Protein AF-0000000085036780 (afdb_homodimer)

pLDDT: mean 87.92, std 14.85, range [25.77, 98.88]

Radius of gyration: 28.77 Å; Cα contacts (8 Å, |Δi|>4): 1180; chains: 2; bounding box: 74×86×66 Å

Structure (mmCIF, N/CA/C/O backbone):
data_AF-0000000085036780-model_v1
#
loop_
_entity.id
_entity.type
_entity.pdbx_description
1 polymer 'Transcriptional regulator, LacI family'
#
loop_
_atom_site.group_PDB
_atom_site.id
_atom_site.type_symbol
_atom_site.label_atom_id
_atom_site.label_alt_id
_atom_site.label_comp_id
_atom_site.label_asym_id
_atom_site.label_entity_id
_atom_site.label_seq_id
_atom_site.pdbx_PDB_ins_code
_atom_site.Cartn_x
_atom_site.Cartn_y
_atom_site.Cartn_z
_atom_site.occupancy
_atom_site.B_iso_or_equiv
_atom_site.auth_seq_id
_atom_site.auth_comp_id
_atom_site.auth_asym_id
_atom_site.auth_atom_id
_atom_site.pdbx_PDB_model_num
ATOM 1 N N . MET A 1 1 ? 36.312 41.094 -1.688 1 25.77 1 MET A N 1
ATOM 2 C CA . MET A 1 1 ? 35.344 41.469 -0.658 1 25.77 1 MET A CA 1
ATOM 3 C C . MET A 1 1 ? 34.312 40.406 -0.471 1 25.77 1 MET A C 1
ATOM 5 O O . MET A 1 1 ? 33.656 40 -1.433 1 25.77 1 MET A O 1
ATOM 9 N N . ALA A 1 2 ? 34.438 39.531 0.572 1 31.36 2 ALA A N 1
ATOM 10 C CA . ALA A 1 2 ? 33.719 38.312 0.881 1 31.36 2 ALA A CA 1
ATOM 11 C C . ALA A 1 2 ? 32.219 38.531 0.947 1 31.36 2 ALA A C 1
ATOM 13 O O . ALA A 1 2 ? 31.75 39.406 1.672 1 31.36 2 ALA A O 1
ATOM 14 N N . ARG A 1 3 ? 31.484 38.188 -0.114 1 32.41 3 ARG A N 1
ATOM 15 C CA . ARG A 1 3 ? 30.031 38.281 -0.085 1 32.41 3 ARG A CA 1
ATOM 16 C C . ARG A 1 3 ? 29.484 37.656 1.189 1 32.41 3 ARG A C 1
ATOM 18 O O . ARG A 1 3 ? 29.734 36.469 1.472 1 32.41 3 ARG A O 1
ATOM 25 N N . LYS A 1 4 ? 29.25 38.531 2.172 1 35.22 4 LYS A N 1
ATOM 26 C CA . LYS A 1 4 ? 28.5 38.25 3.395 1 35.22 4 LYS A CA 1
ATOM 27 C C . LYS A 1 4 ? 27.344 37.281 3.119 1 35.22 4 LYS A C 1
ATOM 29 O O . LYS A 1 4 ? 26.531 37.531 2.215 1 35.22 4 LYS A O 1
ATOM 34 N N . ALA A 1 5 ? 27.328 36.125 3.516 1 37.31 5 ALA A N 1
ATOM 35 C CA . ALA A 1 5 ? 26.375 35.031 3.566 1 37.31 5 ALA A CA 1
ATOM 36 C C . ALA A 1 5 ? 24.969 35.531 3.934 1 37.31 5 ALA A C 1
ATOM 38 O O . ALA A 1 5 ? 24.812 36.25 4.922 1 37.31 5 ALA A O 1
ATOM 39 N N . ASN A 1 6 ? 23.969 35.719 2.967 1 38.12 6 ASN A N 1
ATOM 40 C CA . ASN A 1 6 ? 22.594 36.219 3 1 38.12 6 ASN A CA 1
ATOM 41 C C . ASN A 1 6 ? 21.828 35.656 4.191 1 38.12 6 ASN A C 1
ATOM 43 O O . ASN A 1 6 ? 21.531 34.469 4.234 1 38.12 6 ASN A O 1
ATOM 47 N N . LYS A 1 7 ? 21.953 36.094 5.434 1 46.78 7 LYS A N 1
ATOM 48 C CA . LYS A 1 7 ? 21.125 35.906 6.617 1 46.78 7 LYS A CA 1
ATOM 49 C C . LYS A 1 7 ? 19.641 35.906 6.266 1 46.78 7 LYS A C 1
ATOM 51 O O . LYS A 1 7 ? 19.203 36.75 5.457 1 46.78 7 LYS A O 1
ATOM 56 N N . ASN A 1 8 ? 18.859 34.875 6.406 1 52.84 8 ASN A N 1
ATOM 57 C CA . ASN A 1 8 ? 17.406 34.906 6.281 1 52.84 8 ASN A CA 1
ATOM 58 C C . ASN A 1 8 ? 16.844 36.219 6.848 1 52.84 8 ASN A C 1
ATOM 60 O O . ASN A 1 8 ? 17.203 36.625 7.953 1 52.84 8 ASN A O 1
ATOM 64 N N . ALA A 1 9 ? 16.141 37 6.117 1 66.69 9 ALA A N 1
ATOM 65 C CA . ALA A 1 9 ? 15.586 38.312 6.484 1 66.69 9 ALA A CA 1
ATOM 66 C C . ALA A 1 9 ? 14.617 38.188 7.656 1 66.69 9 ALA A C 1
ATOM 68 O O . ALA A 1 9 ? 13.859 37.219 7.742 1 66.69 9 ALA A O 1
ATOM 69 N N . ASN A 1 10 ? 14.773 38.781 8.797 1 71.19 10 ASN A N 1
ATOM 70 C CA . ASN A 1 10 ? 13.82 38.844 9.898 1 71.19 10 ASN A CA 1
ATOM 71 C C . ASN A 1 10 ? 12.852 40.031 9.727 1 71.19 10 ASN A C 1
ATOM 73 O O . ASN A 1 10 ? 12.961 40.781 8.766 1 71.19 10 ASN A O 1
ATOM 77 N N . ILE A 1 11 ? 11.852 40 10.656 1 78.5 11 ILE A N 1
ATOM 78 C CA . ILE A 1 11 ? 10.789 40.969 10.539 1 78.5 11 ILE A CA 1
ATOM 79 C C . ILE A 1 11 ? 11.391 42.375 10.562 1 78.5 11 ILE A C 1
ATOM 81 O O . ILE A 1 11 ? 10.844 43.312 9.961 1 78.5 11 ILE A O 1
ATOM 85 N N . LYS A 1 12 ? 12.578 42.5 11.203 1 81.31 12 LYS A N 1
ATOM 86 C CA . LYS A 1 12 ? 13.25 43.812 11.25 1 81.31 12 LYS A CA 1
ATOM 87 C C . LYS A 1 12 ? 13.789 44.188 9.867 1 81.31 12 LYS A C 1
ATOM 89 O O . LYS A 1 12 ? 13.727 45.375 9.484 1 81.31 12 LYS A O 1
ATOM 94 N N . ASP A 1 13 ? 14.18 43.219 9.156 1 83.31 13 ASP A N 1
ATOM 95 C CA . ASP A 1 13 ? 14.695 43.438 7.812 1 83.31 13 ASP A CA 1
ATOM 96 C C . ASP A 1 13 ? 13.578 43.875 6.867 1 83.31 13 ASP A C 1
ATOM 98 O O . ASP A 1 13 ? 13.766 44.781 6.035 1 83.31 13 ASP A O 1
ATOM 102 N N . VAL A 1 14 ? 12.461 43.219 7.039 1 84.81 14 VAL A N 1
ATOM 103 C CA . VAL A 1 14 ? 11.289 43.562 6.242 1 84.81 14 VAL A CA 1
ATOM 104 C C . VAL A 1 14 ? 10.867 45 6.535 1 84.81 14 VAL A C 1
ATOM 106 O O . VAL A 1 14 ? 10.586 45.781 5.617 1 84.81 14 VAL A O 1
ATOM 109 N N . ALA A 1 15 ? 10.859 45.312 7.77 1 86.12 15 ALA A N 1
ATOM 110 C CA . ALA A 1 15 ? 10.477 46.656 8.195 1 86.12 15 ALA A CA 1
ATOM 111 C C . ALA A 1 15 ? 11.43 47.719 7.617 1 86.12 15 ALA A C 1
ATOM 113 O O . ALA A 1 15 ? 10.984 48.75 7.113 1 86.12 15 ALA A O 1
ATOM 114 N N . ALA A 1 16 ? 12.648 47.375 7.668 1 87.25 16 ALA A N 1
ATOM 115 C CA . ALA A 1 16 ? 13.68 48.281 7.172 1 87.25 16 ALA A CA 1
ATOM 116 C C . ALA A 1 16 ? 13.547 48.5 5.664 1 87.25 16 ALA A C 1
ATOM 118 O O . ALA A 1 16 ? 13.625 49.625 5.18 1 87.25 16 ALA A O 1
ATOM 119 N N . LEU A 1 17 ? 13.32 47.438 5.012 1 86.88 17 LEU A N 1
ATOM 120 C CA . LEU A 1 17 ? 13.227 47.5 3.557 1 86.88 17 LEU A CA 1
ATOM 121 C C . LEU A 1 17 ? 11.945 48.219 3.127 1 86.88 17 LEU A C 1
ATOM 123 O O . LEU A 1 17 ? 11.945 48.969 2.146 1 86.88 17 LEU A O 1
ATOM 127 N N . ALA A 1 18 ? 10.836 48.031 3.801 1 85.56 18 ALA A N 1
ATOM 128 C CA . ALA A 1 18 ? 9.531 48.594 3.496 1 85.56 18 ALA A CA 1
ATOM 129 C C . ALA A 1 18 ? 9.445 50.031 3.986 1 85.56 18 ALA A C 1
ATOM 131 O O . ALA A 1 18 ? 8.547 50.781 3.594 1 85.56 18 ALA A O 1
ATOM 132 N N . GLY A 1 19 ? 10.391 50.469 4.82 1 89.19 19 GLY A N 1
ATOM 133 C CA . GLY A 1 19 ? 10.406 51.812 5.379 1 89.19 19 GLY A CA 1
ATOM 134 C C . GLY A 1 19 ? 9.305 52.031 6.395 1 89.19 19 GLY A C 1
ATOM 135 O O . GLY A 1 19 ? 8.742 53.125 6.461 1 89.19 19 GLY A O 1
ATOM 136 N N . VAL A 1 20 ? 8.859 51 7.031 1 86.56 20 VAL A N 1
ATOM 137 C CA . VAL A 1 20 ? 7.805 51.094 8.031 1 86.56 20 VAL A CA 1
ATOM 138 C C . VAL A 1 20 ? 8.305 50.5 9.359 1 86.56 20 VAL A C 1
ATOM 140 O O . VAL A 1 20 ? 9.406 49.969 9.43 1 86.56 20 VAL A O 1
ATOM 143 N N . SER A 1 21 ? 7.566 50.688 10.422 1 81.31 21 SER A N 1
ATOM 144 C CA . SER A 1 21 ? 7.926 50.125 11.719 1 81.31 21 SER A CA 1
ATOM 145 C C . SER A 1 21 ? 7.711 48.625 11.742 1 81.31 21 SER A C 1
ATOM 147 O O . SER A 1 21 ? 6.941 48.094 10.938 1 81.31 21 SER A O 1
ATOM 149 N N . ILE A 1 22 ? 8.32 47.844 12.703 1 81.88 22 ILE A N 1
ATOM 150 C CA . ILE A 1 22 ? 8.133 46.438 12.914 1 81.88 22 ILE A CA 1
ATOM 151 C C . ILE A 1 22 ? 6.664 46.125 13.234 1 81.88 22 ILE A C 1
ATOM 153 O O . ILE A 1 22 ? 6.102 45.156 12.758 1 81.88 22 ILE A O 1
ATOM 157 N N . ALA A 1 23 ? 6.023 47.094 13.938 1 79.56 23 ALA A N 1
ATOM 158 C CA . ALA A 1 23 ? 4.613 46.969 14.305 1 79.56 23 ALA A CA 1
ATOM 159 C C . ALA A 1 23 ? 3.721 47 13.07 1 79.56 23 ALA A C 1
ATOM 161 O O . ALA A 1 23 ? 2.734 46.281 12.984 1 79.56 23 ALA A O 1
ATOM 162 N N . THR A 1 24 ? 4.09 47.812 12.102 1 80.38 24 THR A N 1
ATOM 163 C CA . THR A 1 24 ? 3.332 47.938 10.859 1 80.38 24 THR A CA 1
ATOM 164 C C . THR A 1 24 ? 3.441 46.656 10.031 1 80.38 24 THR A C 1
ATOM 166 O O . THR A 1 24 ? 2.447 46.188 9.484 1 80.38 24 THR A O 1
ATOM 169 N N . VAL A 1 25 ? 4.719 46 9.969 1 80.19 25 VAL A N 1
ATOM 170 C CA . VAL A 1 25 ? 4.91 44.75 9.273 1 80.19 25 VAL A CA 1
ATOM 171 C C . VAL A 1 25 ? 4.129 43.625 9.984 1 80.19 25 VAL A C 1
ATOM 173 O O . VAL A 1 25 ? 3.459 42.812 9.336 1 80.19 25 VAL A O 1
ATOM 176 N N . SER A 1 26 ? 4.129 43.719 11.242 1 75 26 SER A N 1
ATOM 177 C CA . SER A 1 26 ? 3.395 42.75 12.039 1 75 26 SER A CA 1
ATOM 178 C C . SER A 1 26 ? 1.893 42.844 11.797 1 75 26 SER A C 1
ATOM 180 O O . SER A 1 26 ? 1.212 41.844 11.641 1 75 26 SER A O 1
ATOM 182 N N . ARG A 1 27 ? 1.41 44.031 11.695 1 74 27 ARG A N 1
ATOM 183 C CA . ARG A 1 27 ? -0.002 44.281 11.406 1 74 27 ARG A CA 1
ATOM 184 C C . ARG A 1 27 ? -0.375 43.75 10.023 1 74 27 ARG A C 1
ATOM 186 O O . ARG A 1 27 ? -1.432 43.125 9.852 1 74 27 ARG A O 1
ATOM 193 N N . PHE A 1 28 ? 0.524 43.969 9.062 1 75.69 28 PHE A N 1
ATOM 194 C CA . PHE A 1 28 ? 0.321 43.469 7.707 1 75.69 28 PHE A CA 1
ATOM 195 C C . PHE A 1 28 ? 0.269 41.938 7.691 1 75.69 28 PHE A C 1
ATOM 197 O O . PHE A 1 28 ? -0.647 41.375 7.113 1 75.69 28 PHE A O 1
ATOM 204 N N . LEU A 1 29 ? 1.241 41.375 8.391 1 72.25 29 LEU A N 1
ATOM 205 C CA . LEU A 1 29 ? 1.384 39.938 8.398 1 72.25 29 LEU A CA 1
ATOM 206 C C . LEU A 1 29 ? 0.22 39.281 9.133 1 72.25 29 LEU A C 1
ATOM 208 O O . LEU A 1 29 ? -0.186 38.156 8.797 1 72.25 29 LEU A O 1
ATOM 212 N N . ASN A 1 30 ? -0.384 40 10.07 1 64.06 30 ASN A N 1
ATOM 213 C CA . ASN A 1 30 ? -1.489 39.5 10.875 1 64.06 30 ASN A CA 1
ATOM 214 C C . ASN A 1 30 ? -2.84 39.875 10.258 1 64.06 30 ASN A C 1
ATOM 216 O O . ASN A 1 30 ? -3.885 39.625 10.867 1 64.06 30 ASN A O 1
ATOM 220 N N . GLY A 1 31 ? -2.758 40.438 9.125 1 65.25 31 GLY A N 1
ATOM 221 C CA . GLY A 1 31 ? -3.957 40.781 8.383 1 65.25 31 GLY A CA 1
ATOM 222 C C . GLY A 1 31 ? -4.688 41.969 8.945 1 65.25 31 GLY A C 1
ATOM 223 O O . GLY A 1 31 ? -5.832 42.25 8.578 1 65.25 31 GLY A O 1
ATOM 224 N N . ASN A 1 32 ? -4.113 42.562 9.883 1 58.66 32 ASN A N 1
ATOM 225 C CA . ASN A 1 32 ? -4.711 43.781 10.453 1 58.66 32 ASN A CA 1
ATOM 226 C C . ASN A 1 32 ? -4.469 45 9.562 1 58.66 32 ASN A C 1
ATOM 228 O O . ASN A 1 32 ? -3.629 45.844 9.875 1 58.66 32 ASN A O 1
ATOM 232 N N . LEU A 1 33 ? -5.273 45.094 8.398 1 66.06 33 LEU A N 1
ATOM 233 C CA . LEU A 1 33 ? -5.012 46.062 7.359 1 66.06 33 LEU A CA 1
ATOM 234 C C . LEU A 1 33 ? -5.918 47.281 7.527 1 66.06 33 LEU A C 1
ATOM 236 O O . LEU A 1 33 ? -5.867 48.219 6.723 1 66.06 33 LEU A O 1
ATOM 240 N N . GLY A 1 34 ? -6.789 47.188 8.422 1 65.06 34 GLY A N 1
ATOM 241 C CA . GLY A 1 34 ? -7.812 48.219 8.555 1 65.06 34 GLY A CA 1
ATOM 242 C C . GLY A 1 34 ? -7.246 49.625 8.609 1 65.06 34 GLY A C 1
ATOM 243 O O . GLY A 1 34 ? -7.875 50.594 8.141 1 65.06 34 GLY A O 1
ATOM 244 N N . ARG A 1 35 ? -6.156 49.906 9.203 1 70.81 35 ARG A N 1
ATOM 245 C CA . ARG A 1 35 ? -5.613 51.25 9.312 1 70.81 35 ARG A CA 1
ATOM 246 C C . ARG A 1 35 ? -4.383 51.438 8.43 1 70.81 35 ARG A C 1
ATOM 248 O O . A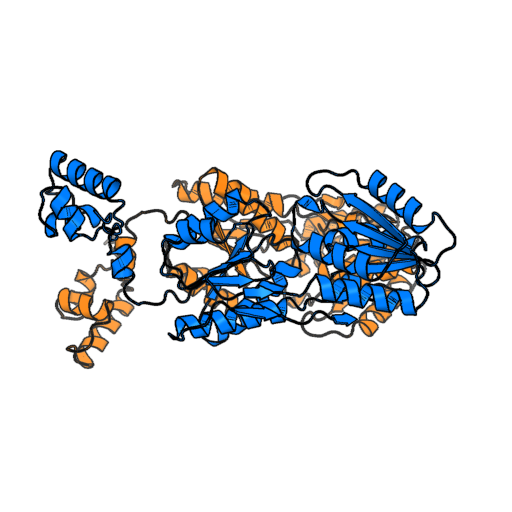RG A 1 35 ? -3.701 52.438 8.5 1 70.81 35 ARG A O 1
ATOM 255 N N . MET A 1 36 ? -4.156 50.406 7.594 1 76.06 36 MET A N 1
ATOM 256 C CA . MET A 1 36 ? -2.973 50.469 6.738 1 76.06 36 MET A CA 1
ATOM 257 C C . MET A 1 36 ? -3.34 50.938 5.332 1 76.06 36 MET A C 1
ATOM 259 O O . MET A 1 36 ? -4.305 50.438 4.746 1 76.06 36 MET A O 1
ATOM 263 N N . SER A 1 37 ? -2.756 52.062 4.828 1 79.88 37 SER A N 1
ATOM 264 C CA . SER A 1 37 ? -2.994 52.562 3.471 1 79.88 37 SER A CA 1
ATOM 265 C C . SER A 1 37 ? -2.613 51.5 2.436 1 79.88 37 SER A C 1
ATOM 267 O O . SER A 1 37 ? -1.747 50.656 2.686 1 79.88 37 SER A O 1
ATOM 269 N N . ALA A 1 38 ? -3.297 51.531 1.337 1 78.62 38 ALA A N 1
ATOM 270 C CA . ALA A 1 38 ? -3.008 50.594 0.243 1 78.62 38 ALA A CA 1
ATOM 271 C C . ALA A 1 38 ? -1.552 50.719 -0.2 1 78.62 38 ALA A C 1
ATOM 273 O O . ALA A 1 38 ? -0.919 49.719 -0.53 1 78.62 38 ALA A O 1
ATOM 274 N N . ALA A 1 39 ? -1.015 51.938 -0.154 1 80.81 39 ALA A N 1
ATOM 275 C CA . ALA A 1 39 ? 0.37 52.156 -0.551 1 80.81 39 ALA A CA 1
ATOM 276 C C . ALA A 1 39 ? 1.342 51.469 0.403 1 80.81 39 ALA A C 1
ATOM 278 O O . ALA A 1 39 ? 2.312 50.844 -0.033 1 80.81 39 ALA A O 1
ATOM 279 N N . THR A 1 40 ? 1.064 51.5 1.7 1 81.25 40 THR A N 1
ATOM 280 C CA . THR A 1 40 ? 1.91 50.875 2.709 1 81.25 40 THR A CA 1
ATOM 281 C C . THR A 1 40 ? 1.831 49.344 2.609 1 81.25 40 THR A C 1
ATOM 283 O O . THR A 1 40 ? 2.852 48.656 2.693 1 81.25 40 THR A O 1
ATOM 286 N N . ALA A 1 41 ? 0.663 48.812 2.381 1 80.88 41 ALA A N 1
ATOM 287 C CA . ALA A 1 41 ? 0.473 47.375 2.24 1 80.88 41 ALA A CA 1
ATOM 288 C C . ALA A 1 41 ? 1.271 46.812 1.061 1 80.88 41 ALA A C 1
ATOM 290 O O . ALA A 1 41 ? 1.908 45.781 1.165 1 80.88 41 ALA A O 1
ATOM 291 N N . THR A 1 42 ? 1.229 47.562 0.026 1 81.19 42 THR A N 1
ATOM 292 C CA . THR A 1 42 ? 1.961 47.156 -1.171 1 81.19 42 THR A CA 1
ATOM 293 C C . THR A 1 42 ? 3.465 47.156 -0.911 1 81.19 42 THR A C 1
ATOM 295 O O . THR A 1 42 ? 4.172 46.25 -1.312 1 81.19 42 THR A O 1
ATOM 298 N N . LYS A 1 43 ? 4.031 48.156 -0.214 1 83.25 43 LYS A N 1
ATOM 299 C CA . LYS A 1 43 ? 5.449 48.25 0.113 1 83.25 43 LYS A CA 1
ATOM 300 C C . LYS A 1 43 ? 5.887 47.062 0.98 1 83.25 43 LYS A C 1
ATOM 302 O O . LYS A 1 43 ? 6.953 46.5 0.755 1 83.25 43 LYS A O 1
ATOM 307 N N . VAL A 1 44 ? 5.047 46.719 1.967 1 82.12 44 VAL A N 1
ATOM 308 C CA . VAL A 1 44 ? 5.359 45.625 2.857 1 82.12 44 VAL A CA 1
ATOM 309 C C . VAL A 1 44 ? 5.355 44.312 2.072 1 82.12 44 VAL A C 1
ATOM 311 O O . VAL A 1 44 ? 6.273 43.5 2.207 1 82.12 44 VAL A O 1
ATOM 314 N N . GLN A 1 45 ? 4.336 44.125 1.258 1 80.06 45 GLN A N 1
ATOM 315 C CA . GLN A 1 45 ? 4.246 42.938 0.445 1 80.06 45 GLN A CA 1
ATOM 316 C C . GLN A 1 45 ? 5.453 42.812 -0.478 1 80.06 45 GLN A C 1
ATOM 318 O O . GLN A 1 45 ? 6.012 41.719 -0.626 1 80.06 45 GLN A O 1
ATOM 323 N N . GLU A 1 46 ? 5.824 43.844 -1.081 1 79.94 46 GLU A N 1
ATOM 324 C CA . GLU A 1 46 ? 6.984 43.875 -1.969 1 79.94 46 GLU A CA 1
ATOM 325 C C . GLU A 1 46 ? 8.266 43.531 -1.208 1 79.94 46 GLU A C 1
ATOM 327 O O . GLU A 1 46 ? 9.125 42.812 -1.71 1 79.94 46 GLU A O 1
ATOM 332 N N . ALA A 1 47 ? 8.477 44.062 -0.011 1 81.56 47 ALA A N 1
ATOM 333 C CA . ALA A 1 47 ? 9.641 43.781 0.821 1 81.56 47 ALA A CA 1
ATOM 334 C C . ALA A 1 47 ? 9.68 42.312 1.231 1 81.56 47 ALA A C 1
ATOM 336 O O . ALA A 1 47 ? 10.742 41.688 1.206 1 81.56 47 ALA A O 1
ATOM 337 N N . ILE A 1 48 ? 8.508 41.75 1.553 1 75.44 48 ILE A N 1
ATOM 338 C CA . ILE A 1 48 ? 8.398 40.344 1.918 1 75.44 48 ILE A CA 1
ATOM 339 C C . ILE A 1 48 ? 8.828 39.469 0.743 1 75.44 48 ILE A C 1
ATOM 341 O O . ILE A 1 48 ? 9.609 38.531 0.915 1 75.44 48 ILE A O 1
ATOM 345 N N . THR A 1 49 ? 8.406 39.812 -0.412 1 72.62 49 THR A N 1
ATOM 346 C CA . THR A 1 49 ? 8.719 39.062 -1.629 1 72.62 49 THR A CA 1
ATOM 347 C C . THR A 1 49 ? 10.195 39.219 -1.98 1 72.62 49 THR A C 1
ATOM 349 O O . THR A 1 49 ? 10.859 38.219 -2.289 1 72.62 49 THR A O 1
ATOM 352 N N . LYS A 1 50 ? 10.68 40.406 -1.914 1 76.12 50 LYS A N 1
ATOM 353 C CA . LYS A 1 50 ? 12.062 40.688 -2.297 1 76.12 50 LYS A CA 1
ATOM 354 C C . LYS A 1 50 ? 13.047 40.031 -1.343 1 76.12 50 LYS A C 1
ATOM 356 O O . LYS A 1 50 ? 14.102 39.562 -1.765 1 76.12 50 LYS A O 1
ATOM 361 N N . LEU A 1 51 ? 12.648 39.969 -0.051 1 73.94 51 LEU A N 1
ATOM 362 C CA . LEU A 1 51 ? 13.539 39.406 0.954 1 73.94 51 LEU A CA 1
ATOM 363 C C . LEU A 1 51 ? 13.234 37.938 1.166 1 73.94 51 LEU A C 1
ATOM 365 O O . LEU A 1 51 ? 13.922 37.25 1.935 1 73.94 51 LEU A O 1
ATOM 369 N N . ASN A 1 52 ? 12.234 37.531 0.394 1 64.62 52 ASN A N 1
ATOM 370 C CA . ASN A 1 52 ? 11.734 36.156 0.612 1 64.62 52 ASN A CA 1
ATOM 371 C C . ASN A 1 52 ? 11.461 35.906 2.09 1 64.62 52 ASN A C 1
ATOM 373 O O . ASN A 1 52 ? 11.875 34.875 2.623 1 64.62 52 ASN A O 1
ATOM 377 N N . TYR A 1 53 ? 10.852 36.938 2.713 1 61.19 53 TYR A N 1
ATOM 378 C CA . TYR A 1 53 ? 10.578 36.875 4.145 1 61.19 53 TYR A CA 1
ATOM 379 C C . TYR A 1 53 ? 9.367 36 4.438 1 61.19 53 TYR A C 1
ATOM 381 O O . TYR A 1 53 ? 8.32 36.156 3.803 1 61.19 53 TYR A O 1
ATOM 389 N N . VAL A 1 54 ? 9.531 35.156 5.18 1 55.94 54 VAL A N 1
ATOM 390 C CA . VAL A 1 54 ? 8.438 34.344 5.703 1 55.94 54 VAL A CA 1
ATOM 391 C C . VAL A 1 54 ? 8.18 34.688 7.16 1 55.94 54 VAL A C 1
ATOM 393 O O . VAL A 1 54 ? 9.086 34.656 7.992 1 55.94 54 VAL A O 1
ATOM 396 N N . PRO A 1 55 ? 6.98 35.375 7.441 1 49.34 55 PRO A N 1
ATOM 397 C CA . PRO A 1 55 ? 6.695 35.812 8.812 1 49.34 55 PRO A CA 1
ATOM 398 C C . PRO A 1 55 ? 6.957 34.719 9.844 1 49.34 55 PRO A C 1
ATOM 400 O O . PRO A 1 55 ? 6.719 33.531 9.562 1 49.34 55 PRO A O 1
ATOM 403 N N . ASN A 1 56 ? 7.703 35.125 10.812 1 42.38 56 ASN A N 1
ATOM 404 C CA . ASN A 1 56 ? 8.055 34.281 11.93 1 42.38 56 ASN A CA 1
ATOM 405 C C . ASN A 1 56 ? 6.816 33.75 12.656 1 42.38 56 ASN A C 1
ATOM 407 O O . ASN A 1 56 ? 6.898 32.812 13.438 1 42.38 56 ASN A O 1
ATOM 411 N N . SER A 1 57 ? 5.746 34.531 12.703 1 39.78 57 SER A N 1
ATOM 412 C CA . SER A 1 57 ? 4.578 34 13.406 1 39.78 57 SER A CA 1
ATOM 413 C C . SER A 1 57 ? 4.219 32.594 12.914 1 39.78 57 SER A C 1
ATOM 415 O O . SER A 1 57 ? 3.775 31.75 13.703 1 39.78 57 SER A O 1
ATOM 417 N N . VAL A 1 58 ? 4.156 32.25 11.617 1 34.72 58 VAL A N 1
ATOM 418 C CA . VAL A 1 58 ? 4.316 30.844 11.242 1 34.72 58 VAL A CA 1
ATOM 419 C C . VAL A 1 58 ? 5.648 30.312 11.766 1 34.72 58 VAL A C 1
ATOM 421 O O . VAL A 1 58 ? 5.723 29.188 12.266 1 34.72 58 VAL A O 1
ATOM 424 N N . ALA A 1 59 ? 6.652 31.062 11.766 1 35.31 59 ALA A N 1
ATOM 425 C CA . ALA A 1 59 ? 7.949 30.828 12.406 1 35.31 59 ALA A CA 1
ATOM 426 C C . ALA A 1 59 ? 7.84 30.969 13.922 1 35.31 59 ALA A C 1
ATOM 428 O O . ALA A 1 59 ? 8.445 30.188 14.664 1 35.31 59 ALA A O 1
ATOM 429 N N . ARG A 1 60 ? 7.324 31.953 14.383 1 34.09 60 ARG A N 1
ATOM 430 C CA . ARG A 1 60 ? 7.188 32.156 15.82 1 34.09 60 ARG A CA 1
ATOM 431 C C . ARG A 1 60 ? 6.168 31.203 16.422 1 34.09 60 ARG A C 1
ATOM 433 O O . ARG A 1 60 ? 6.312 30.766 17.562 1 34.09 60 ARG A O 1
ATOM 440 N N . GLN A 1 61 ? 4.957 31.188 15.812 1 33.47 61 GLN A N 1
ATOM 441 C CA . GLN A 1 61 ? 4.16 30.047 16.266 1 33.47 61 GLN A CA 1
ATOM 442 C C . GLN A 1 61 ? 4.871 28.734 15.961 1 33.47 61 GLN A C 1
ATOM 444 O O . GLN A 1 61 ? 4.371 27.656 16.312 1 33.47 61 GLN A O 1
ATOM 449 N N . MET A 1 62 ? 5.801 28.719 15.148 1 32.19 62 MET A N 1
ATOM 450 C CA . MET A 1 62 ? 6.926 27.797 15.109 1 32.19 62 MET A CA 1
ATOM 451 C C . MET A 1 62 ? 7.641 27.75 16.453 1 32.19 62 MET A C 1
ATOM 453 O O . MET A 1 62 ? 8.703 27.141 16.578 1 32.19 62 MET A O 1
ATOM 457 N N . ILE A 1 63 ? 7.633 28.781 17.109 1 34.88 63 ILE A N 1
ATOM 458 C CA . ILE A 1 63 ? 8.148 28.453 18.438 1 34.88 63 ILE A CA 1
ATOM 459 C C . ILE A 1 63 ? 7.848 26.984 18.75 1 34.88 63 ILE A C 1
ATOM 461 O O . ILE A 1 63 ? 6.891 26.406 18.219 1 34.88 63 ILE A O 1
ATOM 465 N N . THR A 1 64 ? 8.516 26.391 19.719 1 42.94 64 THR A N 1
ATOM 466 C CA . THR A 1 64 ? 9.016 25.047 19.906 1 42.94 64 THR A CA 1
ATOM 467 C C . THR A 1 64 ? 7.891 24.016 19.797 1 42.94 64 THR A C 1
ATOM 469 O O . THR A 1 64 ? 8.047 22.859 20.172 1 42.94 64 THR A O 1
ATOM 472 N N . GLN A 1 65 ? 6.633 24.438 19.578 1 55.81 65 GLN A N 1
ATOM 473 C CA . GLN A 1 65 ? 5.734 23.359 19.953 1 55.81 65 GLN A CA 1
ATOM 474 C C . GLN A 1 65 ? 5.727 22.25 18.891 1 55.81 65 GLN A C 1
ATOM 476 O O . GLN A 1 65 ? 5.492 22.531 17.703 1 55.81 65 GLN A O 1
ATOM 481 N N . SER A 1 66 ? 6.414 21.281 19.172 1 77.12 66 SER A N 1
ATOM 482 C CA . SER A 1 66 ? 6.43 20.016 18.438 1 77.12 66 SER A CA 1
ATOM 483 C C . SER A 1 66 ? 5.039 19.656 17.938 1 77.12 66 SER A C 1
ATOM 485 O O . SER A 1 66 ? 4.066 19.688 18.688 1 77.12 66 SER A O 1
ATOM 487 N N . SER A 1 67 ? 4.91 19.766 16.578 1 81.88 67 SER A N 1
ATOM 488 C CA . SER A 1 67 ? 3.656 19.281 16 1 81.88 67 SER A CA 1
ATOM 489 C C . SER A 1 67 ? 3.449 17.797 16.297 1 81.88 67 SER A C 1
ATOM 491 O O . SER A 1 67 ? 2.342 17.281 16.141 1 81.88 67 SER A O 1
ATOM 493 N N . LYS A 1 68 ? 4.504 17.156 16.609 1 90.19 68 LYS A N 1
ATOM 494 C CA . LYS A 1 68 ? 4.539 15.703 16.812 1 90.19 68 LYS A CA 1
ATOM 495 C C . LYS A 1 68 ? 4.191 14.961 15.531 1 90.19 68 LYS A C 1
ATOM 497 O O . LYS A 1 68 ? 3.791 13.797 15.562 1 90.19 68 LYS A O 1
ATOM 502 N N . LEU A 1 69 ? 4.391 15.695 14.336 1 91.5 69 LEU A N 1
ATOM 503 C CA . LEU A 1 69 ? 4.195 15.086 13.023 1 91.5 69 LEU A CA 1
ATOM 504 C C . LEU A 1 69 ? 5.527 14.898 12.305 1 91.5 69 LEU A C 1
ATOM 506 O O . LEU A 1 69 ? 6.348 15.82 12.266 1 91.5 69 LEU A O 1
ATOM 510 N N . ILE A 1 70 ? 5.723 13.719 11.82 1 96.38 70 ILE A N 1
ATOM 511 C CA . ILE A 1 70 ? 6.887 13.422 10.992 1 96.38 70 ILE A CA 1
ATOM 512 C C . ILE A 1 70 ? 6.441 13.094 9.57 1 96.38 70 ILE A C 1
ATOM 514 O O . ILE A 1 70 ? 5.629 12.188 9.359 1 96.38 70 ILE A O 1
ATOM 518 N N . ALA A 1 71 ? 6.965 13.852 8.578 1 96.44 71 ALA A N 1
ATOM 519 C CA . ALA A 1 71 ? 6.66 13.555 7.18 1 96.44 71 ALA A CA 1
ATOM 520 C C . ALA A 1 71 ? 7.453 12.344 6.691 1 96.44 71 ALA A C 1
ATOM 522 O O . ALA A 1 71 ? 8.641 12.203 7.004 1 96.44 71 ALA A O 1
ATOM 523 N N . VAL A 1 72 ? 6.758 11.492 5.996 1 98.19 72 VAL A N 1
ATOM 524 C CA . VAL A 1 72 ? 7.391 10.336 5.371 1 98.19 72 VAL A CA 1
ATOM 525 C C . VAL A 1 72 ? 7.055 10.305 3.881 1 98.19 72 VAL A C 1
ATOM 527 O O . VAL A 1 72 ? 5.906 10.062 3.5 1 98.19 72 VAL A O 1
ATOM 530 N N . ILE A 1 73 ? 8.055 10.555 3.025 1 97.38 73 ILE A N 1
ATOM 531 C CA . ILE A 1 73 ? 7.855 10.453 1.584 1 97.38 73 ILE A CA 1
ATOM 532 C C . ILE A 1 73 ? 8.367 9.102 1.085 1 97.38 73 ILE A C 1
ATOM 534 O O . ILE A 1 73 ? 9.547 8.781 1.241 1 97.38 73 ILE A O 1
ATOM 538 N N . VAL A 1 74 ? 7.43 8.344 0.49 1 96.81 74 VAL A N 1
ATOM 539 C CA . VAL A 1 74 ? 7.84 7.086 -0.119 1 96.81 74 VAL A CA 1
ATOM 540 C C . VAL A 1 74 ? 7.789 7.203 -1.641 1 96.81 74 VAL A C 1
ATOM 542 O O . VAL A 1 74 ? 7.121 8.094 -2.178 1 96.81 74 VAL A O 1
ATOM 545 N N . ALA A 1 75 ? 8.461 6.305 -2.309 1 92.81 75 ALA A N 1
ATOM 546 C CA . ALA A 1 75 ? 8.586 6.344 -3.764 1 92.81 75 ALA A CA 1
ATOM 547 C C . ALA A 1 75 ? 7.27 5.984 -4.441 1 92.81 75 ALA A C 1
ATOM 549 O O . ALA A 1 75 ? 6.895 6.59 -5.449 1 92.81 75 ALA A O 1
ATOM 550 N N . ASN A 1 76 ? 6.605 4.93 -3.898 1 92.25 76 ASN A N 1
ATOM 551 C CA . ASN A 1 76 ? 5.348 4.434 -4.449 1 92.25 76 ASN A CA 1
ATOM 552 C C . ASN A 1 76 ? 4.602 3.562 -3.443 1 92.25 76 ASN A C 1
ATOM 554 O O . ASN A 1 76 ? 5.102 2.516 -3.025 1 92.25 76 ASN A O 1
ATOM 558 N N . ILE A 1 77 ? 3.383 3.912 -3.133 1 94 77 ILE A N 1
ATOM 559 C CA . ILE A 1 77 ? 2.65 3.225 -2.074 1 94 77 ILE A CA 1
ATOM 560 C C . ILE A 1 77 ? 2.127 1.888 -2.592 1 94 77 ILE A C 1
ATOM 562 O O . ILE A 1 77 ? 1.667 1.05 -1.812 1 94 77 ILE A O 1
ATOM 566 N N . ASP A 1 78 ? 2.223 1.649 -3.861 1 89.44 78 ASP A N 1
ATOM 567 C CA . ASP A 1 78 ? 1.814 0.36 -4.41 1 89.44 78 ASP A CA 1
ATOM 568 C C . ASP A 1 78 ? 2.881 -0.705 -4.16 1 89.44 78 ASP A C 1
ATOM 570 O O . ASP A 1 78 ? 2.625 -1.898 -4.336 1 89.44 78 ASP A O 1
ATOM 574 N N . ASP A 1 79 ? 4.043 -0.208 -3.738 1 90.81 79 ASP A N 1
ATOM 575 C CA . ASP A 1 79 ? 5.113 -1.146 -3.42 1 90.81 79 ASP A CA 1
ATOM 576 C C . ASP A 1 79 ? 5.008 -1.633 -1.977 1 90.81 79 ASP A C 1
ATOM 578 O O . ASP A 1 79 ? 5.059 -0.831 -1.041 1 90.81 79 ASP A O 1
ATOM 582 N N . TYR A 1 80 ? 4.906 -2.951 -1.868 1 91.12 80 TYR A N 1
ATOM 583 C CA . TYR A 1 80 ? 4.859 -3.535 -0.533 1 91.12 80 TYR A CA 1
ATOM 584 C C . TYR A 1 80 ? 6.051 -3.086 0.302 1 91.12 80 TYR A C 1
ATOM 586 O O . TYR A 1 80 ? 5.922 -2.846 1.504 1 91.12 80 TYR A O 1
ATOM 594 N N . PHE A 1 81 ? 7.16 -2.91 -0.306 1 94.12 81 PHE A N 1
ATOM 595 C CA . PHE A 1 81 ? 8.352 -2.434 0.381 1 94.12 81 PHE A CA 1
ATOM 596 C C . PHE A 1 81 ? 8.086 -1.105 1.077 1 94.12 81 PHE A C 1
ATOM 598 O O . PHE A 1 81 ? 8.391 -0.945 2.26 1 94.12 81 PHE A O 1
ATOM 605 N N . SER A 1 82 ? 7.469 -0.233 0.408 1 95.44 82 SER A N 1
ATOM 606 C CA . SER A 1 82 ? 7.227 1.113 0.915 1 95.44 82 SER A CA 1
ATOM 607 C C . SER A 1 82 ? 6.223 1.098 2.064 1 95.44 82 SER A C 1
ATOM 609 O O . SER A 1 82 ? 6.391 1.818 3.051 1 95.44 82 SER A O 1
ATOM 611 N N . THR A 1 83 ? 5.203 0.295 1.935 1 95.25 83 THR A N 1
ATOM 612 C CA . THR A 1 83 ? 4.184 0.268 2.98 1 95.25 83 THR A CA 1
ATOM 613 C C . THR A 1 83 ? 4.727 -0.389 4.246 1 95.25 83 THR A C 1
ATOM 615 O O . THR A 1 83 ? 4.453 0.07 5.355 1 95.25 83 THR A O 1
ATOM 618 N N . GLU A 1 84 ? 5.531 -1.416 4.082 1 95.38 84 GLU A N 1
ATOM 619 C CA . GLU A 1 84 ? 6.156 -2.055 5.234 1 95.38 84 GLU A CA 1
ATOM 620 C C . GLU A 1 84 ? 7.176 -1.128 5.891 1 95.38 84 GLU A C 1
ATOM 622 O O . GLU A 1 84 ? 7.297 -1.099 7.117 1 95.38 84 GLU A O 1
ATOM 627 N N . LEU A 1 85 ? 7.891 -0.427 5.039 1 97.44 85 LEU A N 1
ATOM 628 C CA . LEU A 1 85 ? 8.805 0.596 5.531 1 97.44 85 LEU A CA 1
ATOM 629 C C . LEU A 1 85 ? 8.078 1.592 6.43 1 97.44 85 LEU A C 1
ATOM 631 O O . LEU A 1 85 ? 8.516 1.871 7.543 1 97.44 85 LEU A O 1
ATOM 635 N N . PHE A 1 86 ? 6.953 2.043 6.027 1 97.94 86 PHE A N 1
ATOM 636 C CA . PHE A 1 86 ? 6.16 3.014 6.773 1 97.94 86 PHE A CA 1
ATOM 637 C C . PHE A 1 86 ? 5.66 2.416 8.086 1 97.94 86 PHE A C 1
ATOM 639 O O . PHE A 1 86 ? 5.648 3.09 9.117 1 97.94 86 PHE A O 1
ATOM 646 N N . LYS A 1 87 ? 5.266 1.236 8.023 1 96.56 87 LYS A N 1
ATOM 647 C CA . LYS A 1 87 ? 4.789 0.585 9.234 1 96.56 87 LYS A CA 1
ATOM 648 C C . LYS A 1 87 ? 5.895 0.504 10.289 1 96.56 87 LYS A C 1
ATOM 650 O O . LYS A 1 87 ? 5.645 0.72 11.477 1 96.56 87 LYS A O 1
ATOM 655 N N . GLY A 1 88 ? 7.07 0.171 9.852 1 97.69 88 GLY A N 1
ATOM 656 C CA . GLY A 1 88 ? 8.203 0.192 10.766 1 97.69 88 GLY A CA 1
ATOM 657 C C . GLY A 1 88 ? 8.461 1.558 11.375 1 97.69 88 GLY A C 1
ATOM 658 O O . GLY A 1 88 ? 8.672 1.675 12.578 1 97.69 88 GLY A O 1
ATOM 659 N N . ILE A 1 89 ? 8.383 2.568 10.539 1 98.5 89 ILE A N 1
ATOM 660 C CA . ILE A 1 89 ? 8.57 3.943 10.992 1 98.5 89 ILE A CA 1
ATOM 661 C C . ILE A 1 89 ? 7.512 4.293 12.031 1 98.5 89 ILE A C 1
ATOM 663 O O . ILE A 1 89 ? 7.836 4.762 13.125 1 98.5 89 ILE A O 1
ATOM 667 N N . SER A 1 90 ? 6.285 4.027 11.727 1 97.12 90 SER A N 1
ATOM 668 C CA . SER A 1 90 ? 5.148 4.402 12.562 1 97.12 90 SER A CA 1
ATOM 669 C C . SER A 1 90 ? 5.199 3.693 13.914 1 97.12 90 SER A C 1
ATOM 671 O O . SER A 1 90 ? 4.891 4.289 14.945 1 97.12 90 SER A O 1
ATOM 673 N N . SER A 1 91 ? 5.586 2.455 13.906 1 95.81 91 SER A N 1
ATOM 674 C CA . SER A 1 91 ? 5.625 1.674 15.141 1 95.81 91 SER A CA 1
ATOM 675 C C . SER A 1 91 ? 6.547 2.318 16.172 1 95.81 91 SER A C 1
ATOM 677 O O . SER A 1 91 ? 6.211 2.375 17.359 1 95.81 91 SER A O 1
ATOM 679 N N . ILE A 1 92 ? 7.637 2.871 15.719 1 97.62 92 ILE A N 1
ATOM 680 C CA . ILE A 1 92 ? 8.617 3.475 16.609 1 97.62 92 ILE A CA 1
ATOM 681 C C . ILE A 1 92 ? 8.18 4.887 16.984 1 97.62 92 ILE A C 1
ATOM 683 O O . ILE A 1 92 ? 8.227 5.27 18.156 1 97.62 92 ILE A O 1
ATOM 687 N N . LEU A 1 93 ? 7.664 5.637 16.078 1 97.12 93 LEU A N 1
ATOM 688 C CA . LEU A 1 93 ? 7.246 7.012 16.344 1 97.12 93 LEU A CA 1
ATOM 689 C C . LEU A 1 93 ? 6.117 7.055 17.359 1 97.12 93 LEU A C 1
ATOM 691 O O . LEU A 1 93 ? 6.117 7.902 18.25 1 97.12 93 LEU A O 1
ATOM 695 N N . GLU A 1 94 ? 5.227 6.215 17.25 1 93.56 94 GLU A N 1
ATOM 696 C CA . GLU A 1 94 ? 4.047 6.199 18.109 1 93.56 94 GLU A CA 1
ATOM 697 C C . GLU A 1 94 ? 4.426 5.922 19.562 1 93.56 94 GLU A C 1
ATOM 699 O O . GLU A 1 94 ? 3.768 6.406 20.484 1 93.56 94 GLU A O 1
ATOM 704 N N . SER A 1 95 ? 5.449 5.152 19.672 1 91.69 95 SER A N 1
ATOM 705 C CA . SER A 1 95 ? 5.902 4.832 21.016 1 91.69 95 SER A CA 1
ATOM 706 C C . SER A 1 95 ? 6.355 6.086 21.766 1 91.69 95 SER A C 1
ATOM 708 O O . SER A 1 95 ? 6.422 6.094 22.984 1 91.69 95 SER A O 1
ATOM 710 N N . ARG A 1 96 ? 6.617 7.184 21.047 1 93.44 96 ARG A N 1
ATOM 711 C CA . ARG A 1 96 ? 7.066 8.43 21.656 1 93.44 96 ARG A CA 1
ATOM 712 C C . ARG A 1 96 ? 6.074 9.562 21.391 1 93.44 96 ARG A C 1
ATOM 714 O O . ARG A 1 96 ? 6.41 10.734 21.547 1 93.44 96 ARG A O 1
ATOM 721 N N . GLY A 1 97 ? 4.902 9.172 20.891 1 92.25 97 GLY A N 1
ATOM 722 C CA . GLY A 1 97 ? 3.814 10.125 20.75 1 92.25 97 GLY A CA 1
ATOM 723 C C . GLY A 1 97 ? 3.857 10.898 19.453 1 92.25 97 GLY A C 1
ATOM 724 O O . GLY A 1 97 ? 3.178 11.914 19.297 1 92.25 97 GLY A O 1
ATOM 725 N N . TYR A 1 98 ? 4.719 10.484 18.5 1 94.69 98 TYR A N 1
ATOM 726 C CA . TYR A 1 98 ? 4.758 11.094 17.172 1 94.69 98 TYR A CA 1
ATOM 727 C C . TYR A 1 98 ? 3.865 10.336 16.203 1 94.69 98 TYR A C 1
ATOM 729 O O . TYR A 1 98 ? 3.654 9.125 16.344 1 94.69 98 TYR A O 1
ATOM 737 N N . ILE A 1 99 ? 3.381 11.086 15.195 1 93.94 99 ILE A N 1
ATOM 738 C CA . ILE A 1 99 ? 2.584 10.492 14.125 1 93.94 99 ILE A CA 1
ATOM 739 C C . ILE A 1 99 ? 3.326 10.609 12.797 1 93.94 99 ILE A C 1
ATOM 741 O O . ILE A 1 99 ? 3.752 11.703 12.414 1 93.94 99 ILE A O 1
ATOM 745 N N . GLY A 1 100 ? 3.518 9.484 12.164 1 96 100 GLY A N 1
ATOM 746 C CA . GLY A 1 100 ? 4.02 9.5 10.805 1 96 100 GLY A CA 1
ATOM 747 C C . GLY A 1 100 ? 2.949 9.828 9.773 1 96 100 GLY A C 1
ATOM 748 O O . GLY A 1 100 ? 1.867 9.234 9.797 1 96 100 GLY A O 1
ATOM 749 N N . VAL A 1 101 ? 3.275 10.789 8.938 1 94.81 101 VAL A N 1
ATOM 750 C CA . VAL A 1 101 ? 2.365 11.188 7.875 1 94.81 101 VAL A CA 1
ATOM 751 C C . VAL A 1 101 ? 2.934 10.773 6.52 1 94.81 101 VAL A C 1
ATOM 753 O O . VAL A 1 101 ? 4.012 11.219 6.129 1 94.81 101 VAL A O 1
ATOM 756 N N . LEU A 1 102 ? 2.105 10.023 5.773 1 96.94 102 LEU A N 1
ATOM 757 C CA . LEU A 1 102 ? 2.621 9.391 4.562 1 96.94 102 LEU A CA 1
ATOM 758 C C . LEU A 1 102 ? 2.311 10.242 3.332 1 96.94 102 LEU A C 1
ATOM 760 O O . LEU A 1 102 ? 1.17 10.664 3.135 1 96.94 102 LEU A O 1
ATOM 764 N N . PHE A 1 103 ? 3.379 10.516 2.551 1 96.31 103 PHE A N 1
ATOM 765 C CA . PHE A 1 103 ? 3.287 11.172 1.252 1 96.31 103 PHE A CA 1
ATOM 766 C C . PHE A 1 103 ? 3.773 10.242 0.142 1 96.31 103 PHE A C 1
ATOM 768 O O . PHE A 1 103 ? 4.793 9.57 0.292 1 96.31 103 PHE A O 1
ATOM 775 N N . ASP A 1 104 ? 3.023 10.195 -0.978 1 96.38 104 ASP A N 1
ATOM 776 C CA . ASP A 1 104 ? 3.352 9.344 -2.113 1 96.38 104 ASP A CA 1
ATOM 777 C C . ASP A 1 104 ? 3.947 10.156 -3.262 1 96.38 104 ASP A C 1
ATOM 779 O O . ASP A 1 104 ? 3.254 10.969 -3.879 1 96.38 104 ASP A O 1
ATOM 783 N N . ALA A 1 105 ? 5.195 9.867 -3.57 1 94.12 105 ALA A N 1
ATOM 784 C CA . ALA A 1 105 ? 5.832 10.547 -4.695 1 94.12 105 ALA A CA 1
ATOM 785 C C . ALA A 1 105 ? 5.391 9.945 -6.023 1 94.12 105 ALA A C 1
ATOM 787 O O . ALA A 1 105 ? 5.602 10.539 -7.086 1 94.12 105 ALA A O 1
ATOM 788 N N . ASN A 1 106 ? 4.801 8.75 -5.992 1 90.75 106 ASN A N 1
ATOM 789 C CA . ASN A 1 106 ? 4.258 8.078 -7.168 1 90.75 106 ASN A CA 1
ATOM 790 C C . ASN A 1 106 ? 5.301 7.941 -8.273 1 90.75 106 ASN A C 1
ATOM 792 O O . ASN A 1 106 ? 5.008 8.188 -9.445 1 90.75 106 ASN A O 1
ATOM 796 N N . ALA A 1 107 ? 6.527 7.738 -7.871 1 87.5 107 ALA A N 1
ATOM 797 C CA . ALA A 1 107 ? 7.668 7.531 -8.766 1 87.5 107 ALA A CA 1
ATOM 798 C C . ALA A 1 107 ? 7.863 8.727 -9.688 1 87.5 107 ALA A C 1
ATOM 800 O O . ALA A 1 107 ? 8.25 8.57 -10.852 1 87.5 107 ALA A O 1
ATOM 801 N N . ASP A 1 108 ? 7.578 9.922 -9.18 1 90.25 108 ASP A N 1
ATOM 802 C CA . ASP A 1 108 ? 7.684 11.156 -9.945 1 90.25 108 ASP A CA 1
ATOM 803 C C . ASP A 1 108 ? 8.516 12.195 -9.203 1 90.25 108 ASP A C 1
ATOM 805 O O . ASP A 1 108 ? 8.078 12.742 -8.188 1 90.25 108 ASP A O 1
ATOM 809 N N . ILE A 1 109 ? 9.641 12.531 -9.812 1 90.94 109 ILE A N 1
ATOM 810 C CA . ILE A 1 109 ? 10.594 13.422 -9.148 1 90.94 109 ILE A CA 1
ATOM 811 C C . ILE A 1 109 ? 9.977 14.805 -8.977 1 90.94 109 ILE A C 1
ATOM 813 O O . ILE A 1 109 ? 10.234 15.484 -7.98 1 90.94 109 ILE A O 1
ATOM 817 N N . GLU A 1 110 ? 9.195 15.258 -9.914 1 92 110 GLU A N 1
ATOM 818 C CA . GLU A 1 110 ? 8.562 16.562 -9.812 1 92 110 GLU A CA 1
ATOM 819 C C . GLU A 1 110 ? 7.504 16.578 -8.711 1 92 110 GLU A C 1
ATOM 821 O O . GLU A 1 110 ? 7.371 17.578 -7.988 1 92 110 GLU A O 1
ATOM 826 N N . ARG A 1 111 ? 6.836 15.508 -8.609 1 92.06 111 ARG A N 1
ATOM 827 C CA . ARG A 1 111 ? 5.887 15.398 -7.504 1 92.06 111 ARG A CA 1
ATOM 828 C C . ARG A 1 111 ? 6.605 15.391 -6.16 1 92.06 111 ARG A C 1
ATOM 830 O O . ARG A 1 111 ? 6.156 16.031 -5.211 1 92.06 111 ARG A O 1
ATOM 837 N N . GLU A 1 112 ? 7.695 14.695 -6.105 1 94.5 112 GLU A N 1
ATOM 838 C CA . GLU A 1 112 ? 8.492 14.688 -4.883 1 94.5 112 GLU A CA 1
ATOM 839 C C . GLU A 1 112 ? 8.883 16.109 -4.469 1 94.5 112 GLU A C 1
ATOM 841 O O . GLU A 1 112 ? 8.75 16.469 -3.301 1 94.5 112 GLU A O 1
ATOM 846 N N . LYS A 1 113 ? 9.297 16.891 -5.395 1 93.06 113 LYS A N 1
ATOM 847 C CA . LYS A 1 113 ? 9.695 18.266 -5.121 1 93.06 113 LYS A CA 1
ATOM 848 C C . LYS A 1 113 ? 8.516 19.094 -4.605 1 93.06 113 LYS A C 1
ATOM 850 O O . LYS A 1 113 ? 8.672 19.891 -3.684 1 93.06 113 LYS A O 1
ATOM 855 N N . THR A 1 114 ? 7.426 18.859 -5.238 1 91.19 114 THR A N 1
ATOM 856 C CA . THR A 1 114 ? 6.215 19.531 -4.801 1 91.19 114 THR A CA 1
ATOM 857 C C . THR A 1 114 ? 5.891 19.188 -3.352 1 91.19 114 THR A C 1
ATOM 859 O O . THR A 1 114 ? 5.562 20.062 -2.551 1 91.19 114 THR A O 1
ATOM 862 N N . LEU A 1 115 ? 6.016 17.953 -3.037 1 93.25 115 LEU A N 1
ATOM 863 C CA . LEU A 1 115 ? 5.75 17.5 -1.675 1 93.25 115 LEU A CA 1
ATOM 864 C C . LEU A 1 115 ? 6.762 18.094 -0.699 1 93.25 115 LEU A C 1
ATOM 866 O O . LEU A 1 115 ? 6.391 18.531 0.395 1 93.25 115 LEU A O 1
ATOM 870 N N . LEU A 1 116 ? 7.988 18.156 -1.122 1 92.44 116 LEU A N 1
ATOM 871 C CA . LEU A 1 116 ? 9.039 18.734 -0.283 1 92.44 116 LEU A CA 1
ATOM 872 C C . LEU A 1 116 ? 8.742 20.188 0.037 1 92.44 116 LEU A C 1
ATOM 874 O O . LEU A 1 116 ? 8.898 20.625 1.182 1 92.44 116 LEU A O 1
ATOM 878 N N . ARG A 1 117 ? 8.305 20.922 -0.898 1 88.5 117 ARG A N 1
ATOM 879 C CA . ARG A 1 117 ? 7.957 22.312 -0.701 1 88.5 117 ARG A CA 1
ATOM 880 C C . ARG A 1 117 ? 6.801 22.469 0.283 1 88.5 117 ARG A C 1
ATOM 882 O O . ARG A 1 117 ? 6.832 23.328 1.167 1 88.5 117 ARG A O 1
ATOM 889 N N . ALA A 1 118 ? 5.871 21.609 0.131 1 85.12 118 ALA A N 1
ATOM 890 C CA . ALA A 1 118 ? 4.711 21.641 1.018 1 85.12 118 ALA A CA 1
ATOM 891 C C . ALA A 1 118 ? 5.109 21.312 2.455 1 85.12 118 ALA A C 1
ATOM 893 O O . ALA A 1 118 ? 4.648 21.969 3.395 1 85.12 118 ALA A O 1
ATOM 894 N N . ILE A 1 119 ? 5.898 20.375 2.67 1 87.69 119 ILE A N 1
ATOM 895 C CA . ILE A 1 119 ? 6.34 19.906 3.982 1 87.69 119 ILE A CA 1
ATOM 896 C C . ILE A 1 119 ? 7.172 21 4.656 1 87.69 119 ILE A C 1
ATOM 898 O O . ILE A 1 119 ? 7.031 21.234 5.859 1 87.69 119 ILE A O 1
ATOM 902 N N . GLY A 1 120 ? 7.953 21.641 3.91 1 82.25 120 GLY A N 1
ATOM 903 C CA . GLY A 1 120 ? 8.805 22.688 4.434 1 82.25 120 GLY A CA 1
ATOM 904 C C . GLY A 1 120 ? 8.023 23.875 4.969 1 82.25 120 GLY A C 1
ATOM 905 O O . GLY A 1 120 ? 8.492 24.578 5.867 1 82.25 120 GLY A O 1
ATOM 906 N N . SER A 1 121 ? 6.805 24 4.539 1 72.94 121 SER A N 1
ATOM 907 C CA . SER A 1 121 ? 6.02 25.188 4.871 1 72.94 121 SER A CA 1
ATOM 908 C C . SER A 1 121 ? 4.961 24.875 5.922 1 72.94 121 SER A C 1
ATOM 910 O O . SER A 1 121 ? 4.258 25.766 6.395 1 72.94 121 SER A O 1
ATOM 912 N N . ARG A 1 122 ? 4.773 23.578 6.352 1 70.69 122 ARG A N 1
ATOM 913 C CA . ARG A 1 122 ? 3.547 23.203 7.055 1 70.69 122 ARG A CA 1
ATOM 914 C C . ARG A 1 122 ? 3.859 22.641 8.438 1 70.69 122 ARG A C 1
ATOM 916 O O . ARG A 1 122 ? 3.021 21.969 9.039 1 70.69 122 ARG A O 1
ATOM 923 N N . GLY A 1 123 ? 4.887 22.875 9.031 1 75.25 123 GLY A N 1
ATOM 924 C CA . GLY A 1 123 ? 5.125 22.641 10.445 1 75.25 123 GLY A CA 1
ATOM 925 C C . GLY A 1 123 ? 5.406 21.172 10.773 1 7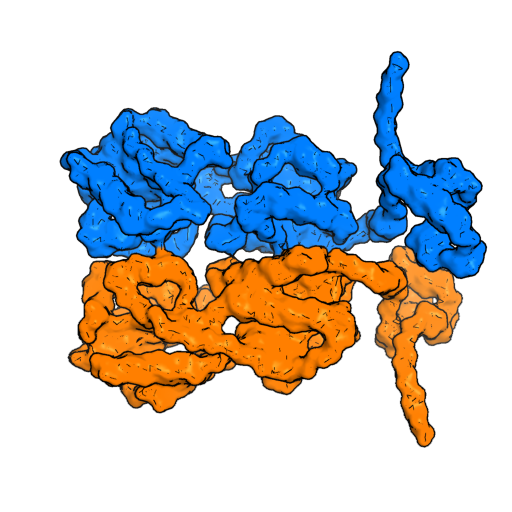5.25 123 GLY A C 1
ATOM 926 O O . GLY A 1 123 ? 4.91 20.656 11.766 1 75.25 123 GLY A O 1
ATOM 927 N N . PHE A 1 124 ? 6.02 20.359 10.109 1 88.44 124 PHE A N 1
ATOM 928 C CA . PHE A 1 124 ? 6.504 19.031 10.461 1 88.44 124 PHE A CA 1
ATOM 929 C C . PHE A 1 124 ? 7.785 19.125 11.281 1 88.44 124 PHE A C 1
ATOM 931 O O . PHE A 1 124 ? 8.617 20.016 11.055 1 88.44 124 PHE A O 1
ATOM 938 N N . ASP A 1 125 ? 7.887 18.219 12.227 1 91.31 125 ASP A N 1
ATOM 939 C CA . ASP A 1 125 ? 9.055 18.219 13.102 1 91.31 125 ASP A CA 1
ATOM 940 C C . ASP A 1 125 ? 10.258 17.562 12.422 1 91.31 125 ASP A C 1
ATOM 942 O O . ASP A 1 125 ? 11.398 17.781 12.836 1 91.31 125 ASP A O 1
ATOM 946 N N . GLY A 1 126 ? 10.055 16.75 11.422 1 94.88 126 GLY A N 1
ATOM 947 C CA . GLY A 1 126 ? 11.117 16.047 10.727 1 94.88 126 GLY A CA 1
ATOM 948 C C . GLY A 1 126 ? 10.641 15.359 9.461 1 94.88 126 GLY A C 1
ATOM 949 O O . GLY A 1 126 ? 9.445 15.336 9.164 1 94.88 126 GLY A O 1
ATOM 950 N N . LEU A 1 127 ? 11.695 14.836 8.656 1 96.25 127 LEU A N 1
ATOM 951 C CA . LEU A 1 127 ? 11.422 14.195 7.375 1 96.25 127 LEU A CA 1
ATOM 952 C C . LEU A 1 127 ? 12.211 12.898 7.234 1 96.25 127 LEU A C 1
ATOM 954 O O . LEU A 1 127 ? 13.43 12.883 7.438 1 96.25 127 LEU A O 1
ATOM 958 N N . ILE A 1 128 ? 11.484 11.836 6.988 1 98 128 ILE A N 1
ATOM 959 C CA . ILE A 1 128 ? 12.094 10.594 6.512 1 98 128 ILE A CA 1
ATOM 960 C C . ILE A 1 128 ? 11.805 10.414 5.027 1 98 128 ILE A C 1
ATOM 962 O O . ILE A 1 128 ? 10.641 10.391 4.613 1 98 128 ILE A O 1
ATOM 966 N N . LEU A 1 129 ? 12.883 10.203 4.219 1 96.81 129 LEU A N 1
ATOM 967 C CA . LEU A 1 129 ? 12.742 10.391 2.779 1 96.81 129 LEU A CA 1
ATOM 968 C C . LEU A 1 129 ? 13.312 9.195 2.018 1 96.81 129 LEU A C 1
ATOM 970 O O . LEU A 1 129 ? 14.492 8.875 2.16 1 96.81 129 LEU A O 1
ATOM 974 N N . GLN A 1 130 ? 12.398 8.508 1.264 1 95.38 130 GLN A N 1
ATOM 975 C CA . GLN A 1 130 ? 12.82 7.586 0.216 1 95.38 130 GLN A CA 1
ATOM 976 C C . GLN A 1 130 ? 13.047 8.312 -1.104 1 95.38 130 GLN A C 1
ATOM 978 O O . GLN A 1 130 ? 12.172 8.328 -1.973 1 95.38 130 GLN A O 1
ATOM 983 N N . SER A 1 131 ? 14.203 8.852 -1.439 1 85.69 131 SER A N 1
ATOM 984 C CA . SER A 1 131 ? 14.414 9.984 -2.334 1 85.69 131 SER A CA 1
ATOM 985 C C . SER A 1 131 ? 14.742 9.523 -3.748 1 85.69 131 SER A C 1
ATOM 987 O O . SER A 1 131 ? 15.43 8.516 -3.93 1 85.69 131 SER A O 1
ATOM 989 N N . PHE A 1 132 ? 14.258 10.328 -4.676 1 82 132 PHE A N 1
ATOM 990 C CA . PHE A 1 132 ? 14.758 10.344 -6.043 1 82 132 PHE A CA 1
ATOM 991 C C . PHE A 1 132 ? 15.727 11.508 -6.25 1 82 132 PHE A C 1
ATOM 993 O O . PHE A 1 132 ? 16.625 11.43 -7.09 1 82 132 PHE A O 1
ATOM 1000 N N . SER A 1 133 ? 15.609 12.562 -5.469 1 81.19 133 SER A N 1
ATOM 1001 C CA . SER A 1 133 ? 16.375 13.797 -5.609 1 81.19 133 SER A CA 1
ATOM 1002 C C . SER A 1 133 ? 17.75 13.672 -4.984 1 81.19 133 SER A C 1
ATOM 1004 O O . SER A 1 133 ? 17.953 12.891 -4.047 1 81.19 133 SER A O 1
ATOM 1006 N N . ASN A 1 134 ? 18.641 14.453 -5.531 1 86.19 134 ASN A N 1
ATOM 1007 C CA . ASN A 1 134 ? 19.953 14.547 -4.902 1 86.19 134 ASN A CA 1
ATOM 1008 C C . ASN A 1 134 ? 19.906 15.406 -3.643 1 86.19 134 ASN A C 1
ATOM 1010 O O . ASN A 1 134 ? 18.969 16.156 -3.432 1 86.19 134 ASN A O 1
ATOM 1014 N N . PRO A 1 135 ? 20.906 15.242 -2.846 1 88 135 PRO A N 1
ATOM 1015 C CA . PRO A 1 135 ? 20.922 15.961 -1.57 1 88 135 PRO A CA 1
ATOM 1016 C C . PRO A 1 135 ? 20.844 17.469 -1.746 1 88 135 PRO A C 1
ATOM 1018 O O . PRO A 1 135 ? 20.188 18.156 -0.955 1 88 135 PRO A O 1
ATOM 1021 N N . GLN A 1 136 ? 21.406 17.984 -2.719 1 86.31 136 GLN A N 1
ATOM 1022 C CA . GLN A 1 136 ? 21.422 19.438 -2.943 1 86.31 136 GLN A CA 1
ATOM 1023 C C . GLN A 1 136 ? 20.016 19.969 -3.182 1 86.31 136 GLN A C 1
ATOM 1025 O O . GLN A 1 136 ? 19.625 20.984 -2.605 1 86.31 136 GLN A O 1
ATOM 1030 N N . THR A 1 137 ? 19.297 19.234 -3.947 1 87.06 137 THR A N 1
ATOM 1031 C CA . THR A 1 137 ? 17.938 19.641 -4.246 1 87.06 137 THR A CA 1
ATOM 1032 C C . THR A 1 137 ? 17.078 19.609 -2.982 1 87.06 137 THR A C 1
ATOM 1034 O O . THR A 1 137 ? 16.312 20.547 -2.729 1 87.06 137 THR A O 1
ATOM 1037 N N . VAL A 1 138 ? 17.266 18.609 -2.174 1 89.81 138 VAL A N 1
ATOM 1038 C CA . VAL A 1 138 ? 16.484 18.469 -0.94 1 89.81 138 VAL A CA 1
ATOM 1039 C C . VAL A 1 138 ? 16.828 19.609 0.01 1 89.81 138 VAL A C 1
ATOM 1041 O O . VAL A 1 138 ? 15.93 20.234 0.58 1 89.81 138 VAL A O 1
ATOM 1044 N N . GLN A 1 139 ? 18.047 19.984 0.111 1 86.75 139 GLN A N 1
ATOM 1045 C CA . GLN A 1 139 ? 18.5 21.047 0.998 1 86.75 139 GLN A CA 1
ATOM 1046 C C . GLN A 1 139 ? 17.969 22.406 0.542 1 86.75 139 GLN A C 1
ATOM 1048 O O . GLN A 1 139 ? 17.562 23.219 1.367 1 86.75 139 GLN A O 1
ATOM 1053 N N . GLU A 1 140 ? 17.984 22.578 -0.648 1 83.75 140 GLU A N 1
ATOM 1054 C CA . GLU A 1 140 ? 17.531 23.859 -1.204 1 83.75 140 GLU A CA 1
ATOM 1055 C C . GLU A 1 140 ? 16.047 24.078 -0.931 1 83.75 140 GLU A C 1
ATOM 1057 O O . GLU A 1 140 ? 15.625 25.203 -0.667 1 83.75 140 GLU A O 1
ATOM 1062 N N . ILE A 1 141 ? 15.359 23.031 -0.985 1 84 141 ILE A N 1
ATOM 1063 C CA . ILE A 1 141 ? 13.914 23.156 -0.853 1 84 141 ILE A CA 1
ATOM 1064 C C . ILE A 1 141 ? 13.539 23.281 0.622 1 84 141 ILE A C 1
ATOM 1066 O O . ILE A 1 141 ? 12.688 24.094 0.982 1 84 141 ILE A O 1
ATOM 1070 N N . LEU A 1 142 ? 14.133 22.469 1.568 1 81.19 142 LEU A N 1
ATOM 1071 C CA . LEU A 1 142 ? 13.734 22.422 2.971 1 81.19 142 LEU A CA 1
ATOM 1072 C C . LEU A 1 142 ? 14.422 23.531 3.77 1 81.19 142 LEU A C 1
ATOM 1074 O O . LEU A 1 142 ? 14 23.844 4.883 1 81.19 142 LEU A O 1
ATOM 1078 N N . HIS A 1 143 ? 15.039 24.609 3.26 1 63.12 143 HIS A N 1
ATOM 1079 C CA . HIS A 1 143 ? 15.719 25.781 3.789 1 63.12 143 HIS A CA 1
ATOM 1080 C C . HIS A 1 143 ? 16.406 25.469 5.113 1 63.12 143 HIS A C 1
ATOM 1082 O O . HIS A 1 143 ? 16.734 26.375 5.883 1 63.12 143 HIS A O 1
ATOM 1088 N N . GLN A 1 144 ? 16.938 24.422 5.73 1 60.88 144 GLN A N 1
ATOM 1089 C CA . GLN A 1 144 ? 18.109 24.125 6.551 1 60.88 144 GLN A CA 1
ATOM 1090 C C . GLN A 1 144 ? 17.703 23.422 7.84 1 60.88 144 GLN A C 1
ATOM 1092 O O . GLN A 1 144 ? 18.484 22.625 8.391 1 60.88 144 GLN A O 1
ATOM 1097 N N . GLN A 1 145 ? 16.516 23.812 8.516 1 69.19 145 GLN A N 1
ATOM 1098 C CA . GLN A 1 145 ? 16.688 23.406 9.906 1 69.19 145 GLN A CA 1
ATOM 1099 C C . GLN A 1 145 ? 15.844 22.172 10.227 1 69.19 145 GLN A C 1
ATOM 1101 O O . GLN A 1 145 ? 15.922 21.641 11.336 1 69.19 145 GLN A O 1
ATOM 1106 N N . MET A 1 146 ? 15.344 21.453 9.312 1 86.12 146 MET A N 1
ATOM 1107 C CA . MET A 1 146 ? 14.516 20.297 9.656 1 86.12 146 MET A CA 1
ATOM 1108 C C . MET A 1 146 ? 15.336 19.016 9.648 1 86.12 146 MET A C 1
ATOM 1110 O O . MET A 1 146 ? 16.078 18.766 8.703 1 86.12 146 MET A O 1
ATOM 1114 N N . PRO A 1 147 ? 15.266 18.25 10.773 1 93.44 147 PRO A N 1
ATOM 1115 C CA . PRO A 1 147 ? 15.938 16.953 10.766 1 93.44 147 PRO A CA 1
ATOM 1116 C C . PRO A 1 147 ? 15.477 16.062 9.617 1 93.44 147 PRO A C 1
ATOM 1118 O O . PRO A 1 147 ? 14.281 15.984 9.336 1 93.44 147 PRO A O 1
ATOM 1121 N N . VAL A 1 148 ? 16.5 15.438 8.914 1 94.81 148 VAL A N 1
ATOM 1122 C CA . VAL A 1 148 ? 16.203 14.57 7.777 1 94.81 148 VAL A CA 1
ATOM 1123 C C . VAL A 1 148 ? 16.922 13.234 7.953 1 94.81 148 VAL A C 1
ATOM 1125 O O . VAL A 1 148 ? 18.062 13.188 8.422 1 94.81 148 VAL A O 1
ATOM 1128 N N . VAL A 1 149 ? 16.25 12.141 7.621 1 97.06 149 VAL A N 1
ATOM 1129 C CA . VAL A 1 149 ? 16.828 10.82 7.473 1 97.06 149 VAL A CA 1
ATOM 1130 C C . VAL A 1 149 ? 16.5 10.25 6.098 1 97.06 149 VAL A C 1
ATOM 1132 O O . VAL A 1 149 ? 15.328 10.227 5.699 1 97.06 149 VAL A O 1
ATOM 1135 N N . SER A 1 150 ? 17.516 9.891 5.336 1 96.69 150 SER A N 1
ATOM 1136 C CA . SER A 1 150 ? 17.297 9.211 4.062 1 96.69 150 SER A CA 1
ATOM 1137 C C . SER A 1 150 ? 17.25 7.699 4.242 1 96.69 150 SER A C 1
ATOM 1139 O O . SER A 1 150 ? 18.016 7.141 5.035 1 96.69 150 SER A O 1
ATOM 1141 N N . VAL A 1 151 ? 16.375 7.027 3.436 1 97.56 151 VAL A N 1
ATOM 1142 C CA . VAL A 1 151 ? 16.203 5.59 3.621 1 97.56 151 VAL A CA 1
ATOM 1143 C C . VAL A 1 151 ? 16.141 4.898 2.262 1 97.56 151 VAL A C 1
ATOM 1145 O O . VAL A 1 151 ? 15.664 5.48 1.282 1 97.56 151 VAL A O 1
ATOM 1148 N N . ASP A 1 152 ? 16.625 3.627 2.082 1 95.56 152 ASP A N 1
ATOM 1149 C CA . ASP A 1 152 ? 16.516 2.709 0.954 1 95.56 152 ASP A CA 1
ATOM 1150 C C . ASP A 1 152 ? 17.5 3.068 -0.153 1 95.56 152 ASP A C 1
ATOM 1152 O O . ASP A 1 152 ? 18.438 2.311 -0.43 1 95.56 152 ASP A O 1
ATOM 1156 N N . ARG A 1 153 ? 17.422 4.344 -0.621 1 90.88 153 ARG A N 1
ATOM 1157 C CA . ARG A 1 153 ? 18.25 4.777 -1.736 1 90.88 153 ARG A CA 1
ATOM 1158 C C . ARG A 1 153 ? 19.469 5.539 -1.24 1 90.88 153 ARG A C 1
ATOM 1160 O O . ARG A 1 153 ? 19.359 6.648 -0.717 1 90.88 153 ARG A O 1
ATOM 1167 N N . GLU A 1 154 ? 20.562 5 -1.551 1 90.38 154 GLU A N 1
ATOM 1168 C CA . GLU A 1 154 ? 21.812 5.609 -1.089 1 90.38 154 GLU A CA 1
ATOM 1169 C C . GLU A 1 154 ? 22.172 6.84 -1.916 1 90.38 154 GLU A C 1
ATOM 1171 O O . GLU A 1 154 ? 22.031 6.832 -3.141 1 90.38 154 GLU A O 1
ATOM 1176 N N . MET A 1 155 ? 22.531 7.836 -1.18 1 87.69 155 MET A N 1
ATOM 1177 C CA . MET A 1 155 ? 22.984 9.062 -1.816 1 87.69 155 MET A CA 1
ATOM 1178 C C . MET A 1 155 ? 24.453 9.328 -1.483 1 87.69 155 MET A C 1
ATOM 1180 O O . MET A 1 155 ? 24.875 9.18 -0.333 1 87.69 155 MET A O 1
ATOM 1184 N N . ASP A 1 156 ? 25.109 9.781 -2.451 1 86.44 156 ASP A N 1
ATOM 1185 C CA . ASP A 1 156 ? 26.516 10.148 -2.229 1 86.44 156 ASP A CA 1
ATOM 1186 C C . ASP A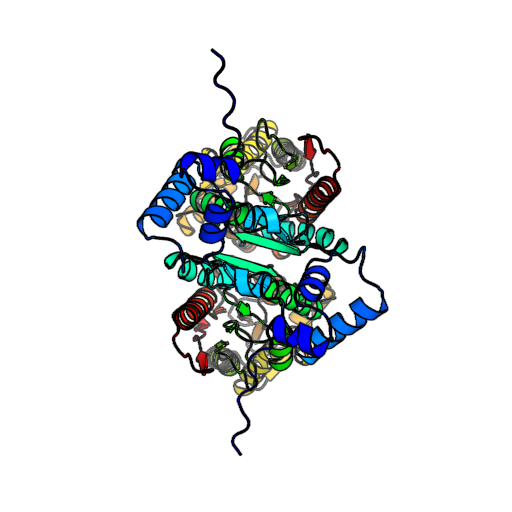 1 156 ? 26.609 11.5 -1.52 1 86.44 156 ASP A C 1
ATOM 1188 O O . ASP A 1 156 ? 25.859 12.422 -1.815 1 86.44 156 ASP A O 1
ATOM 1192 N N . ALA A 1 157 ? 27.578 11.641 -0.644 1 87.5 157 ALA A N 1
ATOM 1193 C CA . ALA A 1 157 ? 27.844 12.891 0.072 1 87.5 157 ALA A CA 1
ATOM 1194 C C . ALA A 1 157 ? 26.594 13.422 0.751 1 87.5 157 ALA A C 1
ATOM 1196 O O . ALA A 1 157 ? 26.297 14.617 0.672 1 87.5 157 ALA A O 1
ATOM 1197 N N . CYS A 1 158 ? 25.828 12.531 1.264 1 89.44 158 CYS A N 1
ATOM 1198 C CA . CYS A 1 158 ? 24.594 12.898 1.942 1 89.44 158 CYS A CA 1
ATOM 1199 C C . CYS A 1 158 ? 24.891 13.625 3.252 1 89.44 158 CYS A C 1
ATOM 1201 O O . CYS A 1 158 ? 25.641 13.117 4.09 1 89.44 158 CYS A O 1
ATOM 1203 N N . PRO A 1 159 ? 24.297 14.797 3.43 1 90.5 159 PRO A N 1
ATOM 1204 C CA . PRO A 1 159 ? 24.594 15.578 4.633 1 90.5 159 PRO A CA 1
ATOM 1205 C C . PRO A 1 159 ? 23.781 15.133 5.844 1 90.5 159 PRO A C 1
ATOM 1207 O O . PRO A 1 159 ? 23.906 15.711 6.922 1 90.5 159 PRO A O 1
ATOM 1210 N N . TRP A 1 160 ? 22.953 14.133 5.719 1 92.38 160 TRP A N 1
ATOM 1211 C CA . TRP A 1 160 ? 22.156 13.586 6.816 1 92.38 160 TRP A CA 1
ATOM 1212 C C . TRP A 1 160 ? 22.281 12.07 6.871 1 92.38 160 TRP A C 1
ATOM 1214 O O . TRP A 1 160 ? 22.812 11.445 5.945 1 92.38 160 TRP A O 1
ATOM 1224 N N . PRO A 1 161 ? 21.859 11.438 8.008 1 96.25 161 PRO A N 1
ATOM 1225 C CA . PRO A 1 161 ? 21.953 9.984 8.148 1 96.25 161 PRO A CA 1
ATOM 1226 C C . PRO A 1 161 ? 21.125 9.234 7.105 1 96.25 161 PRO A C 1
ATOM 1228 O O . PRO A 1 161 ? 20.094 9.727 6.668 1 96.25 161 PRO A O 1
ATOM 1231 N N . GLN A 1 162 ? 21.688 8.055 6.77 1 96.94 162 GLN A N 1
ATOM 1232 C CA . GLN A 1 162 ? 21 7.191 5.812 1 96.94 162 GLN A CA 1
ATOM 1233 C C . GLN A 1 162 ? 20.891 5.762 6.336 1 96.94 162 GLN A C 1
ATOM 1235 O O . GLN A 1 162 ? 21.797 5.277 7.012 1 96.94 162 GLN A O 1
ATOM 1240 N N . VAL A 1 163 ? 19.781 5.141 6.082 1 98.19 163 VAL A N 1
ATOM 1241 C CA . VAL A 1 163 ? 19.578 3.719 6.344 1 98.19 163 VAL A CA 1
ATOM 1242 C C . VAL A 1 163 ? 19.344 2.979 5.027 1 98.19 163 VAL A C 1
ATOM 1244 O O . VAL A 1 163 ? 18.391 3.252 4.309 1 98.19 163 VAL A O 1
ATOM 1247 N N . VAL A 1 164 ? 20.266 2.025 4.676 1 97.12 164 VAL A N 1
ATOM 1248 C CA . VAL A 1 164 ? 20.234 1.454 3.332 1 97.12 164 VAL A CA 1
ATOM 1249 C C . VAL A 1 164 ? 20.547 -0.039 3.4 1 97.12 164 VAL A C 1
ATOM 1251 O O . VAL A 1 164 ? 20.812 -0.577 4.48 1 97.12 164 VAL A O 1
ATOM 1254 N N . THR A 1 165 ? 20.406 -0.686 2.275 1 97.12 165 THR A N 1
ATOM 1255 C CA . THR A 1 165 ? 20.859 -2.049 2.029 1 97.12 165 THR A CA 1
ATOM 1256 C C . THR A 1 165 ? 22.094 -2.049 1.132 1 97.12 165 THR A C 1
ATOM 1258 O O . THR A 1 165 ? 22.203 -1.241 0.207 1 97.12 165 THR A O 1
ATOM 1261 N N . ASP A 1 166 ? 23.062 -2.924 1.42 1 97.44 166 ASP A N 1
ATOM 1262 C CA . ASP A 1 166 ? 24.156 -3.135 0.482 1 97.44 166 ASP A CA 1
ATOM 1263 C C . ASP A 1 166 ? 23.703 -3.986 -0.705 1 97.44 166 ASP A C 1
ATOM 1265 O O . ASP A 1 166 ? 23.844 -5.211 -0.685 1 97.44 166 ASP A O 1
ATOM 1269 N N . ASN A 1 167 ? 23.281 -3.311 -1.685 1 97.75 167 ASN A N 1
ATOM 1270 C CA . ASN A 1 167 ? 22.672 -3.967 -2.836 1 97.75 167 ASN A CA 1
ATOM 1271 C C . ASN A 1 167 ? 23.672 -4.828 -3.59 1 97.75 167 ASN A C 1
ATOM 1273 O O . ASN A 1 167 ? 23.344 -5.918 -4.059 1 97.75 167 ASN A O 1
ATOM 1277 N N . PHE A 1 168 ? 24.875 -4.324 -3.729 1 98.06 168 PHE A N 1
ATOM 1278 C CA . PHE A 1 168 ? 25.938 -5.082 -4.402 1 98.06 168 PHE A CA 1
ATOM 1279 C C . PHE A 1 168 ? 26.188 -6.406 -3.693 1 98.06 168 PHE A C 1
ATOM 1281 O O . PHE A 1 168 ? 26.094 -7.473 -4.309 1 98.06 168 PHE A O 1
ATOM 1288 N N . GLU A 1 169 ? 26.359 -6.336 -2.434 1 98.31 169 GLU A N 1
ATOM 1289 C CA . GLU A 1 169 ? 26.703 -7.535 -1.675 1 98.31 169 GLU A CA 1
ATOM 1290 C C . GLU A 1 169 ? 25.516 -8.492 -1.602 1 98.31 169 GLU A C 1
ATOM 1292 O O . GLU A 1 169 ? 25.688 -9.711 -1.655 1 98.31 169 GLU A O 1
ATOM 1297 N N . ALA A 1 170 ? 24.312 -7.977 -1.442 1 98.44 170 ALA A N 1
ATOM 1298 C CA . ALA A 1 170 ? 23.109 -8.812 -1.366 1 98.44 170 ALA A CA 1
ATOM 1299 C C . ALA A 1 170 ? 22.938 -9.633 -2.639 1 98.44 170 ALA A C 1
ATOM 1301 O O . ALA A 1 170 ? 22.703 -10.844 -2.574 1 98.44 170 ALA A O 1
ATOM 1302 N N . ALA A 1 171 ? 23.109 -8.992 -3.758 1 98.69 171 ALA A N 1
ATOM 1303 C CA . ALA A 1 171 ? 22.938 -9.68 -5.035 1 98.69 171 ALA A CA 1
ATOM 1304 C C . ALA A 1 171 ? 24.078 -10.648 -5.293 1 98.69 171 ALA A C 1
ATOM 1306 O O . ALA A 1 171 ? 23.859 -11.75 -5.805 1 98.69 171 ALA A O 1
ATOM 1307 N N . LYS A 1 172 ? 25.266 -10.25 -4.938 1 98.75 172 LYS A N 1
ATOM 1308 C CA . LYS A 1 172 ? 26.438 -11.109 -5.105 1 98.75 172 LYS A CA 1
ATOM 1309 C C . LYS A 1 172 ? 26.312 -12.383 -4.273 1 98.75 172 LYS A C 1
ATOM 1311 O O . LYS A 1 172 ? 26.531 -13.484 -4.777 1 98.75 172 LYS A O 1
ATOM 1316 N N . ALA A 1 173 ? 25.938 -12.211 -3.059 1 98.62 173 ALA A N 1
ATOM 1317 C CA . ALA A 1 173 ? 25.797 -13.344 -2.148 1 98.62 173 ALA A CA 1
ATOM 1318 C C . ALA A 1 173 ? 24.734 -14.312 -2.635 1 98.62 173 ALA A C 1
ATOM 1320 O O . ALA A 1 173 ? 24.922 -15.531 -2.6 1 98.62 173 ALA A O 1
ATOM 1321 N N . ALA A 1 174 ? 23.641 -13.828 -3.121 1 98.62 174 ALA A N 1
ATOM 1322 C CA . ALA A 1 174 ? 22.562 -14.672 -3.639 1 98.62 174 ALA A CA 1
ATOM 1323 C C . ALA A 1 174 ? 23.016 -15.445 -4.871 1 98.62 174 ALA A C 1
ATOM 1325 O O . ALA A 1 174 ? 22.812 -16.656 -4.961 1 98.62 174 ALA A O 1
ATOM 1326 N N . THR A 1 175 ? 23.641 -14.734 -5.738 1 98.75 175 THR A N 1
ATOM 1327 C CA . THR A 1 175 ? 24.125 -15.359 -6.961 1 98.75 175 THR A CA 1
ATOM 1328 C C . THR A 1 175 ? 25.141 -16.453 -6.648 1 98.75 175 THR A C 1
ATOM 1330 O O . THR A 1 175 ? 25.078 -17.547 -7.215 1 98.75 175 THR A O 1
ATOM 1333 N N . THR A 1 176 ? 26.016 -16.188 -5.73 1 98.69 176 THR A N 1
ATOM 1334 C CA . THR A 1 176 ? 27.016 -17.156 -5.305 1 98.69 176 THR A CA 1
ATOM 1335 C C . THR A 1 176 ? 26.344 -18.406 -4.762 1 98.69 176 THR A C 1
ATOM 1337 O O . THR A 1 176 ? 26.734 -19.531 -5.098 1 98.69 176 THR A O 1
ATOM 1340 N N . ALA A 1 177 ? 25.328 -18.266 -3.963 1 98.5 177 ALA A N 1
ATOM 1341 C CA . ALA A 1 177 ? 24.609 -19.391 -3.375 1 98.5 177 ALA A CA 1
ATOM 1342 C C . ALA A 1 177 ? 24 -20.281 -4.457 1 98.5 177 ALA A C 1
ATOM 1344 O O . ALA A 1 177 ? 24.078 -21.5 -4.371 1 98.5 177 ALA A O 1
ATOM 1345 N N . PHE A 1 178 ? 23.453 -19.703 -5.473 1 98.31 178 PHE A N 1
ATOM 1346 C CA . PHE A 1 178 ? 22.828 -20.484 -6.543 1 98.31 178 PHE A CA 1
ATOM 1347 C C . PHE A 1 178 ? 23.891 -21.156 -7.402 1 98.31 178 PHE A C 1
ATOM 1349 O O . PHE A 1 178 ? 23.703 -22.281 -7.855 1 98.31 178 PHE A O 1
ATOM 1356 N N . ARG A 1 179 ? 25 -20.484 -7.574 1 97.88 179 ARG A N 1
ATOM 1357 C CA . ARG A 1 179 ? 26.109 -21.094 -8.312 1 97.88 179 ARG A CA 1
ATOM 1358 C C . ARG A 1 179 ? 26.609 -22.344 -7.602 1 97.88 179 ARG A C 1
ATOM 1360 O O . ARG A 1 179 ? 26.922 -23.344 -8.25 1 97.88 179 ARG A O 1
ATOM 1367 N N . GLN A 1 180 ? 26.641 -22.25 -6.348 1 97.88 180 GLN A N 1
ATOM 1368 C CA . GLN A 1 180 ? 27.094 -23.375 -5.543 1 97.88 180 GLN A CA 1
ATOM 1369 C C . GLN A 1 180 ? 26.125 -24.547 -5.645 1 97.88 180 GLN A C 1
ATOM 1371 O O . GLN A 1 180 ? 26.516 -25.703 -5.43 1 97.88 180 GLN A O 1
ATOM 1376 N N . GLN A 1 181 ? 24.906 -24.297 -6.043 1 97.12 181 GLN A N 1
ATOM 1377 C CA . GLN A 1 181 ? 23.891 -25.328 -6.215 1 97.12 181 GLN A CA 1
ATOM 1378 C C . GLN A 1 181 ? 23.891 -25.875 -7.645 1 97.12 181 GLN A C 1
ATOM 1380 O O . GLN A 1 181 ? 23.094 -26.75 -7.98 1 97.12 181 GLN A O 1
ATOM 1385 N N . GLY A 1 182 ? 24.719 -25.219 -8.516 1 97.19 182 GLY A N 1
ATOM 1386 C CA . GLY A 1 182 ? 24.875 -25.734 -9.859 1 97.19 182 GLY A CA 1
ATOM 1387 C C . GLY A 1 182 ? 24.25 -24.859 -10.922 1 97.19 182 GLY A C 1
ATOM 1388 O O . GLY A 1 182 ? 24.375 -25.141 -12.117 1 97.19 182 GLY A O 1
ATOM 1389 N N . TYR A 1 183 ? 23.625 -23.812 -10.492 1 97.44 183 TYR A N 1
ATOM 1390 C CA . TYR A 1 183 ? 23.062 -22.891 -11.469 1 97.44 183 TYR A CA 1
ATOM 1391 C C . TYR A 1 183 ? 24.156 -22.016 -12.078 1 97.44 183 TYR A C 1
ATOM 1393 O O . TYR A 1 183 ? 24.797 -21.234 -11.383 1 97.44 183 TYR A O 1
ATOM 1401 N N . GLN A 1 184 ? 24.25 -22.094 -13.383 1 96.56 184 GLN A N 1
ATOM 1402 C CA . GLN A 1 184 ? 25.375 -21.438 -14.031 1 96.56 184 GLN A CA 1
ATOM 1403 C C . GLN A 1 184 ? 24.906 -20.25 -14.875 1 96.56 184 GLN A C 1
ATOM 1405 O O . GLN A 1 184 ? 25.688 -19.328 -15.148 1 96.56 184 GLN A O 1
ATOM 1410 N N . HIS A 1 185 ? 23.688 -20.297 -15.328 1 98.25 185 HIS A N 1
ATOM 1411 C CA . HIS A 1 185 ? 23.109 -19.234 -16.156 1 98.25 185 HIS A CA 1
ATOM 1412 C C . HIS A 1 185 ? 22.141 -18.375 -15.352 1 98.25 185 HIS A C 1
ATOM 1414 O O . HIS A 1 185 ? 21.312 -18.891 -14.609 1 98.25 185 HIS A O 1
ATOM 1420 N N . VAL A 1 186 ? 22.359 -17 -15.438 1 98.56 186 VAL A N 1
ATOM 1421 C CA . VAL A 1 186 ? 21.469 -16.062 -14.758 1 98.56 186 VAL A CA 1
ATOM 1422 C C . VAL A 1 186 ? 20.734 -15.203 -15.789 1 98.56 186 VAL A C 1
ATOM 1424 O O . VAL A 1 186 ? 21.375 -14.586 -16.641 1 98.56 186 VAL A O 1
ATOM 1427 N N . VAL A 1 187 ? 19.391 -15.195 -15.734 1 98.75 187 VAL A N 1
ATOM 1428 C CA . VAL A 1 187 ? 18.578 -14.281 -16.531 1 98.75 187 VAL A CA 1
ATOM 1429 C C . VAL A 1 187 ? 18.016 -13.18 -15.633 1 98.75 187 VAL A C 1
ATOM 1431 O O . VAL A 1 187 ? 17.141 -13.438 -14.805 1 98.75 187 VAL A O 1
ATOM 1434 N N . VAL A 1 188 ? 18.469 -11.961 -15.875 1 98.81 188 VAL A N 1
ATOM 1435 C CA . VAL A 1 188 ? 18.078 -10.828 -15.047 1 98.81 188 VAL A CA 1
ATOM 1436 C C . VAL A 1 188 ? 16.859 -10.141 -15.656 1 98.81 188 VAL A C 1
ATOM 1438 O O . VAL A 1 188 ? 16.859 -9.781 -16.828 1 98.81 188 VAL A O 1
ATOM 1441 N N . LEU A 1 189 ? 15.812 -10.086 -14.859 1 98.62 189 LEU A N 1
ATOM 1442 C CA . LEU A 1 189 ? 14.625 -9.32 -15.211 1 98.62 189 LEU A CA 1
ATOM 1443 C C . LEU A 1 189 ? 14.57 -8.008 -14.43 1 98.62 189 LEU A C 1
ATOM 1445 O O . LEU A 1 189 ? 14.453 -8.023 -13.203 1 98.62 189 LEU A O 1
ATOM 1449 N N . THR A 1 190 ? 14.602 -6.801 -15.18 1 98.06 190 THR A N 1
ATOM 1450 C CA . THR A 1 190 ? 14.758 -5.535 -14.477 1 98.06 190 THR A CA 1
ATOM 1451 C C . THR A 1 190 ? 14.141 -4.391 -15.273 1 98.06 190 THR A C 1
ATOM 1453 O O . THR A 1 190 ? 13.906 -4.523 -16.484 1 98.06 190 THR A O 1
ATOM 1456 N N . SER A 1 191 ? 13.82 -3.359 -14.484 1 96 191 SER A N 1
ATOM 1457 C CA . SER A 1 191 ? 13.609 -2.09 -15.164 1 96 191 SER A CA 1
ATOM 1458 C C . SER A 1 191 ? 14.914 -1.544 -15.734 1 96 191 SER A C 1
ATOM 1460 O O . SER A 1 191 ? 15.977 -2.15 -15.562 1 96 191 SER A O 1
ATOM 1462 N N . GLU A 1 192 ? 14.805 -0.361 -16.328 1 94.56 192 GLU A N 1
ATOM 1463 C CA . GLU A 1 192 ? 15.984 0.225 -16.969 1 94.56 192 GLU A CA 1
ATOM 1464 C C . GLU A 1 192 ? 17.109 0.435 -15.969 1 94.56 192 GLU A C 1
ATOM 1466 O O . GLU A 1 192 ? 16.953 1.176 -15 1 94.56 192 GLU A O 1
ATOM 1471 N N . LEU A 1 193 ? 18.25 -0.14 -16.219 1 95.31 193 LEU A N 1
ATOM 1472 C CA . LEU A 1 193 ? 19.375 -0.132 -15.297 1 95.31 193 LEU A CA 1
ATOM 1473 C C . LEU A 1 193 ? 19.938 1.276 -15.141 1 95.31 193 LEU A C 1
ATOM 1475 O O . LEU A 1 193 ? 20.297 1.688 -14.039 1 95.31 193 LEU A O 1
ATOM 1479 N N . GLU A 1 194 ? 19.891 2.047 -16.141 1 91.44 194 GLU A N 1
ATOM 1480 C CA . GLU A 1 194 ? 20.562 3.34 -16.172 1 91.44 194 GLU A CA 1
ATOM 1481 C C . GLU A 1 194 ? 19.828 4.371 -15.328 1 91.44 194 GLU A C 1
ATOM 1483 O O . GLU A 1 194 ? 20.391 5.398 -14.961 1 91.44 194 GLU A O 1
ATOM 1488 N N . LEU A 1 195 ? 18.656 4.016 -14.875 1 85.69 195 LEU A N 1
ATOM 1489 C CA . LEU A 1 195 ? 17.828 5.027 -14.234 1 85.69 195 LEU A CA 1
ATOM 1490 C C . LEU A 1 195 ? 17.859 4.863 -12.719 1 85.69 195 LEU A C 1
ATOM 1492 O O . LEU A 1 195 ? 17.234 5.645 -11.992 1 85.69 195 LEU A O 1
ATOM 1496 N N . SER A 1 196 ? 18.625 3.91 -12.219 1 89.12 196 SER A N 1
ATOM 1497 C CA . SER A 1 196 ? 18.594 3.652 -10.781 1 89.12 196 SER A CA 1
ATOM 1498 C C . SER A 1 196 ? 19.938 3.098 -10.297 1 89.12 196 SER A C 1
ATOM 1500 O O . SER A 1 196 ? 20.359 2.023 -10.727 1 89.12 196 SER A O 1
ATOM 1502 N N . ARG A 1 197 ? 20.469 3.777 -9.391 1 89.69 197 ARG A N 1
ATOM 1503 C CA . ARG A 1 197 ? 21.703 3.311 -8.781 1 89.69 197 ARG A CA 1
ATOM 1504 C C . ARG A 1 197 ? 21.5 1.982 -8.062 1 89.69 197 ARG A C 1
ATOM 1506 O O . ARG A 1 197 ? 22.359 1.104 -8.117 1 89.69 197 ARG A O 1
ATOM 1513 N N . THR A 1 198 ? 20.391 1.803 -7.395 1 93.75 198 THR A N 1
ATOM 1514 C CA . THR A 1 198 ? 20.062 0.57 -6.688 1 93.75 198 THR A CA 1
ATOM 1515 C C . THR A 1 198 ? 20.109 -0.626 -7.637 1 93.75 198 THR A C 1
ATOM 1517 O O . THR A 1 198 ? 20.781 -1.624 -7.352 1 93.75 198 THR A O 1
ATOM 1520 N N . ARG A 1 199 ? 19.531 -0.523 -8.75 1 95.38 199 ARG A N 1
ATOM 1521 C CA . ARG A 1 199 ? 19.484 -1.607 -9.727 1 95.38 199 ARG A CA 1
ATOM 1522 C C . ARG A 1 199 ? 20.875 -1.872 -10.305 1 95.38 199 ARG A C 1
ATOM 1524 O O . ARG A 1 199 ? 21.25 -3.025 -10.523 1 95.38 199 ARG A O 1
ATOM 1531 N N . GLN A 1 200 ? 21.578 -0.767 -10.5 1 96.75 200 GLN A N 1
ATOM 1532 C CA . GLN A 1 200 ? 22.938 -0.913 -11.031 1 96.75 200 GLN A CA 1
ATOM 1533 C C . GLN A 1 200 ? 23.812 -1.698 -10.062 1 96.75 200 GLN A C 1
ATOM 1535 O O . GLN A 1 200 ? 24.562 -2.59 -10.477 1 96.75 200 GLN A O 1
ATOM 1540 N N . GLU A 1 201 ? 23.688 -1.369 -8.852 1 97.31 201 GLU A N 1
ATOM 1541 C CA . GLU A 1 201 ? 24.5 -2.057 -7.848 1 97.31 201 GLU A CA 1
ATOM 1542 C C . GLU A 1 201 ? 24.094 -3.527 -7.738 1 97.31 201 GLU A C 1
ATOM 1544 O O . GLU A 1 201 ? 24.969 -4.398 -7.602 1 97.31 201 GLU A O 1
ATOM 1549 N N . ARG A 1 202 ? 22.828 -3.859 -7.773 1 98.38 202 ARG A N 1
ATOM 1550 C CA . ARG A 1 202 ? 22.359 -5.246 -7.758 1 98.38 202 ARG A CA 1
ATOM 1551 C C . ARG A 1 202 ? 22.906 -6.016 -8.961 1 98.38 202 ARG A C 1
ATOM 1553 O O . ARG A 1 202 ? 23.406 -7.129 -8.812 1 98.38 202 ARG A O 1
ATOM 1560 N N . TYR A 1 203 ? 22.812 -5.344 -10.109 1 98.62 203 TYR A N 1
ATOM 1561 C CA . TYR A 1 203 ? 23.281 -5.973 -11.336 1 98.62 203 TYR A CA 1
ATOM 1562 C C . TYR A 1 203 ? 24.797 -6.219 -11.266 1 98.62 203 TYR A C 1
ATOM 1564 O O . TYR A 1 203 ? 25.266 -7.297 -11.633 1 98.62 203 TYR A O 1
ATOM 1572 N N . ARG A 1 204 ? 25.531 -5.246 -10.789 1 98.44 204 ARG A N 1
ATOM 1573 C CA . ARG A 1 204 ? 26.969 -5.391 -10.625 1 98.44 204 ARG A CA 1
ATOM 1574 C C . ARG A 1 204 ? 27.312 -6.551 -9.695 1 98.44 204 ARG A C 1
ATOM 1576 O O . ARG A 1 204 ? 28.266 -7.281 -9.922 1 98.44 204 ARG A O 1
ATOM 1583 N N . GLY A 1 205 ? 26.5 -6.715 -8.656 1 98.81 205 GLY A N 1
ATOM 1584 C CA . GLY A 1 205 ? 26.672 -7.836 -7.75 1 98.81 205 GLY A CA 1
ATOM 1585 C C . GLY A 1 205 ? 26.484 -9.18 -8.422 1 98.81 205 GLY A C 1
ATOM 1586 O O . GLY A 1 205 ? 27.25 -10.117 -8.18 1 98.81 205 GLY A O 1
ATOM 1587 N N . ILE A 1 206 ? 25.547 -9.234 -9.297 1 98.88 206 ILE A N 1
ATOM 1588 C CA . ILE A 1 206 ? 25.281 -10.461 -10.047 1 98.88 206 ILE A CA 1
ATOM 1589 C C . ILE A 1 206 ? 26.469 -10.758 -10.969 1 98.88 206 ILE A C 1
ATOM 1591 O O . ILE A 1 206 ? 26.969 -11.883 -11.008 1 98.88 206 ILE A O 1
ATOM 1595 N N . LEU A 1 207 ? 26.969 -9.75 -11.617 1 98.69 207 LEU A N 1
ATOM 1596 C CA . LEU A 1 207 ? 28.062 -9.914 -12.57 1 98.69 207 LEU A CA 1
ATOM 1597 C C . LEU A 1 207 ? 29.344 -10.32 -11.852 1 98.69 207 LEU A C 1
ATOM 1599 O O . LEU A 1 207 ? 30.188 -11.016 -12.43 1 98.69 207 LEU A O 1
ATOM 1603 N N . ALA A 1 208 ? 29.453 -9.93 -10.656 1 98.62 208 ALA A N 1
ATOM 1604 C CA . ALA A 1 208 ? 30.656 -10.258 -9.875 1 98.62 208 ALA A CA 1
ATOM 1605 C C . ALA A 1 208 ? 30.688 -11.742 -9.523 1 98.62 208 ALA A C 1
ATOM 1607 O O . ALA A 1 208 ? 31.75 -12.297 -9.25 1 98.62 208 ALA A O 1
ATOM 1608 N N . ALA A 1 209 ? 29.531 -12.398 -9.57 1 98.5 209 ALA A N 1
ATOM 1609 C CA . ALA A 1 209 ? 29.453 -13.773 -9.086 1 98.5 209 ALA A CA 1
ATOM 1610 C C . ALA A 1 209 ? 29.141 -14.742 -10.227 1 98.5 209 ALA A C 1
ATOM 1612 O O . ALA A 1 209 ? 29.234 -15.961 -10.055 1 98.5 209 ALA A O 1
ATOM 1613 N N . ALA A 1 210 ? 28.812 -14.18 -11.367 1 97.88 210 ALA A N 1
ATOM 1614 C CA . ALA A 1 210 ? 28.422 -15.047 -12.477 1 97.88 210 ALA A CA 1
ATOM 1615 C C . ALA A 1 210 ? 28.984 -14.539 -13.797 1 97.88 210 ALA A C 1
ATOM 1617 O O . ALA A 1 210 ? 29.031 -13.328 -14.039 1 97.88 210 ALA A O 1
ATOM 1618 N N . GLN A 1 211 ? 29.234 -15.438 -14.719 1 96.12 211 GLN A N 1
ATOM 1619 C CA . GLN A 1 211 ? 29.812 -15.086 -16.016 1 96.12 211 GLN A CA 1
ATOM 1620 C C . GLN A 1 211 ? 28.75 -15.148 -17.125 1 96.12 211 GLN A C 1
ATOM 1622 O O . GLN A 1 211 ? 28.734 -14.297 -18.016 1 96.12 211 GLN A O 1
ATOM 1627 N N . ASP A 1 212 ? 27.875 -16.109 -17.094 1 97.75 212 ASP A N 1
ATOM 1628 C CA . ASP A 1 212 ? 26.812 -16.266 -18.094 1 97.75 212 ASP A CA 1
ATOM 1629 C C . ASP A 1 212 ? 25.531 -15.578 -17.656 1 97.75 212 ASP A C 1
ATOM 1631 O O . ASP A 1 212 ? 24.703 -16.188 -16.969 1 97.75 212 ASP A O 1
ATOM 1635 N N . VAL A 1 213 ? 25.453 -14.281 -18.078 1 98.38 213 VAL A N 1
ATOM 1636 C CA . VAL A 1 213 ? 24.328 -13.461 -17.625 1 98.38 213 VAL A CA 1
ATOM 1637 C C . VAL A 1 213 ? 23.625 -12.828 -18.828 1 98.38 213 VAL A C 1
ATOM 1639 O O . VAL A 1 213 ? 24.266 -12.164 -19.641 1 98.38 213 VAL A O 1
ATOM 1642 N N . ASP A 1 214 ? 22.297 -13.102 -18.953 1 98.56 214 ASP A N 1
ATOM 1643 C CA . ASP A 1 214 ? 21.438 -12.383 -19.891 1 98.56 214 ASP A CA 1
ATOM 1644 C C . ASP A 1 214 ? 20.531 -11.391 -19.156 1 98.56 214 ASP A C 1
ATOM 1646 O O . ASP A 1 214 ? 20.141 -11.641 -18.016 1 98.56 214 ASP A O 1
ATOM 1650 N N . VAL A 1 215 ? 20.281 -10.273 -19.844 1 98.25 215 VAL A N 1
ATOM 1651 C CA . VAL A 1 215 ? 19.469 -9.242 -19.203 1 98.25 215 VAL A CA 1
ATOM 1652 C C . VAL A 1 215 ? 18.266 -8.898 -20.078 1 98.25 215 VAL A C 1
ATOM 1654 O O . VAL A 1 215 ? 18.406 -8.719 -21.297 1 98.25 215 VAL A O 1
ATOM 1657 N N . LEU A 1 216 ? 17.094 -8.914 -19.469 1 98.44 216 LEU A N 1
ATOM 1658 C CA . LEU A 1 216 ? 15.859 -8.445 -20.062 1 98.44 216 LEU A CA 1
ATOM 1659 C C . LEU A 1 216 ? 15.336 -7.211 -19.328 1 98.44 216 LEU A C 1
ATOM 1661 O O . LEU A 1 216 ? 14.859 -7.312 -18.203 1 98.44 216 LEU A O 1
ATOM 1665 N N . GLU A 1 217 ? 15.367 -6.039 -20 1 97.75 217 GLU A N 1
ATOM 1666 C CA . GLU A 1 217 ? 14.844 -4.801 -19.422 1 97.75 217 GLU A CA 1
ATOM 1667 C C . GLU A 1 217 ? 13.398 -4.566 -19.844 1 97.75 217 GLU A C 1
ATOM 1669 O O . GLU A 1 217 ? 13.031 -4.82 -21 1 97.75 217 GLU A O 1
ATOM 1674 N N . VAL A 1 218 ? 12.625 -4.16 -18.875 1 97 218 VAL A N 1
ATOM 1675 C CA . VAL A 1 218 ? 11.211 -3.861 -19.094 1 97 218 VAL A CA 1
ATOM 1676 C C . VAL A 1 218 ? 10.914 -2.424 -18.672 1 97 218 VAL A C 1
ATOM 1678 O O . VAL A 1 218 ? 11.25 -2.014 -17.562 1 97 218 VAL A O 1
ATOM 1681 N N . SER A 1 219 ? 10.234 -1.738 -19.5 1 92.38 219 SER A N 1
ATOM 1682 C CA . SER A 1 219 ? 9.844 -0.373 -19.172 1 92.38 219 SER A CA 1
ATOM 1683 C C . SER A 1 219 ? 8.688 -0.359 -18.172 1 92.38 219 SER A C 1
ATOM 1685 O O . SER A 1 219 ? 7.664 -1.01 -18.391 1 92.38 219 SER A O 1
ATOM 1687 N N . GLU A 1 220 ? 8.836 0.404 -17.156 1 85.19 220 GLU A N 1
ATOM 1688 C CA . GLU A 1 220 ? 7.789 0.491 -16.141 1 85.19 220 GLU A CA 1
ATOM 1689 C C . GLU A 1 220 ? 6.582 1.268 -16.656 1 85.19 220 GLU A C 1
ATOM 1691 O O . GLU A 1 220 ? 5.449 1.016 -16.25 1 85.19 220 GLU A O 1
ATOM 1696 N N . SER A 1 221 ? 6.812 2.199 -17.562 1 83.94 221 SER A N 1
ATOM 1697 C CA . SER A 1 221 ? 5.742 3.066 -18.047 1 83.94 221 SER A CA 1
ATOM 1698 C C . SER A 1 221 ? 4.961 2.402 -19.188 1 83.94 221 SER A C 1
ATOM 1700 O O . SER A 1 221 ? 3.797 2.732 -19.406 1 83.94 221 SER A O 1
ATOM 1702 N N . SER A 1 222 ? 5.676 1.514 -19.906 1 89.19 222 SER A N 1
ATOM 1703 C CA . SER A 1 222 ? 5.004 0.889 -21.031 1 89.19 222 SER A CA 1
ATOM 1704 C C . SER A 1 222 ? 5.707 -0.398 -21.453 1 89.19 222 SER A C 1
ATOM 1706 O O . SER A 1 222 ? 6.898 -0.386 -21.766 1 89.19 222 SER A O 1
ATOM 1708 N N . TYR A 1 223 ? 4.984 -1.485 -21.359 1 91.88 223 TYR A N 1
ATOM 1709 C CA . TYR A 1 223 ? 5.504 -2.758 -21.844 1 91.88 223 TYR A CA 1
ATOM 1710 C C . TYR A 1 223 ? 4.371 -3.666 -22.328 1 91.88 223 TYR A C 1
ATOM 1712 O O . TYR A 1 223 ? 3.215 -3.473 -21.938 1 91.88 223 TYR A O 1
ATOM 1720 N N . ASN A 1 224 ? 4.707 -4.488 -23.234 1 93.94 224 ASN A N 1
ATOM 1721 C CA . ASN A 1 224 ? 3.805 -5.555 -23.656 1 93.94 224 ASN A CA 1
ATOM 1722 C C . ASN A 1 224 ? 4.027 -6.832 -22.859 1 93.94 224 ASN A C 1
ATOM 1724 O O . ASN A 1 224 ? 5.066 -7.48 -22.984 1 93.94 224 ASN A O 1
ATOM 1728 N N . HIS A 1 225 ? 3.039 -7.199 -22.109 1 92.88 225 HIS A N 1
ATOM 1729 C CA . HIS A 1 225 ? 3.16 -8.32 -21.172 1 92.88 225 HIS A CA 1
ATOM 1730 C C . HIS A 1 225 ? 3.494 -9.609 -21.906 1 92.88 225 HIS A C 1
ATOM 1732 O O . HIS A 1 225 ? 4.402 -10.344 -21.516 1 92.88 225 HIS A O 1
ATOM 1738 N N . SER A 1 226 ? 2.785 -9.883 -23 1 93.31 226 SER A N 1
ATOM 1739 C CA . SER A 1 226 ? 2.973 -11.109 -23.766 1 93.31 226 SER A CA 1
ATOM 1740 C C . SER A 1 226 ? 4.371 -11.18 -24.359 1 93.31 226 SER A C 1
ATOM 1742 O O . SER A 1 226 ? 5.004 -12.242 -24.359 1 93.31 226 SER A O 1
ATOM 1744 N N . GLU A 1 227 ? 4.82 -10.078 -24.797 1 96.38 227 GLU A N 1
ATOM 1745 C CA . GLU A 1 227 ? 6.156 -10.031 -25.391 1 96.38 227 GLU A CA 1
ATOM 1746 C C . GLU A 1 227 ? 7.23 -10.297 -24.344 1 96.38 227 GLU A C 1
ATOM 1748 O O . GLU A 1 227 ? 8.164 -11.07 -24.578 1 96.38 227 GLU A O 1
ATOM 1753 N N . VAL A 1 228 ? 7.105 -9.688 -23.188 1 97.19 228 VAL A N 1
ATOM 1754 C CA . VAL A 1 228 ? 8.086 -9.867 -22.125 1 97.19 228 VAL A CA 1
ATOM 1755 C C . VAL A 1 228 ? 8.07 -11.32 -21.656 1 97.19 228 VAL A C 1
ATOM 1757 O O . VAL A 1 228 ? 9.125 -11.922 -21.438 1 97.19 228 VAL A O 1
ATOM 1760 N N . HIS A 1 229 ? 6.867 -11.844 -21.562 1 95.69 229 HIS A N 1
ATOM 1761 C CA . HIS A 1 229 ? 6.727 -13.234 -21.141 1 95.69 229 HIS A CA 1
ATOM 1762 C C . HIS A 1 229 ? 7.418 -14.18 -22.125 1 95.69 229 HIS A C 1
ATOM 1764 O O . HIS A 1 229 ? 8.141 -15.086 -21.703 1 95.69 229 HIS A O 1
ATOM 1770 N N . GLN A 1 230 ? 7.215 -13.961 -23.391 1 96.62 230 GLN A N 1
ATOM 1771 C CA . GLN A 1 230 ? 7.809 -14.797 -24.422 1 96.62 230 GLN A CA 1
ATOM 1772 C C . GLN A 1 230 ? 9.328 -14.703 -24.406 1 96.62 230 GLN A C 1
ATOM 1774 O O . GLN A 1 230 ? 10.023 -15.719 -24.453 1 96.62 230 GLN A O 1
ATOM 1779 N N . ARG A 1 231 ? 9.836 -13.531 -24.312 1 97.88 231 ARG A N 1
ATOM 1780 C CA . ARG A 1 231 ? 11.281 -13.328 -24.281 1 97.88 231 ARG A CA 1
ATOM 1781 C C . ARG A 1 231 ? 11.906 -13.953 -23.047 1 97.88 231 ARG A C 1
ATOM 1783 O O . ARG A 1 231 ? 12.969 -14.578 -23.125 1 97.88 231 ARG A O 1
ATOM 1790 N N . LEU A 1 232 ? 11.25 -13.789 -21.953 1 98.06 232 LEU A N 1
ATOM 1791 C CA . LEU A 1 232 ? 11.727 -14.375 -20.703 1 98.06 232 LEU A CA 1
ATOM 1792 C C . LEU A 1 232 ? 11.766 -15.898 -20.797 1 98.06 232 LEU A C 1
ATOM 1794 O O . LEU A 1 232 ? 12.758 -16.516 -20.406 1 98.06 232 LEU A O 1
ATOM 1798 N N . THR A 1 233 ? 10.766 -16.469 -21.359 1 97.38 233 THR A N 1
ATOM 1799 C CA . THR A 1 233 ? 10.68 -17.906 -21.547 1 97.38 233 THR A CA 1
ATOM 1800 C C . THR A 1 233 ? 11.805 -18.406 -22.438 1 97.38 233 THR A C 1
ATOM 1802 O O . THR A 1 233 ? 12.461 -19.406 -22.125 1 97.38 233 THR A O 1
ATOM 1805 N N . GLN A 1 234 ? 12.008 -17.703 -23.484 1 97.56 234 GLN A N 1
ATOM 1806 C CA . GLN A 1 234 ? 13.07 -18.062 -24.406 1 97.56 234 GLN A CA 1
ATOM 1807 C C . GLN A 1 234 ? 14.438 -18.031 -23.719 1 97.56 234 GLN A C 1
ATOM 1809 O O . GLN A 1 234 ? 15.234 -18.969 -23.891 1 97.56 234 GLN A O 1
ATOM 1814 N N . LEU A 1 235 ? 14.656 -17.094 -22.906 1 97.94 235 LEU A N 1
ATOM 1815 C CA . LEU A 1 235 ? 15.953 -16.906 -22.266 1 97.94 235 LEU A CA 1
ATOM 1816 C C . LEU A 1 235 ? 16.203 -18 -21.219 1 97.94 235 LEU A C 1
ATOM 1818 O O . LEU A 1 235 ? 17.297 -18.531 -21.125 1 97.94 235 LEU A O 1
ATOM 1822 N N . ILE A 1 236 ? 15.133 -18.359 -20.469 1 97 236 ILE A N 1
ATOM 1823 C CA . ILE A 1 236 ? 15.367 -19.266 -19.344 1 97 236 ILE A CA 1
ATOM 1824 C C . ILE A 1 236 ? 15.414 -20.719 -19.844 1 97 236 ILE A C 1
ATOM 1826 O O . ILE A 1 236 ? 15.828 -21.609 -19.109 1 97 236 ILE A O 1
ATOM 1830 N N . THR A 1 237 ? 15.023 -20.922 -21.188 1 94.19 237 THR A N 1
ATOM 1831 C CA . THR A 1 237 ? 14.992 -22.281 -21.703 1 94.19 237 THR A CA 1
ATOM 1832 C C . THR A 1 237 ? 15.961 -22.438 -22.875 1 94.19 237 THR A C 1
ATOM 1834 O O . THR A 1 237 ? 15.938 -23.438 -23.578 1 94.19 237 THR A O 1
ATOM 1837 N N . GLN A 1 238 ? 16.703 -21.484 -23.094 1 91.81 238 GLN A N 1
ATOM 1838 C CA . GLN A 1 238 ? 17.5 -21.422 -24.312 1 91.81 238 GLN A CA 1
ATOM 1839 C C . GLN A 1 238 ? 18.562 -22.5 -24.328 1 91.81 238 GLN A C 1
ATOM 1841 O O . GLN A 1 238 ? 19.016 -22.938 -25.391 1 91.81 238 GLN A O 1
ATOM 1846 N N . ASN A 1 239 ? 19.031 -22.953 -23.203 1 85.31 239 ASN A N 1
ATOM 1847 C CA . ASN A 1 239 ? 20.031 -24.016 -23.156 1 85.31 239 ASN A CA 1
ATOM 1848 C C . ASN A 1 239 ? 19.766 -24.969 -22.016 1 85.31 239 ASN A C 1
ATOM 1850 O O . ASN A 1 239 ? 18.781 -24.844 -21.297 1 85.31 239 ASN A O 1
ATOM 1854 N N . ASP A 1 240 ? 20.656 -26.031 -21.891 1 88.88 240 ASP A N 1
ATOM 1855 C CA . ASP A 1 240 ? 20.422 -27.094 -20.922 1 88.88 240 ASP A CA 1
ATOM 1856 C C . ASP A 1 240 ? 21.094 -26.766 -19.578 1 88.88 240 ASP A C 1
ATOM 1858 O O . ASP A 1 240 ? 21.062 -27.578 -18.656 1 88.88 240 ASP A O 1
ATOM 1862 N N . GLN A 1 241 ? 21.516 -25.562 -19.5 1 94.19 241 GLN A N 1
ATOM 1863 C CA . GLN A 1 241 ? 22.156 -25.172 -18.25 1 94.19 241 GLN A CA 1
ATOM 1864 C C . GLN A 1 241 ? 21.109 -24.891 -17.156 1 94.19 241 GLN A C 1
ATOM 1866 O O . GLN A 1 241 ? 20.047 -24.344 -17.438 1 94.19 241 GLN A O 1
ATOM 1871 N N . LYS A 1 242 ? 21.531 -25.312 -15.984 1 97.56 242 LYS A N 1
ATOM 1872 C CA . LYS A 1 242 ? 20.703 -24.875 -14.867 1 97.56 242 LYS A CA 1
ATOM 1873 C C . LYS A 1 242 ? 20.656 -23.344 -14.781 1 97.56 242 LYS A C 1
ATOM 1875 O O . LYS A 1 242 ? 21.703 -22.688 -14.789 1 97.56 242 LYS A O 1
ATOM 1880 N N . THR A 1 243 ? 19.422 -22.766 -14.742 1 98.25 243 THR A N 1
ATOM 1881 C CA . THR A 1 243 ? 19.219 -21.328 -14.906 1 98.25 243 THR A CA 1
ATOM 1882 C C . THR A 1 243 ? 18.453 -20.766 -13.719 1 98.25 243 THR A C 1
ATOM 1884 O O . THR A 1 243 ? 17.5 -21.375 -13.219 1 98.25 243 THR A O 1
ATOM 1887 N N . VAL A 1 244 ? 18.906 -19.578 -13.25 1 98.31 244 VAL A N 1
ATOM 1888 C CA . VAL A 1 244 ? 18.172 -18.828 -12.25 1 98.31 244 VAL A CA 1
ATOM 1889 C C . VAL A 1 244 ? 17.594 -17.562 -12.883 1 98.31 244 VAL A C 1
ATOM 1891 O O . VAL A 1 244 ? 18.328 -16.75 -13.453 1 98.31 244 VAL A O 1
ATOM 1894 N N . ALA A 1 245 ? 16.297 -17.406 -12.891 1 98.5 245 ALA A N 1
ATOM 1895 C CA . ALA A 1 245 ? 15.656 -16.125 -13.211 1 98.5 245 ALA A CA 1
ATOM 1896 C C . ALA A 1 245 ? 15.695 -15.18 -12.016 1 98.5 245 ALA A C 1
ATOM 1898 O O . ALA A 1 245 ? 15.156 -15.484 -10.953 1 98.5 245 ALA A O 1
ATOM 1899 N N . PHE A 1 246 ? 16.312 -14 -12.18 1 98.81 246 PHE A N 1
ATOM 1900 C CA . PHE A 1 246 ? 16.594 -13.078 -11.086 1 98.81 246 PHE A CA 1
ATOM 1901 C C . PHE A 1 246 ? 15.891 -11.75 -11.312 1 98.81 246 PHE A C 1
ATOM 1903 O O . PHE A 1 246 ? 16.328 -10.938 -12.125 1 98.81 246 PHE A O 1
ATOM 1910 N N . ALA A 1 247 ? 14.836 -11.484 -10.539 1 98.31 247 ALA A N 1
ATOM 1911 C CA . ALA A 1 247 ? 14.133 -10.211 -10.648 1 98.31 247 ALA A CA 1
ATOM 1912 C C . ALA A 1 247 ? 14.727 -9.172 -9.703 1 98.31 247 ALA A C 1
ATOM 1914 O O . ALA A 1 247 ? 14.836 -9.414 -8.492 1 98.31 247 ALA A O 1
ATOM 1915 N N . LEU A 1 248 ? 15.008 -8 -10.203 1 98 248 LEU A N 1
ATOM 1916 C CA . LEU A 1 248 ? 15.648 -6.988 -9.367 1 98 248 LEU A CA 1
ATOM 1917 C C . LEU A 1 248 ? 14.609 -6.105 -8.688 1 98 248 LEU A C 1
ATOM 1919 O O . LEU A 1 248 ? 14.945 -5.316 -7.801 1 98 248 LEU A O 1
ATOM 1923 N N . LYS A 1 249 ? 13.367 -6.273 -9.102 1 94.75 249 LYS A N 1
ATOM 1924 C CA . LYS A 1 249 ? 12.219 -5.594 -8.508 1 94.75 249 LYS A CA 1
ATOM 1925 C C 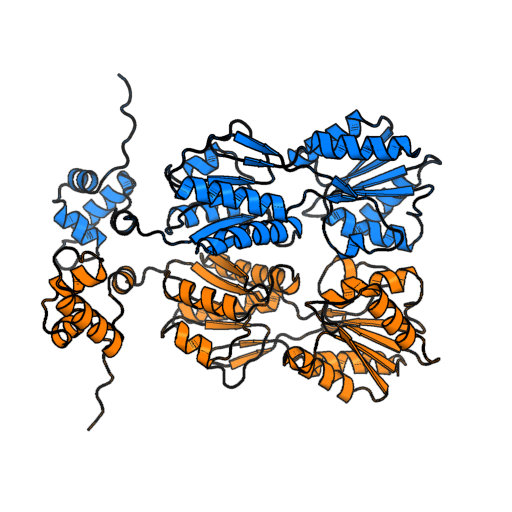. LYS A 1 249 ? 11.07 -6.57 -8.258 1 94.75 249 LYS A C 1
ATOM 1927 O O . LYS A 1 249 ? 10.742 -7.391 -9.125 1 94.75 249 LYS A O 1
ATOM 1932 N N . GLU A 1 250 ? 10.453 -6.371 -7.121 1 94.38 250 GLU A N 1
ATOM 1933 C CA . GLU A 1 250 ? 9.398 -7.305 -6.738 1 94.38 250 GLU A CA 1
ATOM 1934 C C . GLU A 1 250 ? 8.242 -7.277 -7.734 1 94.38 250 GLU A C 1
ATOM 1936 O O . GLU A 1 250 ? 7.637 -8.312 -8.023 1 94.38 250 GLU A O 1
ATOM 1941 N N . ARG A 1 251 ? 7.977 -6.18 -8.266 1 91.19 251 ARG A N 1
ATOM 1942 C CA . ARG A 1 251 ? 6.898 -6.043 -9.242 1 91.19 251 ARG A CA 1
ATOM 1943 C C . ARG A 1 251 ? 7.055 -7.047 -10.375 1 91.19 251 ARG A C 1
ATOM 1945 O O . ARG A 1 251 ? 6.082 -7.691 -10.781 1 91.19 251 ARG A O 1
ATOM 1952 N N . TRP A 1 252 ? 8.25 -7.195 -10.867 1 94.75 252 TRP A N 1
ATOM 1953 C CA . TRP A 1 252 ? 8.492 -8.07 -12.016 1 94.75 252 TRP A CA 1
ATOM 1954 C C . TRP A 1 252 ? 8.406 -9.539 -11.602 1 94.75 252 TRP A C 1
ATOM 1956 O O . TRP A 1 252 ? 7.941 -10.383 -12.375 1 94.75 252 TRP A O 1
ATOM 1966 N N . LEU A 1 253 ? 8.891 -9.805 -10.398 1 95.19 253 LEU A N 1
ATOM 1967 C CA . LEU A 1 253 ? 8.742 -11.156 -9.852 1 95.19 253 LEU A CA 1
ATOM 1968 C C . LEU A 1 253 ? 7.27 -11.555 -9.789 1 95.19 253 LEU A C 1
ATOM 1970 O O . LEU A 1 253 ? 6.887 -12.602 -10.312 1 95.19 253 LEU A O 1
ATOM 1974 N N . LEU A 1 254 ? 6.438 -10.703 -9.312 1 91.56 254 LEU A N 1
ATOM 1975 C CA . LEU A 1 254 ? 5.016 -10.984 -9.125 1 91.56 254 LEU A CA 1
ATOM 1976 C C . LEU A 1 254 ? 4.297 -11.078 -10.461 1 91.56 254 LEU A C 1
ATOM 1978 O O . LEU A 1 254 ? 3.365 -11.867 -10.617 1 91.56 254 LEU A O 1
ATOM 1982 N N . GLU A 1 255 ? 4.766 -10.344 -11.375 1 91.56 255 GLU A N 1
ATOM 1983 C CA . GLU A 1 255 ? 4.074 -10.242 -12.656 1 91.56 255 GLU A CA 1
ATOM 1984 C C . GLU A 1 255 ? 4.355 -11.461 -13.531 1 91.56 255 GLU A C 1
ATOM 1986 O O . GLU A 1 255 ? 3.486 -11.906 -14.281 1 91.56 255 GLU A O 1
ATOM 1991 N N . PHE A 1 256 ? 5.52 -12.07 -13.398 1 94.44 256 PHE A N 1
ATOM 1992 C CA . PHE A 1 256 ? 5.891 -13.008 -14.453 1 94.44 256 PHE A CA 1
ATOM 1993 C C . PHE A 1 256 ? 6.184 -14.383 -13.875 1 94.44 256 PHE A C 1
ATOM 1995 O O . PHE A 1 256 ? 5.945 -15.398 -14.531 1 94.44 256 PHE A O 1
ATOM 2002 N N . PHE A 1 257 ? 6.633 -14.547 -12.688 1 94 257 PHE A N 1
ATOM 2003 C CA . PHE A 1 257 ? 7.172 -15.812 -12.211 1 94 257 PHE A CA 1
ATOM 2004 C C . PHE A 1 257 ? 6.051 -16.766 -11.836 1 94 257 PHE A C 1
ATOM 2006 O O . PHE A 1 257 ? 6.16 -17.984 -12.07 1 94 257 PHE A O 1
ATOM 2013 N N . PRO A 1 258 ? 4.926 -16.281 -11.312 1 91 258 PRO A N 1
ATOM 2014 C CA . PRO A 1 258 ? 3.854 -17.219 -10.969 1 91 258 PRO A CA 1
ATOM 2015 C C . PRO A 1 258 ? 3.383 -18.031 -12.164 1 91 258 PRO A C 1
ATOM 2017 O O . PRO A 1 258 ? 3.227 -19.25 -12.055 1 91 258 PRO A O 1
ATOM 2020 N N . ASN A 1 259 ? 3.246 -17.422 -13.297 1 90.62 259 ASN A N 1
ATOM 2021 C CA . ASN A 1 259 ? 2.795 -18.156 -14.477 1 90.62 259 ASN A CA 1
ATOM 2022 C C . ASN A 1 259 ? 3.859 -19.125 -14.969 1 90.62 259 ASN A C 1
ATOM 2024 O O . ASN A 1 259 ? 3.531 -20.188 -15.5 1 90.62 259 ASN A O 1
ATOM 2028 N N . LEU A 1 260 ? 5.086 -18.812 -14.758 1 93.56 260 LEU A N 1
ATOM 2029 C CA . LEU A 1 260 ? 6.172 -19.719 -15.133 1 93.56 260 LEU A CA 1
ATOM 2030 C C . LEU A 1 260 ? 6.227 -20.922 -14.195 1 93.56 260 LEU A C 1
ATOM 2032 O O . LEU A 1 260 ? 6.594 -22.031 -14.609 1 93.56 260 LEU A O 1
ATOM 2036 N N . ILE A 1 261 ? 5.805 -20.734 -12.977 1 91.56 261 ILE A N 1
ATOM 2037 C CA . ILE A 1 261 ? 5.707 -21.828 -12.008 1 91.56 261 ILE A CA 1
ATOM 2038 C C . ILE A 1 261 ? 4.523 -22.734 -12.359 1 91.56 261 ILE A C 1
ATOM 2040 O O . ILE A 1 261 ? 4.664 -23.953 -12.414 1 91.56 261 ILE A O 1
ATOM 2044 N N . ILE A 1 262 ? 3.459 -22.125 -12.711 1 86.94 262 ILE A N 1
ATOM 2045 C CA . ILE A 1 262 ? 2.227 -22.844 -13.016 1 86.94 262 ILE A CA 1
ATOM 2046 C C . ILE A 1 262 ? 2.43 -23.703 -14.258 1 86.94 262 ILE A C 1
ATOM 2048 O O . ILE A 1 262 ? 1.956 -24.844 -14.312 1 86.94 262 ILE A O 1
ATOM 2052 N N . SER A 1 263 ? 3.203 -23.219 -15.188 1 89.38 263 SER A N 1
ATOM 2053 C CA . SER A 1 263 ? 3.412 -23.922 -16.438 1 89.38 263 SER A CA 1
ATOM 2054 C C . SER A 1 263 ? 4.516 -24.969 -16.312 1 89.38 263 SER A C 1
ATOM 2056 O O . SER A 1 263 ? 4.789 -25.719 -17.25 1 89.38 263 SER A O 1
ATOM 2058 N N . GLY A 1 264 ? 5.176 -24.922 -15.203 1 90.5 264 GLY A N 1
ATOM 2059 C CA . GLY A 1 264 ? 6.203 -25.922 -14.953 1 90.5 264 GLY A CA 1
ATOM 2060 C C . GLY A 1 264 ? 7.566 -25.531 -15.484 1 90.5 264 GLY A C 1
ATOM 2061 O O . GLY A 1 264 ? 8.523 -26.297 -15.391 1 90.5 264 GLY A O 1
ATOM 2062 N N . LEU A 1 265 ? 7.688 -24.328 -16.016 1 93.81 265 LEU A N 1
ATOM 2063 C CA . LEU A 1 265 ? 8.961 -23.875 -16.547 1 93.81 265 LEU A CA 1
ATOM 2064 C C . LEU A 1 265 ? 9.961 -23.594 -15.43 1 93.81 265 LEU A C 1
ATOM 2066 O O . LEU A 1 265 ? 11.156 -23.828 -15.586 1 93.81 265 LEU A O 1
ATOM 2070 N N . ILE A 1 266 ? 9.445 -23.109 -14.336 1 94.5 266 ILE A N 1
ATOM 2071 C CA . ILE A 1 266 ? 10.227 -23.047 -13.102 1 94.5 266 ILE A CA 1
ATOM 2072 C C . ILE A 1 266 ? 9.922 -24.25 -12.227 1 94.5 266 ILE A C 1
ATOM 2074 O O . ILE A 1 266 ? 8.859 -24.328 -11.602 1 94.5 266 ILE A O 1
ATOM 2078 N N . ASP A 1 267 ? 10.891 -25.156 -12.211 1 92.31 267 ASP A N 1
ATOM 2079 C CA . ASP A 1 267 ? 10.672 -26.438 -11.547 1 92.31 267 ASP A CA 1
ATOM 2080 C C . ASP A 1 267 ? 11.617 -26.609 -10.359 1 92.31 267 ASP A C 1
ATOM 2082 O O . ASP A 1 267 ? 11.594 -27.656 -9.688 1 92.31 267 ASP A O 1
ATOM 2086 N N . ASN A 1 268 ? 12.469 -25.641 -10.156 1 94.19 268 ASN A N 1
ATOM 2087 C CA . ASN A 1 268 ? 13.477 -25.641 -9.102 1 94.19 268 ASN A CA 1
ATOM 2088 C C . ASN A 1 268 ? 14.484 -26.766 -9.281 1 94.19 268 ASN A C 1
ATOM 2090 O O . ASN A 1 268 ? 15.109 -27.203 -8.312 1 94.19 268 ASN A O 1
ATOM 2094 N N . GLN A 1 269 ? 14.578 -27.281 -10.422 1 94.44 269 GLN A N 1
ATOM 2095 C CA . GLN A 1 269 ? 15.57 -28.281 -10.789 1 94.44 269 GLN A CA 1
ATOM 2096 C C . GLN A 1 269 ? 16.484 -27.766 -11.906 1 94.44 269 GLN A C 1
ATOM 2098 O O . GLN A 1 269 ? 17.625 -27.391 -11.664 1 94.44 269 GLN A O 1
ATOM 2103 N N . THR A 1 270 ? 15.844 -27.625 -13.039 1 96.19 270 THR A N 1
ATOM 2104 C CA . THR A 1 270 ? 16.609 -27.094 -14.164 1 96.19 270 THR A CA 1
ATOM 2105 C C . THR A 1 270 ? 16.547 -25.562 -14.18 1 96.19 270 THR A C 1
ATOM 2107 O O . THR A 1 270 ? 17.547 -24.906 -14.469 1 96.19 270 THR A O 1
ATOM 2110 N N . VAL A 1 271 ? 15.367 -25.047 -13.883 1 97.19 271 VAL A N 1
ATOM 2111 C CA . VAL A 1 271 ? 15.164 -23.594 -13.797 1 97.19 271 VAL A CA 1
ATOM 2112 C C . VAL A 1 271 ? 14.586 -23.234 -12.43 1 97.19 271 VAL A C 1
ATOM 2114 O O . VAL A 1 271 ? 13.648 -23.891 -11.961 1 97.19 271 VAL A O 1
ATOM 2117 N N . THR A 1 272 ? 15.195 -22.234 -11.734 1 97.19 272 THR A N 1
ATOM 2118 C CA . THR A 1 272 ? 14.625 -21.688 -10.516 1 97.19 272 THR A CA 1
ATOM 2119 C C . THR A 1 272 ? 14.492 -20.172 -10.617 1 97.19 272 THR A C 1
ATOM 2121 O O . THR A 1 272 ? 14.711 -19.594 -11.688 1 97.19 272 THR A O 1
ATOM 2124 N N . ALA A 1 273 ? 13.93 -19.547 -9.578 1 97.5 273 ALA A N 1
ATOM 2125 C CA . ALA A 1 273 ? 13.766 -18.094 -9.57 1 97.5 273 ALA A CA 1
ATOM 2126 C C . ALA A 1 273 ? 14.148 -17.5 -8.219 1 97.5 273 ALA A C 1
ATOM 2128 O O . ALA A 1 273 ? 14.094 -18.188 -7.195 1 97.5 273 ALA A O 1
ATOM 2129 N N . THR A 1 274 ? 14.594 -16.266 -8.312 1 98.25 274 THR A N 1
ATOM 2130 C CA . THR A 1 274 ? 14.891 -15.477 -7.121 1 98.25 274 THR A CA 1
ATOM 2131 C C . THR A 1 274 ? 14.648 -13.992 -7.383 1 98.25 274 THR A C 1
ATOM 2133 O O . THR A 1 274 ? 14.289 -13.602 -8.492 1 98.25 274 THR A O 1
ATOM 2136 N N . GLY A 1 275 ? 14.758 -13.203 -6.301 1 98.12 275 GLY A N 1
ATOM 2137 C CA . GLY A 1 275 ? 14.602 -11.758 -6.414 1 98.12 275 GLY A CA 1
ATOM 2138 C C . GLY A 1 275 ? 14.453 -11.07 -5.07 1 98.12 275 GLY A C 1
ATOM 2139 O O . GLY A 1 275 ? 14.375 -11.734 -4.031 1 98.12 275 GLY A O 1
ATOM 2140 N N . PHE A 1 276 ? 14.508 -9.805 -5.148 1 97.25 276 PHE A N 1
ATOM 2141 C CA . PHE A 1 276 ? 14.211 -8.992 -3.977 1 97.25 276 PHE A CA 1
ATOM 2142 C C . PHE A 1 276 ? 12.703 -8.891 -3.756 1 97.25 276 PHE A C 1
ATOM 2144 O O . PHE A 1 276 ? 12 -8.25 -4.539 1 97.25 276 PHE A O 1
ATOM 2151 N N . ALA A 1 277 ? 12.234 -9.578 -2.76 1 94.56 277 ALA A N 1
ATOM 2152 C CA . ALA A 1 277 ? 10.797 -9.625 -2.51 1 94.56 277 ALA A CA 1
ATOM 2153 C C . ALA A 1 277 ? 10.5 -9.922 -1.041 1 94.56 277 ALA A C 1
ATOM 2155 O O . ALA A 1 277 ? 11.211 -10.711 -0.408 1 94.56 277 ALA A O 1
ATOM 2156 N N . ASP A 1 278 ? 9.391 -9.281 -0.595 1 90.19 278 ASP A N 1
ATOM 2157 C CA . ASP A 1 278 ? 9.039 -9.445 0.812 1 90.19 278 ASP A CA 1
ATOM 2158 C C . ASP A 1 278 ? 7.562 -9.781 0.973 1 90.19 278 ASP A C 1
ATOM 2160 O O . ASP A 1 278 ? 7.113 -10.117 2.072 1 90.19 278 ASP A O 1
ATOM 2164 N N . THR A 1 279 ? 6.801 -9.82 -0.109 1 88.62 279 THR A N 1
ATOM 2165 C CA . THR A 1 279 ? 5.363 -10.055 -0.017 1 88.62 279 THR A CA 1
ATOM 2166 C C . THR A 1 279 ? 5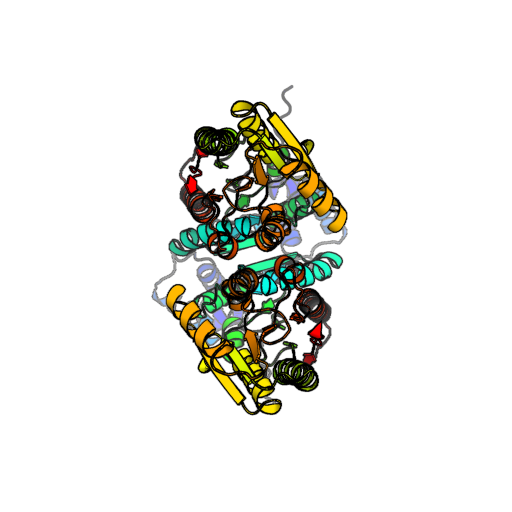.074 -11.484 0.434 1 88.62 279 THR A C 1
ATOM 2168 O O . THR A 1 279 ? 5.746 -12.422 0.007 1 88.62 279 THR A O 1
ATOM 2171 N N . ASP A 1 280 ? 4.035 -11.672 1.211 1 81 280 ASP A N 1
ATOM 2172 C CA . ASP A 1 280 ? 3.705 -12.953 1.823 1 81 280 ASP A CA 1
ATOM 2173 C C . ASP A 1 280 ? 3.273 -13.969 0.769 1 81 280 ASP A C 1
ATOM 2175 O O . ASP A 1 280 ? 3.666 -15.133 0.825 1 81 280 ASP A O 1
ATOM 2179 N N . PHE A 1 281 ? 2.498 -13.586 -0.167 1 81.44 281 PHE A N 1
ATOM 2180 C CA . PHE A 1 281 ? 1.922 -14.539 -1.106 1 81.44 281 PHE A CA 1
ATOM 2181 C C . PHE A 1 281 ? 3.014 -15.234 -1.913 1 81.44 281 PHE A C 1
ATOM 2183 O O . PHE A 1 281 ? 2.967 -16.453 -2.117 1 81.44 281 PHE A O 1
ATOM 2190 N N . IL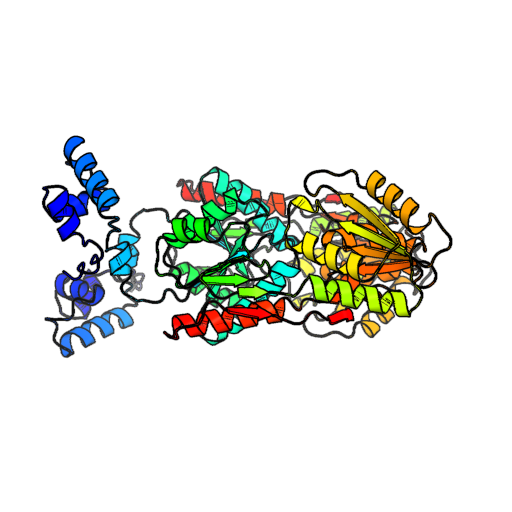E A 1 282 ? 4.059 -14.461 -2.326 1 86 282 ILE A N 1
ATOM 2191 C CA . ILE A 1 282 ? 5.098 -15.094 -3.129 1 86 282 ILE A CA 1
ATOM 2192 C C . ILE A 1 282 ? 5.918 -16.047 -2.256 1 86 282 ILE A C 1
ATOM 2194 O O . ILE A 1 282 ? 6.383 -17.094 -2.725 1 86 282 ILE A O 1
ATOM 2198 N N . ARG A 1 283 ? 5.969 -15.734 -1.022 1 86.56 283 ARG A N 1
ATOM 2199 C CA . ARG A 1 283 ? 6.734 -16.562 -0.098 1 86.56 283 ARG A CA 1
ATOM 2200 C C . ARG A 1 283 ? 5.992 -17.859 0.224 1 86.56 283 ARG A C 1
ATOM 2202 O O . ARG A 1 283 ? 6.605 -18.844 0.637 1 86.56 283 ARG A O 1
ATOM 2209 N N . ARG A 1 284 ? 4.727 -17.922 -0.078 1 84.94 284 ARG A N 1
ATOM 2210 C CA . ARG A 1 284 ? 3.926 -19.094 0.274 1 84.94 284 ARG A CA 1
ATOM 2211 C C . ARG A 1 284 ? 3.619 -19.938 -0.958 1 84.94 284 ARG A C 1
ATOM 2213 O O . ARG A 1 284 ? 3.016 -21 -0.849 1 84.94 284 ARG A O 1
ATOM 2220 N N . MET A 1 285 ? 4.016 -19.453 -2.055 1 86.44 285 MET A N 1
ATOM 2221 C CA . MET A 1 285 ? 3.789 -20.203 -3.281 1 86.44 285 MET A CA 1
ATOM 2222 C C . MET A 1 285 ? 4.617 -21.484 -3.291 1 86.44 285 MET A C 1
ATOM 2224 O O . MET A 1 285 ? 5.727 -21.516 -2.758 1 86.44 285 MET A O 1
ATOM 2228 N N . GLU A 1 286 ? 3.934 -22.547 -3.832 1 85.69 286 GLU A N 1
ATOM 2229 C CA . GLU A 1 286 ? 4.633 -23.812 -4.02 1 85.69 286 GLU A CA 1
ATOM 2230 C C . GLU A 1 286 ? 4.832 -24.109 -5.5 1 85.69 286 GLU A C 1
ATOM 2232 O O . GLU A 1 286 ? 3.891 -24.016 -6.293 1 85.69 286 GLU A O 1
ATOM 2237 N N . PRO A 1 287 ? 6.125 -24.531 -5.859 1 88.62 287 PRO A N 1
ATOM 2238 C CA . PRO A 1 287 ? 7.285 -24.781 -5 1 88.62 287 PRO A CA 1
ATOM 2239 C C . PRO A 1 287 ? 7.887 -23.5 -4.43 1 88.62 287 PRO A C 1
ATOM 2241 O O . PRO A 1 287 ? 7.812 -22.438 -5.059 1 88.62 287 PRO A O 1
ATOM 2244 N N . LYS A 1 288 ? 8.469 -23.656 -3.336 1 90.56 288 LYS A N 1
ATOM 2245 C CA . LYS A 1 288 ? 9.008 -22.5 -2.629 1 90.56 288 LYS A CA 1
ATOM 2246 C C . LYS A 1 288 ? 10.227 -21.922 -3.354 1 90.56 288 LYS A C 1
ATOM 2248 O O . LYS A 1 288 ? 11.078 -22.688 -3.826 1 90.56 288 LYS A O 1
ATOM 2253 N N . LEU A 1 289 ? 10.258 -20.625 -3.35 1 94.56 289 LEU A N 1
ATOM 2254 C CA . LEU A 1 289 ? 11.406 -19.922 -3.896 1 94.56 289 LEU A CA 1
ATOM 2255 C C . LEU A 1 289 ? 12.305 -19.391 -2.779 1 94.56 289 LEU A C 1
ATOM 2257 O O . LEU A 1 289 ? 11.82 -19.062 -1.691 1 94.56 289 LEU A O 1
ATOM 2261 N N . THR A 1 290 ? 13.586 -19.359 -3.02 1 96.38 290 THR A N 1
ATOM 2262 C CA . THR A 1 290 ? 14.523 -18.656 -2.15 1 96.38 290 THR A CA 1
ATOM 2263 C C . THR A 1 290 ? 14.68 -17.203 -2.574 1 96.38 290 THR A C 1
ATOM 2265 O O . THR A 1 290 ? 15.18 -16.906 -3.664 1 96.38 290 THR A O 1
ATOM 2268 N N . LEU A 1 291 ? 14.242 -16.297 -1.697 1 97.69 291 LEU A N 1
ATOM 2269 C CA . LEU A 1 291 ? 14.148 -14.883 -2.051 1 97.69 291 LEU A CA 1
ATOM 2270 C C . LEU A 1 291 ? 15.016 -14.031 -1.127 1 97.69 291 LEU A C 1
ATOM 2272 O O . LEU A 1 291 ? 15.461 -14.5 -0.079 1 97.69 291 LEU A O 1
ATOM 2276 N N . ILE A 1 292 ? 15.266 -12.828 -1.58 1 98.25 292 ILE A N 1
ATOM 2277 C CA . ILE A 1 292 ? 16.062 -11.883 -0.811 1 98.25 292 ILE A CA 1
ATOM 2278 C C . ILE A 1 292 ? 15.148 -10.914 -0.073 1 98.25 292 ILE A C 1
ATOM 2280 O O . ILE A 1 292 ? 14.32 -10.242 -0.692 1 98.25 292 ILE A O 1
ATOM 2284 N N . THR A 1 293 ? 15.273 -10.852 1.228 1 97.25 293 THR A N 1
ATOM 2285 C CA . THR A 1 293 ? 14.547 -9.852 2.002 1 97.25 293 THR A CA 1
ATOM 2286 C C . THR A 1 293 ? 15.477 -8.703 2.402 1 97.25 293 THR A C 1
ATOM 2288 O O . THR A 1 293 ? 16.625 -8.938 2.775 1 97.25 293 THR A O 1
ATOM 2291 N N . GLN A 1 294 ? 15.016 -7.516 2.275 1 96.81 294 GLN A N 1
ATOM 2292 C CA . GLN A 1 294 ? 15.734 -6.336 2.744 1 96.81 294 GLN A CA 1
ATOM 2293 C C . GLN A 1 294 ? 15.258 -5.914 4.133 1 96.81 294 GLN A C 1
ATOM 2295 O O . GLN A 1 294 ? 15.766 -4.941 4.699 1 96.81 294 GLN A O 1
ATOM 2300 N N . ASN A 1 295 ? 14.227 -6.551 4.648 1 96.25 295 ASN A N 1
ATOM 2301 C CA . ASN A 1 295 ? 13.625 -6.258 5.945 1 96.25 295 ASN A CA 1
ATOM 2302 C C . ASN A 1 295 ? 13.172 -4.801 6.031 1 96.25 295 ASN A C 1
ATOM 2304 O O . ASN A 1 295 ? 13.672 -4.043 6.863 1 96.25 295 ASN A O 1
ATOM 2308 N N . PRO A 1 296 ? 12.234 -4.438 5.172 1 96.88 296 PRO A N 1
ATOM 2309 C CA . PRO A 1 296 ? 11.82 -3.031 5.113 1 96.88 296 PRO A CA 1
ATOM 2310 C C . PRO A 1 296 ? 11.258 -2.525 6.441 1 96.88 296 PRO A C 1
ATOM 2312 O O . PRO A 1 296 ? 11.422 -1.349 6.773 1 96.88 296 PRO A O 1
ATOM 2315 N N . PHE A 1 297 ? 10.641 -3.387 7.238 1 97.12 297 PHE A N 1
ATOM 2316 C CA . PHE A 1 297 ? 10.125 -2.982 8.539 1 97.12 297 PHE A CA 1
ATOM 2317 C C . PHE A 1 297 ? 11.258 -2.537 9.453 1 97.12 297 PHE A C 1
ATOM 2319 O O . PHE A 1 297 ? 11.188 -1.464 10.055 1 97.12 297 PHE A O 1
ATOM 2326 N N . LEU A 1 298 ? 12.281 -3.287 9.484 1 98.06 298 LEU A N 1
ATOM 2327 C CA . LEU A 1 298 ? 13.43 -2.949 10.32 1 98.06 298 LEU A CA 1
ATOM 2328 C C . LEU A 1 298 ? 14.125 -1.689 9.805 1 98.06 298 LEU A C 1
ATOM 2330 O O . LEU A 1 298 ? 14.57 -0.855 10.602 1 98.06 298 LEU A O 1
ATOM 2334 N N . MET A 1 299 ? 14.234 -1.592 8.539 1 98.12 299 MET A N 1
ATOM 2335 C CA . MET A 1 299 ? 14.812 -0.39 7.945 1 98.12 299 MET A CA 1
ATOM 2336 C C . MET A 1 299 ? 14.031 0.852 8.359 1 98.12 299 MET A C 1
ATOM 2338 O O . MET A 1 299 ? 14.617 1.861 8.75 1 98.12 299 MET A O 1
ATOM 2342 N N . GLY A 1 300 ? 12.711 0.751 8.305 1 98.5 300 GLY A N 1
ATOM 2343 C CA . GLY A 1 300 ? 11.852 1.843 8.75 1 98.5 300 GLY A CA 1
ATOM 2344 C C . GLY A 1 300 ? 12 2.15 10.227 1 98.5 300 GLY A C 1
ATOM 2345 O O . GLY A 1 300 ? 12.156 3.312 10.609 1 98.5 300 GLY A O 1
ATOM 2346 N N . ALA A 1 301 ? 11.961 1.103 11.039 1 98.5 301 ALA A N 1
ATOM 2347 C CA . ALA A 1 301 ? 12.094 1.26 12.484 1 98.5 301 ALA A CA 1
ATOM 2348 C C . ALA A 1 301 ? 13.414 1.937 12.836 1 98.5 301 ALA A C 1
ATOM 2350 O O . ALA A 1 301 ? 13.453 2.859 13.656 1 98.5 301 ALA A O 1
ATOM 2351 N N . SER A 1 302 ? 14.469 1.538 12.18 1 98.56 302 SER A N 1
ATOM 2352 C CA . SER A 1 302 ? 15.797 2.105 12.414 1 98.56 302 SER A CA 1
ATOM 2353 C C . SER A 1 302 ? 15.844 3.578 12.023 1 98.56 302 SER A C 1
ATOM 2355 O O . SER A 1 302 ? 16.438 4.395 12.734 1 98.56 302 SER A O 1
ATOM 2357 N N . SER A 1 303 ? 15.227 3.916 10.938 1 98.56 303 SER A N 1
ATOM 2358 C CA . SER A 1 303 ? 15.172 5.301 10.484 1 98.56 303 SER A CA 1
ATOM 2359 C C . SER A 1 303 ? 14.445 6.188 11.484 1 98.56 303 SER A C 1
ATOM 2361 O O . SER A 1 303 ? 14.875 7.312 11.758 1 98.56 303 SER A O 1
ATOM 2363 N N . ALA A 1 304 ? 13.375 5.676 12.031 1 98.56 304 ALA A N 1
ATOM 2364 C CA . ALA A 1 304 ? 12.594 6.414 13.016 1 98.56 304 ALA A CA 1
ATOM 2365 C C . ALA A 1 304 ? 13.391 6.629 14.305 1 98.56 304 ALA A C 1
ATOM 2367 O O . ALA A 1 304 ? 13.297 7.688 14.93 1 98.56 304 ALA A O 1
ATOM 2368 N N . GLU A 1 305 ? 14.133 5.617 14.703 1 98.25 305 GLU A N 1
ATOM 2369 C CA . GLU A 1 305 ? 14.969 5.746 15.891 1 98.25 305 GLU A CA 1
ATOM 2370 C C . GLU A 1 305 ? 15.984 6.879 15.734 1 98.25 305 GLU A C 1
ATOM 2372 O O . GLU A 1 305 ? 16.172 7.68 16.641 1 98.25 305 GLU A O 1
ATOM 2377 N N . ILE A 1 306 ? 16.578 6.918 14.586 1 98.19 306 ILE A N 1
ATOM 2378 C CA . ILE A 1 306 ? 17.547 7.977 14.297 1 98.19 306 ILE A CA 1
ATOM 2379 C C . ILE A 1 306 ? 16.844 9.336 14.328 1 98.19 306 ILE A C 1
ATOM 2381 O O . ILE A 1 306 ? 17.359 10.289 14.914 1 98.19 306 ILE A O 1
ATOM 2385 N N . MET A 1 307 ? 15.664 9.445 13.75 1 97.94 307 MET A N 1
ATOM 2386 C CA . MET A 1 307 ? 14.875 10.68 13.75 1 97.94 307 MET A CA 1
ATOM 2387 C C . MET A 1 307 ? 14.586 11.148 15.172 1 97.94 307 MET A C 1
ATOM 2389 O O . MET A 1 307 ? 14.781 12.32 15.492 1 97.94 307 MET A O 1
ATOM 2393 N N . LEU A 1 308 ? 14.203 10.219 16.031 1 97.31 308 LEU A N 1
ATOM 2394 C CA . LEU A 1 308 ? 13.844 10.555 17.406 1 97.31 308 LEU A CA 1
ATOM 2395 C C . LEU A 1 308 ? 15.07 11.055 18.172 1 97.31 308 LEU A C 1
ATOM 2397 O O . LEU A 1 308 ? 14.961 11.961 19 1 97.31 308 LEU A O 1
ATOM 2401 N N . ARG A 1 309 ? 16.203 10.461 17.891 1 96.75 309 ARG A N 1
ATOM 2402 C CA . ARG A 1 309 ? 17.438 10.938 18.5 1 96.75 309 ARG A CA 1
ATOM 2403 C C . ARG A 1 309 ? 17.734 12.375 18.094 1 96.75 309 ARG A C 1
ATOM 2405 O O . ARG A 1 309 ? 18.094 13.203 18.938 1 96.75 309 ARG A O 1
ATOM 2412 N N . GLN A 1 310 ? 17.562 12.688 16.844 1 94.94 310 GLN A N 1
ATOM 2413 C CA . GLN A 1 310 ? 17.766 14.047 16.359 1 94.94 310 GLN A CA 1
ATOM 2414 C C . GLN A 1 310 ? 16.797 15.023 17.016 1 94.94 310 GLN A C 1
ATOM 2416 O O . GLN A 1 310 ? 17.203 16.125 17.422 1 94.94 310 GLN A O 1
ATOM 2421 N N . LEU A 1 311 ? 15.609 14.617 17.156 1 93.25 311 LEU A N 1
ATOM 2422 C CA . LEU A 1 311 ? 14.57 15.477 17.734 1 93.25 311 LEU A CA 1
ATOM 2423 C C . LEU A 1 311 ? 14.82 15.719 19.219 1 93.25 311 LEU A C 1
ATOM 2425 O O . LEU A 1 311 ? 14.398 16.75 19.75 1 93.25 311 LEU A O 1
ATOM 2429 N N . ALA A 1 312 ? 15.469 14.797 19.797 1 93.06 312 ALA A N 1
ATOM 2430 C CA . ALA A 1 312 ? 15.812 14.922 21.219 1 93.06 312 ALA A CA 1
ATOM 2431 C C . ALA A 1 312 ? 17.047 15.805 21.406 1 93.06 312 ALA A C 1
ATOM 2433 O O . ALA A 1 312 ? 17.5 16.031 22.531 1 93.06 312 ALA A O 1
ATOM 2434 N N . GLY A 1 313 ? 17.656 16.203 20.328 1 91.69 313 GLY A N 1
ATOM 2435 C CA . GLY A 1 313 ? 18.766 17.141 20.391 1 91.69 313 GLY A CA 1
ATOM 2436 C C . GLY A 1 313 ? 20.125 16.469 20.234 1 91.69 313 GLY A C 1
ATOM 2437 O O . GLY A 1 313 ? 21.156 17.125 20.344 1 91.69 313 GLY A O 1
ATOM 2438 N N . GLU A 1 314 ? 20.094 15.18 19.969 1 92.12 314 GLU A N 1
ATOM 2439 C CA . GLU A 1 314 ? 21.344 14.477 19.734 1 92.12 314 GLU A CA 1
ATOM 2440 C C . GLU A 1 314 ? 21.938 14.82 18.359 1 92.12 314 GLU A C 1
ATOM 2442 O O . GLU A 1 314 ? 21.203 14.906 17.375 1 92.12 314 GLU A O 1
ATOM 2447 N N . LYS A 1 315 ? 23.188 15.094 18.375 1 89.5 315 LYS A N 1
ATOM 2448 C CA . LYS A 1 315 ? 23.875 15.273 17.109 1 89.5 315 LYS A CA 1
ATOM 2449 C C . LYS A 1 315 ? 24.188 13.922 16.453 1 89.5 315 LYS A C 1
ATOM 2451 O O . LYS A 1 315 ? 25.094 13.211 16.906 1 89.5 315 LYS A O 1
ATOM 2456 N N . VAL A 1 316 ? 23.469 13.609 15.477 1 89.31 316 VAL A N 1
ATOM 2457 C CA . VAL A 1 316 ? 23.688 12.344 14.773 1 89.31 316 VAL A CA 1
ATOM 2458 C C . VAL A 1 316 ? 24.531 12.594 13.523 1 89.31 316 VAL A C 1
ATOM 2460 O O . VAL A 1 316 ? 24.188 13.43 12.688 1 89.31 316 VAL A O 1
ATOM 2463 N N . ALA A 1 317 ? 25.641 11.914 13.383 1 89.25 317 ALA A N 1
ATOM 2464 C CA . ALA A 1 317 ? 26.516 12.039 12.227 1 89.25 317 ALA A CA 1
ATOM 2465 C C . ALA A 1 317 ? 25.828 11.57 10.953 1 89.25 317 ALA A C 1
ATOM 2467 O O . ALA A 1 317 ? 24.984 10.68 10.992 1 89.25 317 ALA A O 1
ATOM 2468 N N . PRO A 1 318 ? 26.125 12.195 9.844 1 91.69 318 PRO A N 1
ATOM 2469 C CA . PRO A 1 318 ? 25.578 11.75 8.562 1 91.69 318 PRO A CA 1
ATOM 2470 C C . PRO A 1 318 ? 26.188 10.43 8.086 1 91.69 318 PRO A C 1
ATOM 2472 O O . PRO A 1 318 ? 26.734 10.367 6.984 1 91.69 318 PRO A O 1
ATOM 2475 N N . GLU A 1 319 ? 25.969 9.422 8.859 1 92.19 319 GLU A N 1
ATOM 2476 C CA . GLU A 1 319 ? 26.531 8.109 8.555 1 92.19 319 GLU A CA 1
ATOM 2477 C C . GLU A 1 319 ? 25.469 7.199 7.926 1 92.19 319 GLU A C 1
ATOM 2479 O O . GLU A 1 319 ? 24.281 7.465 8.023 1 92.19 319 GLU A O 1
ATOM 2484 N N . LYS A 1 320 ? 26.125 6.273 7.363 1 94.25 320 LYS A N 1
ATOM 2485 C CA . LYS A 1 320 ? 25.312 5.258 6.711 1 94.25 320 LYS A CA 1
ATOM 2486 C C . LYS A 1 320 ? 25.125 4.039 7.609 1 94.25 320 LYS A C 1
ATOM 2488 O O . LYS A 1 320 ? 26.109 3.455 8.078 1 94.25 320 LYS A O 1
ATOM 2493 N N . MET A 1 321 ? 23.875 3.699 7.922 1 97.19 321 MET A N 1
ATOM 2494 C CA . MET A 1 321 ? 23.547 2.438 8.578 1 97.19 321 MET A CA 1
ATOM 2495 C C . MET A 1 321 ? 23.062 1.406 7.562 1 97.19 321 MET A C 1
ATOM 2497 O O . MET A 1 321 ? 22.125 1.666 6.801 1 97.19 321 MET A O 1
ATOM 2501 N N . VAL A 1 322 ? 23.656 0.221 7.594 1 97.75 322 VAL A N 1
ATOM 2502 C CA . VAL A 1 322 ? 23.312 -0.817 6.629 1 97.75 322 VAL A CA 1
ATOM 2503 C C . VAL A 1 322 ? 22.484 -1.905 7.309 1 97.75 322 VAL A C 1
ATOM 2505 O O . VAL A 1 322 ? 22.922 -2.498 8.297 1 97.75 322 VAL A O 1
ATOM 2508 N N . ILE A 1 323 ? 21.281 -2.148 6.816 1 97.81 323 ILE A N 1
ATOM 2509 C CA . ILE A 1 323 ? 20.453 -3.273 7.242 1 97.81 323 ILE A CA 1
ATOM 2510 C C . ILE A 1 323 ? 20.797 -4.508 6.406 1 97.81 323 ILE A C 1
ATOM 2512 O O . ILE A 1 323 ? 20.688 -4.484 5.18 1 97.81 323 ILE A O 1
ATOM 2516 N N . PRO A 1 324 ? 21.188 -5.531 7.031 1 96.12 324 PRO A N 1
ATOM 2517 C CA . PRO A 1 324 ? 21.578 -6.719 6.27 1 96.12 324 PRO A CA 1
ATOM 2518 C C . PRO A 1 324 ? 20.406 -7.355 5.52 1 96.12 324 PRO A C 1
ATOM 2520 O O . PRO A 1 324 ? 19.344 -7.582 6.105 1 96.12 324 PRO A O 1
ATOM 2523 N N . ALA A 1 325 ? 20.625 -7.582 4.234 1 96.56 325 ALA A N 1
ATOM 2524 C CA . ALA A 1 325 ? 19.703 -8.406 3.469 1 96.56 325 ALA A CA 1
ATOM 2525 C C . ALA A 1 325 ? 19.938 -9.891 3.715 1 96.56 325 ALA A C 1
ATOM 2527 O O . ALA A 1 325 ? 21.062 -10.297 4.043 1 96.56 325 ALA A O 1
ATOM 2528 N N . LYS A 1 326 ? 18.844 -10.695 3.566 1 96.38 326 LYS A N 1
ATOM 2529 C CA . LYS A 1 326 ? 18.969 -12.133 3.805 1 96.38 326 LYS A CA 1
ATOM 2530 C C . LYS A 1 326 ? 18.359 -12.93 2.658 1 96.38 326 LYS A C 1
ATOM 2532 O O . LYS A 1 326 ? 17.297 -12.578 2.143 1 96.38 326 LYS A O 1
ATOM 2537 N N . LEU A 1 327 ? 19.109 -13.938 2.305 1 96.5 327 LEU A N 1
ATOM 2538 C CA . LEU A 1 327 ? 18.562 -14.938 1.389 1 96.5 327 LEU A CA 1
ATOM 2539 C C . LEU A 1 327 ? 17.828 -16.047 2.152 1 96.5 327 LEU A C 1
ATOM 2541 O O . LEU A 1 327 ? 18.422 -16.703 3.002 1 96.5 327 LEU A O 1
ATOM 2545 N N . GLN A 1 328 ? 16.531 -16.172 1.886 1 92.38 328 GLN A N 1
ATOM 2546 C CA . GLN A 1 328 ? 15.766 -17.141 2.67 1 92.38 328 GLN A CA 1
ATOM 2547 C C . GLN A 1 328 ? 14.586 -17.688 1.872 1 92.38 328 GLN A C 1
ATOM 2549 O O . GLN A 1 328 ? 14.141 -17.062 0.907 1 92.38 328 GLN A O 1
ATOM 2554 N N . MET B 1 1 ? -39.969 33.406 22.375 1 26.33 1 MET B N 1
ATOM 2555 C CA . MET B 1 1 ? -38.656 34.094 22.516 1 26.33 1 MET B CA 1
ATOM 2556 C C . MET B 1 1 ? -37.562 33.281 21.859 1 26.33 1 MET B C 1
ATOM 2558 O O . MET B 1 1 ? -37.344 32.125 22.188 1 26.33 1 MET B O 1
ATOM 2562 N N . ALA B 1 2 ? -37.219 33.656 20.656 1 33.56 2 ALA B N 1
ATOM 2563 C CA . ALA B 1 2 ? -36.281 33 19.719 1 33.56 2 ALA B CA 1
ATOM 2564 C C . ALA B 1 2 ? -34.938 32.75 20.359 1 33.56 2 ALA B C 1
ATOM 2566 O O . ALA B 1 2 ? -34.312 33.688 20.859 1 33.56 2 ALA B O 1
ATOM 2567 N N . ARG B 1 3 ? -34.656 31.609 20.875 1 35.41 3 ARG B N 1
ATOM 2568 C CA . ARG B 1 3 ? -33.344 31.281 21.422 1 35.41 3 ARG B CA 1
ATOM 2569 C C . ARG B 1 3 ? -32.25 31.719 20.484 1 35.41 3 ARG B C 1
ATOM 2571 O O . ARG B 1 3 ? -32.188 31.312 19.328 1 35.41 3 ARG B O 1
ATOM 2578 N N . LYS B 1 4 ? -31.672 32.906 20.797 1 37.31 4 LYS B N 1
ATOM 2579 C CA . LYS B 1 4 ? -30.484 33.438 20.172 1 37.31 4 LYS B CA 1
ATOM 2580 C C . LYS B 1 4 ? -29.453 32.344 19.875 1 37.31 4 LYS B C 1
ATOM 2582 O O . LYS B 1 4 ? -29.125 31.547 20.75 1 37.31 4 LYS B O 1
ATOM 2587 N N . ALA B 1 5 ? -29.172 31.984 18.734 1 38.56 5 ALA B N 1
ATOM 2588 C CA . ALA B 1 5 ? -28.172 31.109 18.141 1 38.56 5 ALA B CA 1
ATOM 2589 C C . ALA B 1 5 ? -26.812 31.312 18.797 1 38.56 5 ALA B C 1
ATOM 2591 O O . ALA B 1 5 ? -26.328 32.438 18.938 1 38.56 5 ALA B O 1
ATOM 2592 N N . ASN B 1 6 ? -26.328 30.422 19.766 1 39.03 6 ASN B N 1
ATOM 2593 C CA . ASN B 1 6 ? -25.125 30.391 20.578 1 39.03 6 ASN B CA 1
ATOM 2594 C C . ASN B 1 6 ? -23.891 30.797 19.75 1 39.03 6 ASN B C 1
ATOM 2596 O O . ASN B 1 6 ? -23.484 30.078 18.844 1 39.03 6 ASN B O 1
ATOM 2600 N N . LYS B 1 7 ? -23.609 32.062 19.484 1 47.53 7 LYS B N 1
ATOM 2601 C CA . LYS B 1 7 ? -22.359 32.625 18.984 1 47.53 7 LYS B CA 1
ATOM 2602 C C . LYS B 1 7 ? -21.141 31.906 19.562 1 47.53 7 LYS B C 1
ATOM 2604 O O . LYS B 1 7 ? -21.109 31.609 20.75 1 47.53 7 LYS B O 1
ATOM 2609 N N . ASN B 1 8 ? -20.312 31.156 18.812 1 54.22 8 ASN B N 1
ATOM 2610 C CA . ASN B 1 8 ? -19.047 30.594 19.281 1 54.22 8 ASN B CA 1
ATOM 2611 C C . ASN B 1 8 ? -18.328 31.562 20.234 1 54.22 8 ASN B C 1
ATOM 2613 O O . ASN B 1 8 ? -18.203 32.75 19.953 1 54.22 8 ASN B O 1
ATOM 2617 N N . ALA B 1 9 ? -18.016 31.172 21.422 1 67.94 9 ALA B N 1
ATOM 2618 C CA . ALA B 1 9 ? -17.391 31.953 22.469 1 67.94 9 ALA B CA 1
ATOM 2619 C C . ALA B 1 9 ? -16.031 32.5 22.016 1 67.94 9 ALA B C 1
ATOM 2621 O O . ALA B 1 9 ? -15.281 31.812 21.328 1 67.94 9 ALA B O 1
ATOM 2622 N N . ASN B 1 10 ? -15.773 33.75 22.031 1 71.44 10 ASN B N 1
ATOM 2623 C CA . ASN B 1 10 ? -14.461 34.344 21.766 1 71.44 10 ASN B CA 1
ATOM 2624 C C . ASN B 1 10 ? -13.656 34.5 23.062 1 71.44 10 ASN B C 1
ATOM 2626 O O . ASN B 1 10 ? -14.148 34.188 24.141 1 71.44 10 ASN B O 1
ATOM 2630 N N . ILE B 1 11 ? -12.398 34.875 22.812 1 78.31 11 ILE B N 1
ATOM 2631 C CA . ILE B 1 11 ? -11.484 34.969 23.953 1 78.31 11 ILE B CA 1
ATOM 2632 C C . ILE B 1 11 ? -12.039 35.906 25 1 78.31 11 ILE B C 1
ATOM 2634 O O . ILE B 1 11 ? -11.805 35.719 26.203 1 78.31 11 ILE B O 1
ATOM 2638 N N . LYS B 1 12 ? -12.898 36.875 24.547 1 81.44 12 LYS B N 1
ATOM 2639 C CA . LYS B 1 12 ? -13.508 37.812 25.484 1 81.44 12 LYS B CA 1
ATOM 2640 C C . LYS B 1 12 ? -14.555 37.125 26.359 1 81.44 12 LYS B C 1
ATOM 2642 O O . LYS B 1 12 ? -14.664 37.406 27.547 1 81.44 12 LYS B O 1
ATOM 2647 N N . ASP B 1 13 ? -15.164 36.188 25.75 1 83.25 13 ASP B N 1
ATOM 2648 C CA . ASP B 1 13 ? -16.172 35.406 26.469 1 83.25 13 ASP B CA 1
ATOM 2649 C C . ASP B 1 13 ? -15.531 34.531 27.531 1 83.25 13 ASP B C 1
ATOM 2651 O O . ASP B 1 13 ? -16.047 34.406 28.656 1 83.25 13 ASP B O 1
ATOM 2655 N N . VAL B 1 14 ? -14.422 33.969 27.156 1 85.12 14 VAL B N 1
ATOM 2656 C CA . VAL B 1 14 ? -13.672 33.125 28.094 1 85.12 14 VAL B CA 1
ATOM 2657 C C . VAL B 1 14 ? -13.18 33.969 29.266 1 85.12 14 VAL B C 1
ATOM 2659 O O . VAL B 1 14 ? -13.305 33.562 30.422 1 85.12 14 VAL B O 1
ATOM 2662 N N . ALA B 1 15 ? -12.711 35.094 28.938 1 86.5 15 ALA B N 1
ATOM 2663 C CA . ALA B 1 15 ? -12.203 36 29.969 1 86.5 15 ALA B CA 1
ATOM 2664 C C . ALA B 1 15 ? -13.312 36.406 30.922 1 86.5 15 ALA B C 1
ATOM 2666 O O . ALA B 1 15 ? -13.125 36.406 32.156 1 86.5 15 ALA B O 1
ATOM 2667 N N . ALA B 1 16 ? -14.422 36.688 30.328 1 87.06 16 ALA B N 1
ATOM 2668 C CA . ALA B 1 16 ? -15.578 37.125 31.109 1 87.06 16 ALA B CA 1
ATOM 2669 C C . ALA B 1 16 ? -16.062 36 32.031 1 87.06 16 ALA B C 1
ATOM 2671 O O . ALA B 1 16 ? -16.344 36.25 33.219 1 87.06 16 ALA B O 1
ATOM 2672 N N . LEU B 1 17 ? -16.062 34.875 31.469 1 87.19 17 LEU B N 1
ATOM 2673 C CA . LEU B 1 17 ? -16.562 33.75 32.25 1 87.19 17 LEU B CA 1
ATOM 2674 C C . LEU B 1 17 ? -15.57 33.344 33.344 1 87.19 17 LEU B C 1
ATOM 2676 O O . LEU B 1 17 ? -15.977 32.969 34.438 1 87.19 17 LEU B O 1
ATOM 2680 N N . ALA B 1 18 ? -14.297 33.406 33.094 1 86.06 18 ALA B N 1
ATOM 2681 C CA . ALA B 1 18 ? -13.234 33.031 34.031 1 86.06 18 ALA B CA 1
ATOM 2682 C C . ALA B 1 18 ? -12.977 34.125 35.031 1 86.06 18 ALA B C 1
ATOM 2684 O O . ALA B 1 18 ? -12.32 33.906 36.062 1 86.06 18 ALA B O 1
ATOM 2685 N N . GLY B 1 19 ? -13.508 35.312 34.781 1 89.44 19 GLY B N 1
ATOM 2686 C CA . GLY B 1 19 ? -13.305 36.469 35.656 1 89.44 19 GLY B CA 1
ATOM 2687 C C . GLY B 1 19 ? -11.891 37 35.625 1 89.44 19 GLY B C 1
ATOM 2688 O O . GLY B 1 19 ? -11.359 37.438 36.656 1 89.44 19 GLY B O 1
ATOM 2689 N N . VAL B 1 20 ? -11.234 36.812 34.531 1 87 20 VAL B N 1
ATOM 2690 C CA . VAL B 1 20 ? -9.867 37.281 34.375 1 87 20 VAL B CA 1
ATOM 2691 C C . VAL B 1 20 ? -9.773 38.188 33.125 1 87 20 VAL B C 1
ATOM 2693 O O . VAL B 1 20 ? -10.742 38.344 32.406 1 87 20 VAL B O 1
ATOM 2696 N N . SER B 1 21 ? -8.672 38.844 32.969 1 82.12 21 SER B N 1
ATOM 2697 C CA . SER B 1 21 ? -8.461 39.688 31.797 1 82.12 21 SER B CA 1
ATOM 2698 C C . SER B 1 21 ? -8.234 38.844 30.547 1 82.12 21 SER B C 1
ATOM 2700 O O . SER B 1 21 ? -7.855 37.688 30.641 1 82.12 21 SER B O 1
ATOM 2702 N N . ILE B 1 22 ? -8.398 39.406 29.344 1 81.62 22 ILE B N 1
ATOM 2703 C CA . ILE B 1 22 ? -8.117 38.75 28.062 1 81.62 22 ILE B CA 1
ATOM 2704 C C . ILE B 1 22 ? -6.645 38.375 27.984 1 81.62 22 ILE B C 1
ATOM 2706 O O . ILE B 1 22 ? -6.305 37.281 27.484 1 81.62 22 ILE B O 1
ATOM 2710 N N . ALA B 1 23 ? -5.781 39.188 28.625 1 79.75 23 ALA B N 1
ATOM 2711 C CA . ALA B 1 23 ? -4.344 38.906 28.656 1 79.75 23 ALA B CA 1
ATOM 2712 C C . ALA B 1 23 ? -4.031 37.656 29.469 1 79.75 23 ALA B C 1
ATOM 2714 O O . ALA B 1 23 ? -3.152 36.875 29.094 1 79.75 23 ALA B O 1
ATOM 2715 N N . THR B 1 24 ? -4.781 37.469 30.516 1 80.75 24 THR B N 1
ATOM 2716 C CA . THR B 1 24 ? -4.59 36.281 31.359 1 80.75 24 THR B CA 1
ATOM 2717 C C . THR B 1 24 ? -5.004 35 30.625 1 80.75 24 THR B C 1
ATOM 2719 O O . THR B 1 24 ? -4.312 34 30.703 1 80.75 24 THR B O 1
ATOM 2722 N N . VAL B 1 25 ? -6.148 35.062 29.812 1 80.5 25 VAL B N 1
ATOM 2723 C CA . VAL B 1 25 ? -6.582 33.938 29.016 1 80.5 25 VAL B CA 1
ATOM 2724 C C . VAL B 1 25 ? -5.566 33.625 27.922 1 80.5 25 VAL B C 1
ATOM 2726 O O . VAL B 1 25 ? -5.203 32.5 27.688 1 80.5 25 VAL B O 1
ATOM 2729 N N . SER B 1 26 ? -5.055 34.625 27.406 1 75.12 26 SER B N 1
ATOM 2730 C CA . SER B 1 26 ? -4.047 34.5 26.359 1 75.12 26 SER B CA 1
ATOM 2731 C C . SER B 1 26 ? -2.771 33.875 26.891 1 75.12 26 SER B C 1
ATOM 2733 O O . SER B 1 26 ? -2.199 32.969 26.266 1 75.12 26 SER B O 1
ATOM 2735 N N . ARG B 1 27 ? -2.383 34.25 28.078 1 74.38 27 ARG B N 1
ATOM 2736 C CA . ARG B 1 27 ? -1.215 33.656 28.719 1 74.38 27 ARG B CA 1
ATOM 2737 C C . ARG B 1 27 ? -1.436 32.188 29.016 1 74.38 27 ARG B C 1
ATOM 2739 O O . ARG B 1 27 ? -0.534 31.375 28.812 1 74.38 27 ARG B O 1
ATOM 2746 N N . PHE B 1 28 ? -2.641 31.828 29.422 1 76.62 28 PHE B N 1
ATOM 2747 C CA . PHE B 1 28 ? -2.998 30.438 29.688 1 76.62 28 PHE B CA 1
ATOM 2748 C C . PHE B 1 28 ? -2.936 29.609 28.406 1 76.62 28 PHE B C 1
ATOM 2750 O O . PHE B 1 28 ? -2.326 28.547 28.391 1 76.62 28 PHE B O 1
ATOM 2757 N N . LEU B 1 29 ? -3.479 30.188 27.391 1 72.12 29 LEU B N 1
ATOM 2758 C CA . LEU B 1 29 ? -3.588 29.484 26.109 1 72.12 29 LEU B CA 1
ATOM 2759 C C . LEU B 1 29 ? -2.217 29.312 25.469 1 72.12 29 LEU B C 1
ATOM 2761 O O . LEU B 1 29 ? -1.973 28.328 24.766 1 72.12 29 LEU B O 1
ATOM 2765 N N . ASN B 1 30 ? -1.282 30.172 25.812 1 64.62 30 ASN B N 1
ATOM 2766 C CA . ASN B 1 30 ? 0.063 30.156 25.25 1 64.62 30 ASN B CA 1
ATOM 2767 C C . ASN B 1 30 ? 1.038 29.406 26.141 1 64.62 30 ASN B C 1
ATOM 2769 O O . ASN B 1 30 ? 2.244 29.406 25.891 1 64.62 30 ASN B O 1
ATOM 2773 N N . GLY B 1 31 ? 0.507 28.844 27.156 1 65.88 31 GLY B N 1
ATOM 2774 C CA . GLY B 1 31 ? 1.299 28.031 28.078 1 65.88 31 GLY B CA 1
ATOM 2775 C C . GLY B 1 31 ? 2.189 28.859 28.984 1 65.88 31 GLY B C 1
ATOM 2776 O O . GLY B 1 31 ? 3.082 28.328 29.641 1 65.88 31 GLY B O 1
ATOM 2777 N N . ASN B 1 32 ? 2.062 30.078 28.938 1 59.53 32 ASN B N 1
ATOM 2778 C CA . ASN B 1 32 ? 2.842 30.938 29.812 1 59.53 32 ASN B CA 1
ATOM 2779 C C . ASN B 1 32 ? 2.24 31.016 31.203 1 59.53 32 ASN B C 1
ATOM 2781 O O . ASN B 1 32 ? 1.604 32 31.562 1 59.53 32 ASN B O 1
ATOM 2785 N N . LEU B 1 33 ? 2.455 29.938 32.062 1 67.44 33 LEU B N 1
ATOM 2786 C CA . LEU B 1 33 ? 1.775 29.75 33.344 1 67.44 33 LEU B CA 1
ATOM 2787 C C . LEU B 1 33 ? 2.652 30.234 34.5 1 67.44 33 LEU B C 1
ATOM 2789 O O . LEU B 1 33 ? 2.275 30.109 35.656 1 67.44 33 LEU B O 1
ATOM 2793 N N . GLY B 1 34 ? 3.807 30.594 34.188 1 65.75 34 GLY B N 1
ATOM 2794 C CA . GLY B 1 34 ? 4.781 30.891 35.219 1 65.75 34 GLY B CA 1
ATOM 2795 C C . GLY B 1 34 ? 4.266 31.875 36.281 1 65.75 34 GLY B C 1
ATOM 2796 O O . GLY B 1 34 ? 4.629 31.781 37.438 1 65.75 34 GLY B O 1
ATOM 2797 N N . ARG B 1 35 ? 3.492 32.844 36 1 71.62 35 ARG B N 1
ATOM 2798 C CA . ARG B 1 35 ? 3.029 33.812 36.969 1 71.62 35 ARG B CA 1
ATOM 2799 C C . ARG B 1 35 ? 1.541 33.656 37.25 1 71.62 35 ARG B C 1
ATOM 2801 O O . ARG B 1 35 ? 0.935 34.5 37.938 1 71.62 35 ARG B O 1
ATOM 2808 N N . MET B 1 36 ? 0.981 32.562 36.75 1 76 36 MET B N 1
ATOM 2809 C CA . MET B 1 36 ? -0.447 32.312 36.938 1 76 36 MET B CA 1
ATOM 2810 C C . MET B 1 36 ? -0.691 31.344 38.094 1 76 36 MET B C 1
ATOM 2812 O O . MET B 1 36 ? -0.041 30.297 38.156 1 76 36 MET B O 1
ATOM 2816 N N . SER B 1 37 ? -1.475 31.75 39.125 1 80.06 37 SER B N 1
ATOM 2817 C CA . SER B 1 37 ? -1.817 30.859 40.219 1 80.06 37 SER B CA 1
ATOM 2818 C C . SER B 1 37 ? -2.57 29.625 39.75 1 80.06 37 SER B C 1
ATOM 2820 O O . SER B 1 37 ? -3.242 29.672 38.719 1 80.06 37 SER B O 1
ATOM 2822 N N . ALA B 1 38 ? -2.41 28.562 40.438 1 78.81 38 ALA B N 1
ATOM 2823 C CA . ALA B 1 38 ? -3.107 27.312 40.094 1 78.81 38 ALA B CA 1
ATOM 2824 C C . ALA B 1 38 ? -4.617 27.531 40.094 1 78.81 38 ALA B C 1
ATOM 2826 O O . ALA B 1 38 ? -5.316 26.953 39.25 1 78.81 38 ALA B O 1
ATOM 2827 N N . ALA B 1 39 ? -5.117 28.391 40.938 1 81.12 39 ALA B N 1
ATOM 2828 C CA . ALA B 1 39 ? -6.547 28.672 41.031 1 81.12 39 ALA B CA 1
ATOM 2829 C C . ALA B 1 39 ? -7.039 29.391 39.75 1 81.12 39 ALA B C 1
ATOM 2831 O O . ALA B 1 39 ? -8.094 29.047 39.219 1 81.12 39 ALA B O 1
ATOM 2832 N N . THR B 1 40 ? -6.238 30.281 39.219 1 81.62 40 THR B N 1
ATOM 2833 C CA . THR B 1 40 ? -6.594 31.031 38.031 1 81.62 40 THR B CA 1
ATOM 2834 C C . THR B 1 40 ? -6.539 30.141 36.812 1 81.62 40 THR B C 1
ATOM 2836 O O . THR B 1 40 ? -7.426 30.188 35.938 1 81.62 40 THR B O 1
ATOM 2839 N N . ALA B 1 41 ? -5.559 29.281 36.719 1 81 41 ALA B N 1
ATOM 2840 C CA . ALA B 1 41 ? -5.422 28.344 35.594 1 81 41 ALA B CA 1
ATOM 2841 C C . ALA B 1 41 ? -6.621 27.406 35.531 1 81 41 ALA B C 1
ATOM 2843 O O . ALA B 1 41 ? -7.141 27.141 34.438 1 81 41 ALA B O 1
ATOM 2844 N N . THR B 1 42 ? -7.047 27 36.625 1 81.25 42 THR B N 1
ATOM 2845 C CA . THR B 1 42 ? -8.195 26.094 36.688 1 81.25 42 THR B CA 1
ATOM 2846 C C . THR B 1 42 ? -9.461 26.812 36.25 1 81.25 42 THR B C 1
ATOM 2848 O O . THR B 1 42 ? -10.258 26.25 35.469 1 81.25 42 THR B O 1
ATOM 2851 N N . LYS B 1 43 ? -9.695 28.062 36.625 1 83.69 43 LYS B N 1
ATOM 2852 C CA . LYS B 1 43 ? -10.859 28.844 36.219 1 83.69 43 LYS B CA 1
ATOM 2853 C C . LYS B 1 43 ? -10.898 29.062 34.719 1 83.69 43 LYS B C 1
ATOM 2855 O O . LYS B 1 43 ? -11.953 28.938 34.094 1 83.69 43 LYS B O 1
ATOM 2860 N N . VAL B 1 44 ? -9.719 29.312 34.125 1 82.88 44 VAL B N 1
ATOM 2861 C CA . VAL B 1 44 ? -9.625 29.547 32.688 1 82.88 44 VAL B CA 1
ATOM 2862 C C . VAL B 1 44 ? -9.922 28.234 31.953 1 82.88 44 VAL B C 1
ATOM 2864 O O . VAL B 1 44 ? -10.695 28.234 30.984 1 82.88 44 VAL B O 1
ATOM 2867 N N . GLN B 1 45 ? -9.32 27.172 32.438 1 79.94 45 GLN B N 1
ATOM 2868 C CA . GLN B 1 45 ? -9.547 25.875 31.797 1 79.94 45 GLN B CA 1
ATOM 2869 C C . GLN B 1 45 ? -11.023 25.5 31.859 1 79.94 45 GLN B C 1
ATOM 2871 O O . GLN B 1 45 ? -11.578 25 30.875 1 79.94 45 GLN B O 1
ATOM 2876 N N . GLU B 1 46 ? -11.625 25.734 32.938 1 79.81 46 GLU B N 1
ATOM 2877 C CA . GLU B 1 46 ? -13.047 25.438 33.125 1 79.81 46 GLU B CA 1
ATOM 2878 C C . GLU B 1 46 ? -13.898 26.297 32.188 1 79.81 46 GLU B C 1
ATOM 2880 O O . GLU B 1 46 ? -14.875 25.812 31.609 1 79.81 46 GLU B O 1
ATOM 2885 N N . ALA B 1 47 ? -13.594 27.562 32.031 1 81.62 47 ALA B N 1
ATOM 2886 C CA . ALA B 1 47 ? -14.32 28.453 31.141 1 81.62 47 ALA B CA 1
ATOM 2887 C C . ALA B 1 47 ? -14.172 28.031 29.688 1 81.62 47 ALA B C 1
ATOM 2889 O O . ALA B 1 47 ? -15.141 28.047 28.922 1 81.62 47 ALA B O 1
ATOM 2890 N N . ILE B 1 48 ? -12.945 27.562 29.344 1 75.5 48 ILE B N 1
ATOM 2891 C CA . ILE B 1 48 ? -12.68 27.078 27.984 1 75.5 48 ILE B CA 1
ATOM 2892 C C . ILE B 1 48 ? -13.539 25.859 27.703 1 75.5 48 ILE B C 1
ATOM 2894 O O . ILE B 1 48 ? -14.164 25.766 26.641 1 75.5 48 ILE B O 1
ATOM 2898 N N . THR B 1 49 ? -13.633 25 28.609 1 72.69 49 THR B N 1
ATOM 2899 C CA . THR B 1 49 ? -14.391 23.766 28.484 1 72.69 49 THR B CA 1
ATOM 2900 C C . THR B 1 49 ? -15.891 24.062 28.422 1 72.69 49 THR B C 1
ATOM 2902 O O . THR B 1 49 ? -16.609 23.531 27.578 1 72.69 49 THR B O 1
ATOM 2905 N N . LYS B 1 50 ? -16.312 24.938 29.312 1 76.19 50 LYS B N 1
ATOM 2906 C CA . LYS B 1 50 ? -17.734 25.25 29.438 1 76.19 50 LYS B CA 1
ATOM 2907 C C . LYS B 1 50 ? -18.25 25.984 28.203 1 76.19 50 LYS B C 1
ATOM 2909 O O . LYS B 1 50 ? -19.375 25.75 27.766 1 76.19 50 LYS B O 1
ATOM 2914 N N . LEU B 1 51 ? -17.328 26.812 27.641 1 73.44 51 LEU B N 1
ATOM 2915 C CA . LEU B 1 51 ? -17.734 27.609 26.484 1 73.44 51 LEU B CA 1
ATOM 2916 C C . LEU B 1 51 ? -17.359 26.906 25.188 1 73.44 51 LEU B C 1
ATOM 2918 O O . LEU B 1 51 ? -17.656 27.406 24.094 1 73.44 51 LEU B O 1
ATOM 2922 N N . ASN B 1 52 ? -16.734 25.766 25.438 1 65.56 52 ASN B N 1
ATOM 2923 C CA . ASN B 1 52 ? -16.172 25.062 24.297 1 65.56 52 ASN B CA 1
ATOM 2924 C C . ASN B 1 52 ? -15.336 26 23.422 1 65.56 52 ASN B C 1
ATOM 2926 O O . ASN B 1 52 ? -15.492 26.016 22.203 1 65.56 52 ASN B O 1
ATOM 2930 N N . TYR B 1 53 ? -14.547 26.828 24.141 1 61.34 53 TYR B N 1
ATOM 2931 C CA . TYR B 1 53 ? -13.727 27.844 23.484 1 61.34 53 TYR B CA 1
ATOM 2932 C C . TYR B 1 53 ? -12.492 27.203 22.844 1 61.34 53 TYR B C 1
ATOM 2934 O O . TYR B 1 53 ? -11.773 26.438 23.5 1 61.34 53 TYR B O 1
ATOM 2942 N N . VAL B 1 54 ? -12.32 27.391 21.719 1 55.91 54 VAL B N 1
ATOM 2943 C CA . VAL B 1 54 ? -11.094 27.016 21.016 1 55.91 54 VAL B CA 1
ATOM 2944 C C . VAL B 1 54 ? -10.305 28.281 20.656 1 55.91 54 VAL B C 1
ATOM 2946 O O . VAL B 1 54 ? -10.836 29.188 20.031 1 55.91 54 VAL B O 1
ATOM 2949 N N . PRO B 1 55 ? -9.078 28.5 21.297 1 50.22 55 PRO B N 1
ATOM 2950 C CA . PRO B 1 55 ? -8.297 29.719 21.047 1 50.22 55 PRO B CA 1
ATOM 2951 C C . PRO B 1 55 ? -8.195 30.062 19.562 1 50.22 55 PRO B C 1
ATOM 2953 O O . PRO B 1 55 ? -8.086 29.172 18.719 1 50.22 55 PRO B O 1
ATOM 2956 N N . ASN B 1 56 ? -8.523 31.281 19.297 1 42.84 56 ASN B N 1
ATOM 2957 C CA . ASN B 1 56 ? -8.516 31.859 17.969 1 42.84 56 ASN B CA 1
ATOM 2958 C C . ASN B 1 56 ? -7.141 31.734 17.312 1 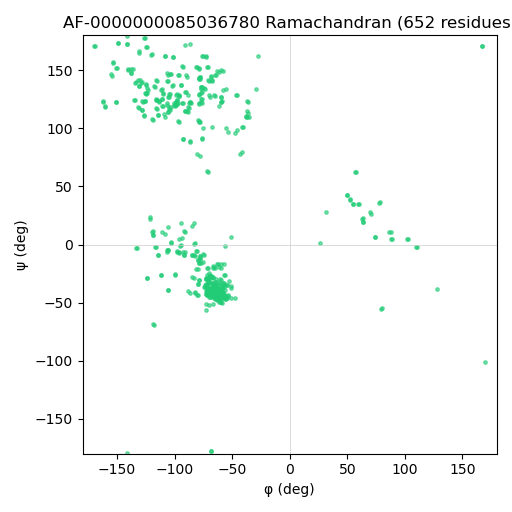42.84 56 ASN B C 1
ATOM 2960 O O . ASN B 1 56 ? -7.031 31.766 16.078 1 42.84 56 ASN B O 1
ATOM 2964 N N . SER B 1 57 ? -6.016 31.906 18.016 1 40.22 57 SER B N 1
ATOM 2965 C CA . SER B 1 57 ? -4.734 31.766 17.344 1 40.22 57 SER B CA 1
ATOM 2966 C C . SER B 1 57 ? -4.691 30.484 16.5 1 40.22 57 SER B C 1
ATOM 2968 O O . SER B 1 57 ? -4.121 30.484 15.406 1 40.22 57 SER B O 1
ATOM 2970 N N . VAL B 1 58 ? -5.109 29.328 16.953 1 35.31 58 VAL B N 1
ATOM 2971 C CA . VAL B 1 58 ? -5.477 28.234 16.062 1 35.31 58 VAL B CA 1
ATOM 2972 C C . VAL B 1 58 ? -6.664 28.656 15.195 1 35.31 58 VAL B C 1
ATOM 2974 O O . VAL B 1 58 ? -6.695 28.359 13.992 1 35.31 58 VAL B O 1
ATOM 2977 N N . ALA B 1 59 ? -7.57 29.359 15.688 1 35.62 59 ALA B N 1
ATOM 2978 C CA . ALA B 1 59 ? -8.727 29.938 14.992 1 35.62 59 ALA B CA 1
ATOM 2979 C C . ALA B 1 59 ? -8.305 31.094 14.102 1 35.62 59 ALA B C 1
ATOM 2981 O O . ALA B 1 59 ? -8.789 31.219 12.969 1 35.62 59 ALA B O 1
ATOM 2982 N N . ARG B 1 60 ? -7.684 32.062 14.578 1 34.47 60 ARG B N 1
ATOM 2983 C CA . ARG B 1 60 ? -7.285 33.219 13.805 1 34.47 60 ARG B CA 1
ATOM 2984 C C . ARG B 1 60 ? -6.238 32.844 12.758 1 34.47 60 ARG B C 1
ATOM 2986 O O . ARG B 1 60 ? -6.211 33.438 11.672 1 34.47 60 ARG B O 1
ATOM 2993 N N . GLN B 1 61 ? -5.152 32.156 13.203 1 33.91 61 GLN B N 1
ATOM 2994 C CA . GLN B 1 61 ? -4.375 31.578 12.109 1 33.91 61 GLN B CA 1
ATOM 2995 C C . GLN B 1 61 ? -5.227 30.656 11.242 1 33.91 61 GLN B C 1
ATOM 2997 O O . GLN B 1 61 ? -4.77 30.172 10.203 1 33.91 61 GLN B O 1
ATOM 3002 N N . MET B 1 62 ? -6.305 30.281 11.734 1 31.48 62 MET B N 1
ATOM 3003 C CA . MET B 1 62 ? -7.449 29.781 10.969 1 31.48 62 MET B CA 1
ATOM 3004 C C . MET B 1 62 ? -8 30.875 10.055 1 31.48 62 MET B C 1
ATOM 3006 O O . MET B 1 62 ? -9.062 30.703 9.445 1 31.48 62 MET B O 1
ATOM 3010 N N . ILE B 1 63 ? -7.898 32.031 10.391 1 35.19 63 ILE B N 1
ATOM 3011 C CA . ILE B 1 63 ? -8.258 32.844 9.234 1 35.19 63 ILE B CA 1
ATOM 3012 C C . ILE B 1 63 ? -7.93 32.094 7.945 1 35.19 63 ILE B C 1
ATOM 3014 O O . ILE B 1 63 ? -6.902 31.422 7.863 1 35.19 63 ILE B O 1
ATOM 3018 N N . THR B 1 64 ? -8.805 32.062 7.004 1 43.66 64 THR B N 1
ATOM 3019 C CA . THR B 1 64 ? -9.289 31.062 6.047 1 43.66 64 THR B CA 1
ATOM 3020 C C . THR B 1 64 ? -8.117 30.422 5.309 1 43.66 64 THR B C 1
ATOM 3022 O O . THR B 1 64 ? -8.266 29.984 4.16 1 43.66 64 THR B O 1
ATOM 3025 N N . GLN B 1 65 ? -6.898 30.688 5.641 1 54.69 65 GLN B N 1
ATOM 3026 C CA . GLN B 1 65 ? -5.973 30.297 4.586 1 54.69 65 GLN B CA 1
ATOM 3027 C C . GLN B 1 65 ? -5.926 28.781 4.43 1 54.69 65 GLN B C 1
ATOM 3029 O O . GLN B 1 65 ? -5.684 28.062 5.398 1 54.69 65 GLN B O 1
ATOM 3034 N N . SER B 1 66 ? -6.594 28.375 3.473 1 76.69 66 SER B N 1
ATOM 3035 C CA . SER B 1 66 ? -6.578 27.016 2.977 1 76.69 66 SER B CA 1
ATOM 3036 C C . SER B 1 66 ? -5.172 26.422 3.037 1 76.69 66 SER B C 1
ATOM 3038 O O . SER B 1 66 ? -4.211 27.047 2.592 1 76.69 66 SER B O 1
ATOM 3040 N N . SER B 1 67 ? -5.016 25.469 3.947 1 81.75 67 SER B N 1
ATOM 3041 C CA . SER B 1 67 ? -3.746 24.75 3.967 1 81.75 67 SER B CA 1
ATOM 3042 C C . SER B 1 67 ? -3.508 24.016 2.654 1 81.75 67 SER B C 1
ATOM 3044 O O . SER B 1 67 ? -2.387 23.594 2.369 1 81.75 67 SER B O 1
ATOM 3046 N N . LYS B 1 68 ? -4.547 23.812 1.927 1 90.19 68 LYS B N 1
ATOM 3047 C CA . LYS B 1 68 ? -4.551 23.031 0.698 1 90.19 68 LYS B CA 1
ATOM 3048 C C . LYS B 1 68 ? -4.168 21.578 0.975 1 90.19 68 LYS B C 1
ATOM 3050 O O . LYS B 1 68 ? -3.752 20.859 0.067 1 90.19 68 LYS B O 1
ATOM 3055 N N . LEU B 1 69 ? -4.363 21.125 2.311 1 91.5 69 LEU B N 1
ATOM 3056 C CA . LEU B 1 69 ? -4.133 19.75 2.703 1 91.5 69 LEU B CA 1
ATOM 3057 C C . LEU B 1 69 ? -5.449 19.047 3.016 1 91.5 69 LEU B C 1
ATOM 3059 O O . LEU B 1 69 ? -6.289 19.578 3.738 1 91.5 69 LEU B O 1
ATOM 3063 N N . ILE B 1 70 ? -5.609 17.906 2.418 1 96.38 70 ILE B N 1
ATOM 3064 C CA . ILE B 1 70 ? -6.758 17.047 2.713 1 96.38 70 ILE B CA 1
ATOM 3065 C C . ILE B 1 70 ? -6.285 15.766 3.395 1 96.38 70 ILE B C 1
ATOM 3067 O O . ILE B 1 70 ? -5.445 15.047 2.857 1 96.38 70 ILE B O 1
ATOM 3071 N N . ALA B 1 71 ? -6.828 15.484 4.613 1 96.5 71 ALA B N 1
ATOM 3072 C CA . ALA B 1 71 ? -6.504 14.234 5.297 1 96.5 71 ALA B CA 1
ATOM 3073 C C . ALA B 1 71 ? -7.262 13.062 4.688 1 96.5 71 ALA B C 1
ATOM 3075 O O . ALA B 1 71 ? -8.453 13.18 4.371 1 96.5 71 ALA B O 1
ATOM 3076 N N . VAL B 1 72 ? -6.539 11.992 4.504 1 98.19 72 VAL B N 1
ATOM 3077 C CA . VAL B 1 72 ? -7.133 10.75 4.023 1 98.19 72 VAL B CA 1
ATOM 3078 C C . VAL B 1 72 ? -6.781 9.609 4.973 1 98.19 72 VAL B C 1
ATOM 3080 O O . VAL B 1 72 ? -5.625 9.188 5.051 1 98.19 72 VAL B O 1
ATOM 3083 N N . ILE B 1 73 ? -7.781 9.078 5.699 1 97.44 73 ILE B N 1
ATOM 3084 C CA . ILE B 1 73 ? -7.562 7.926 6.562 1 97.44 73 ILE B CA 1
ATOM 3085 C C . ILE B 1 73 ? -8.031 6.656 5.852 1 97.44 73 ILE B C 1
ATOM 3087 O O . ILE B 1 73 ? -9.211 6.535 5.496 1 97.44 73 ILE B O 1
ATOM 3091 N N . VAL B 1 74 ? -7.074 5.746 5.68 1 96.88 74 VAL B N 1
ATOM 3092 C CA . VAL B 1 74 ? -7.449 4.453 5.117 1 96.88 74 VAL B CA 1
ATOM 3093 C C . VAL B 1 74 ? -7.387 3.379 6.199 1 96.88 74 VAL B C 1
ATOM 3095 O O . VAL B 1 74 ? -6.73 3.564 7.23 1 96.88 74 VAL B O 1
ATOM 3098 N N . ALA B 1 75 ? -8.023 2.268 5.949 1 92.94 75 ALA B N 1
ATOM 3099 C CA . ALA B 1 75 ? -8.141 1.189 6.926 1 92.94 75 ALA B CA 1
ATOM 3100 C C . ALA B 1 75 ? -6.805 0.47 7.105 1 92.94 75 ALA B C 1
ATOM 3102 O O . ALA B 1 75 ? -6.438 0.107 8.227 1 92.94 75 ALA B O 1
ATOM 3103 N N . ASN B 1 76 ? -6.113 0.206 5.957 1 92.44 76 ASN B N 1
ATOM 3104 C CA . ASN B 1 76 ? -4.84 -0.505 5.949 1 92.44 76 ASN B CA 1
ATOM 3105 C C . ASN B 1 76 ? -4.086 -0.286 4.641 1 92.44 76 ASN B C 1
ATOM 3107 O O . ASN B 1 76 ? -4.566 -0.66 3.57 1 92.44 76 ASN B O 1
ATOM 3111 N N . ILE B 1 77 ? -2.871 0.216 4.711 1 94.12 77 ILE B N 1
ATOM 3112 C CA . ILE B 1 77 ? -2.135 0.595 3.508 1 94.12 77 ILE B CA 1
ATOM 3113 C C . ILE B 1 77 ? -1.576 -0.653 2.83 1 94.12 77 ILE B C 1
ATOM 3115 O O . ILE B 1 77 ? -1.105 -0.591 1.691 1 94.12 77 ILE B O 1
ATOM 3119 N N . ASP B 1 78 ? -1.649 -1.778 3.473 1 89.44 78 ASP B N 1
ATOM 3120 C CA . ASP B 1 78 ? -1.203 -3.021 2.852 1 89.44 78 ASP B CA 1
ATOM 3121 C C . ASP B 1 78 ? -2.246 -3.551 1.87 1 89.44 78 ASP B C 1
ATOM 3123 O O . ASP B 1 78 ? -1.959 -4.449 1.077 1 89.44 78 ASP B O 1
ATOM 3127 N N . ASP B 1 79 ? -3.436 -2.938 1.955 1 90.94 79 ASP B N 1
ATOM 3128 C CA . ASP B 1 79 ? -4.488 -3.334 1.024 1 90.94 79 ASP B CA 1
ATOM 3129 C C . ASP B 1 79 ? -4.387 -2.551 -0.283 1 90.94 79 ASP B C 1
ATOM 3131 O O . ASP B 1 79 ? -4.461 -1.32 -0.283 1 90.94 79 ASP B O 1
ATOM 3135 N N . TYR B 1 80 ? -4.258 -3.322 -1.359 1 91.06 80 TYR B N 1
ATOM 3136 C CA . TYR B 1 80 ? -4.211 -2.686 -2.672 1 91.06 80 TYR B CA 1
ATOM 3137 C C . TYR B 1 80 ? -5.426 -1.788 -2.883 1 91.06 80 TYR B C 1
ATOM 3139 O O . TYR B 1 80 ? -5.312 -0.714 -3.479 1 91.06 80 TYR B O 1
ATOM 3147 N N . PHE B 1 81 ? -6.535 -2.172 -2.373 1 94.25 81 PHE B N 1
ATOM 3148 C CA . PHE B 1 81 ? -7.746 -1.366 -2.471 1 94.25 81 PHE B CA 1
ATOM 3149 C C . PHE B 1 81 ? -7.516 0.031 -1.909 1 94.25 81 PHE B C 1
ATOM 3151 O O . PHE B 1 81 ? -7.836 1.028 -2.559 1 94.25 81 PHE B O 1
ATOM 3158 N N . SER B 1 82 ? -6.902 0.117 -0.803 1 95.5 82 SER B N 1
ATOM 3159 C CA . SER B 1 82 ? -6.691 1.382 -0.106 1 95.5 82 SER B CA 1
ATOM 3160 C C . SER B 1 82 ? -5.703 2.27 -0.854 1 95.5 82 SER B C 1
ATOM 3162 O O . SER B 1 82 ? -5.898 3.482 -0.948 1 95.5 82 SER B O 1
ATOM 3164 N N . THR B 1 83 ? -4.668 1.675 -1.375 1 95.25 83 THR B N 1
ATOM 3165 C CA . THR B 1 83 ? -3.664 2.475 -2.064 1 95.25 83 THR B CA 1
ATOM 3166 C C . THR B 1 83 ? -4.207 2.996 -3.393 1 95.25 83 THR B C 1
ATOM 3168 O O . THR B 1 83 ? -3.953 4.145 -3.764 1 95.25 83 THR B O 1
ATOM 3171 N N . GLU B 1 84 ? -4.992 2.189 -4.074 1 95.44 84 GLU B N 1
ATOM 3172 C CA . GLU B 1 84 ? -5.617 2.637 -5.316 1 95.44 84 GLU B CA 1
ATOM 3173 C C . GLU B 1 84 ? -6.664 3.713 -5.051 1 95.44 84 GLU B C 1
ATOM 3175 O O . GLU B 1 84 ? -6.801 4.66 -5.828 1 95.44 84 GLU B O 1
ATOM 3180 N N . LEU B 1 85 ? -7.375 3.498 -3.969 1 97.5 85 LEU B N 1
ATOM 3181 C CA . LEU B 1 85 ? -8.32 4.516 -3.521 1 97.5 85 LEU B CA 1
ATOM 3182 C C . LEU B 1 85 ? -7.621 5.859 -3.34 1 97.5 85 LEU B C 1
ATOM 3184 O O . LEU B 1 85 ? -8.086 6.879 -3.859 1 97.5 85 LEU B O 1
ATOM 3188 N N . PHE B 1 86 ? -6.5 5.879 -2.734 1 98 86 PHE B N 1
ATOM 3189 C CA . PHE B 1 86 ? -5.742 7.098 -2.471 1 98 86 PHE B CA 1
ATOM 3190 C C . PHE B 1 86 ? -5.238 7.715 -3.77 1 98 86 PHE B C 1
ATOM 3192 O O . PHE B 1 86 ? -5.254 8.938 -3.928 1 98 86 PHE B O 1
ATOM 3199 N N . LYS B 1 87 ? -4.824 6.91 -4.625 1 96.62 87 LYS B N 1
ATOM 3200 C CA . LYS B 1 87 ? -4.352 7.422 -5.91 1 96.62 87 LYS B CA 1
ATOM 3201 C C . LYS B 1 87 ? -5.465 8.141 -6.66 1 96.62 87 LYS B C 1
ATOM 3203 O O . LYS B 1 87 ? -5.238 9.195 -7.266 1 96.62 87 LYS B O 1
ATOM 3208 N N . GLY B 1 88 ? -6.629 7.562 -6.645 1 97.69 88 GLY B N 1
ATOM 3209 C CA . GLY B 1 88 ? -7.777 8.242 -7.23 1 97.69 88 GLY B CA 1
ATOM 3210 C C . GLY B 1 88 ? -8.07 9.586 -6.59 1 97.69 88 GLY B C 1
ATOM 3211 O O . GLY B 1 88 ? -8.305 10.57 -7.285 1 97.69 88 GLY B O 1
ATOM 3212 N N . ILE B 1 89 ? -7.992 9.609 -5.273 1 98.5 89 ILE B N 1
ATOM 3213 C CA . ILE B 1 89 ? -8.219 10.836 -4.52 1 98.5 89 ILE B CA 1
ATOM 3214 C C . ILE B 1 89 ? -7.176 11.883 -4.922 1 98.5 89 ILE B C 1
ATOM 3216 O O . ILE B 1 89 ? -7.523 13.008 -5.277 1 98.5 89 ILE B O 1
ATOM 3220 N N . SER B 1 90 ? -5.945 11.516 -4.922 1 97.19 90 SER B N 1
ATOM 3221 C CA . SER B 1 90 ? -4.828 12.422 -5.168 1 97.19 90 SER B CA 1
ATOM 3222 C C . SER B 1 90 ? -4.879 12.984 -6.586 1 97.19 90 SER B C 1
ATOM 3224 O O . SER B 1 90 ? -4.594 14.164 -6.801 1 97.19 90 SER B O 1
ATOM 3226 N N . SER B 1 91 ? -5.246 12.148 -7.531 1 95.81 91 SER B N 1
ATOM 3227 C CA . SER B 1 91 ? -5.285 12.578 -8.922 1 95.81 91 SER B CA 1
ATOM 3228 C C . SER B 1 91 ? -6.227 13.766 -9.117 1 95.81 91 SER B C 1
ATOM 3230 O O . SER B 1 91 ? -5.91 14.703 -9.844 1 95.81 91 SER B O 1
ATOM 3232 N N . ILE B 1 92 ? -7.316 13.773 -8.414 1 97.62 92 ILE B N 1
ATOM 3233 C CA . ILE B 1 92 ? -8.32 14.82 -8.539 1 97.62 92 ILE B CA 1
ATOM 3234 C C . ILE B 1 92 ? -7.91 16.031 -7.707 1 97.62 92 ILE B C 1
ATOM 3236 O O . ILE B 1 92 ? -7.984 17.172 -8.18 1 97.62 92 ILE B O 1
ATOM 3240 N N . LEU B 1 93 ? -7.406 15.836 -6.543 1 97.12 93 LEU B N 1
ATOM 3241 C CA . LEU B 1 93 ? -7.023 16.938 -5.66 1 97.12 93 LEU B CA 1
ATOM 3242 C C . LEU B 1 93 ? -5.902 17.766 -6.277 1 97.12 93 LEU B C 1
ATOM 3244 O O . LEU B 1 93 ? -5.93 19 -6.215 1 97.12 93 LEU B O 1
ATOM 3248 N N . GLU B 1 94 ? -4.996 17.141 -6.832 1 93.62 94 GLU B N 1
ATOM 3249 C CA . GLU B 1 94 ? -3.826 17.797 -7.391 1 93.62 94 GLU B CA 1
ATOM 3250 C C . GLU B 1 94 ? -4.211 18.719 -8.547 1 93.62 94 GLU B C 1
ATOM 3252 O O . GLU B 1 94 ? -3.572 19.75 -8.766 1 93.62 94 GLU B O 1
ATOM 3257 N N . SER B 1 95 ? -5.215 18.312 -9.211 1 91.69 95 SER B N 1
ATOM 3258 C CA . SER B 1 95 ? -5.676 19.109 -10.336 1 91.69 95 SER B CA 1
ATOM 3259 C C . SER B 1 95 ? -6.168 20.484 -9.867 1 91.69 95 SER B C 1
ATOM 3261 O O . SER B 1 95 ? -6.254 21.422 -10.656 1 91.69 95 SER B O 1
ATOM 3263 N N . ARG B 1 96 ? -6.441 20.656 -8.57 1 93.38 96 ARG B N 1
ATOM 3264 C CA . ARG B 1 96 ? -6.934 21.922 -8.023 1 93.38 96 ARG B CA 1
ATOM 3265 C C . ARG B 1 96 ? -5.973 22.484 -6.984 1 93.38 96 ARG B C 1
ATOM 3267 O O . ARG B 1 96 ? -6.344 23.344 -6.184 1 93.38 96 ARG B O 1
ATOM 3274 N N . GLY B 1 97 ? -4.785 21.875 -6.926 1 92.25 97 GLY B N 1
ATOM 3275 C CA . GLY B 1 97 ? -3.725 22.422 -6.094 1 92.25 97 GLY B CA 1
ATOM 3276 C C . GLY B 1 97 ? -3.773 21.922 -4.66 1 92.25 97 GLY B C 1
ATOM 3277 O O . GLY B 1 97 ? -3.117 22.484 -3.781 1 92.25 97 GLY B O 1
ATOM 3278 N N . TYR B 1 98 ? -4.605 20.906 -4.387 1 94.62 98 TYR B N 1
ATOM 3279 C CA . TYR B 1 98 ? -4.645 20.297 -3.064 1 94.62 98 TYR B CA 1
ATOM 3280 C C . TYR B 1 98 ? -3.723 19.094 -2.996 1 94.62 98 TYR B C 1
ATOM 3282 O O . TYR B 1 98 ? -3.482 18.422 -4.008 1 94.62 98 TYR B O 1
ATOM 3290 N N . ILE B 1 99 ? -3.248 18.812 -1.754 1 93.88 99 ILE B N 1
ATOM 3291 C CA . ILE B 1 99 ? -2.424 17.641 -1.506 1 93.88 99 ILE B CA 1
ATOM 3292 C C . ILE B 1 99 ? -3.152 16.688 -0.56 1 93.88 99 ILE B C 1
ATOM 3294 O O . ILE B 1 99 ? -3.604 17.094 0.514 1 93.88 99 ILE B O 1
ATOM 3298 N N . GLY B 1 100 ? -3.301 15.477 -1.014 1 96 100 GLY B N 1
ATOM 3299 C CA . GLY B 1 100 ? -3.789 14.438 -0.12 1 96 100 GLY B CA 1
ATOM 3300 C C . GLY B 1 100 ? -2.717 13.891 0.804 1 96 100 GLY B C 1
ATOM 3301 O O . GLY B 1 100 ? -1.622 13.547 0.356 1 96 100 GLY B O 1
ATOM 3302 N N . VAL B 1 101 ? -3.059 13.867 2.08 1 94.81 101 VAL B N 1
ATOM 3303 C CA . VAL B 1 101 ? -2.145 13.344 3.09 1 94.81 101 VAL B CA 1
ATOM 3304 C C . VAL B 1 101 ? -2.691 12.031 3.646 1 94.81 101 VAL B C 1
ATOM 3306 O O . VAL B 1 101 ? -3.779 12 4.227 1 94.81 101 VAL B O 1
ATOM 3309 N N . LEU B 1 102 ? -1.827 10.992 3.572 1 96.94 102 LEU B N 1
ATOM 3310 C CA . LEU B 1 102 ? -2.311 9.648 3.877 1 96.94 102 LEU B CA 1
ATOM 3311 C C . LEU B 1 102 ? -2.008 9.273 5.324 1 96.94 102 LEU B C 1
ATOM 3313 O O . LEU B 1 102 ? -0.876 9.43 5.785 1 96.94 102 LEU B O 1
ATOM 3317 N N . PHE B 1 103 ? -3.078 8.812 6.027 1 96.44 103 PHE B N 1
ATOM 3318 C CA . PHE B 1 103 ? -2.988 8.258 7.371 1 96.44 103 PHE B CA 1
ATOM 3319 C C . PHE B 1 103 ? -3.439 6.801 7.383 1 96.44 103 PHE B C 1
ATOM 3321 O O . PHE B 1 103 ? -4.441 6.449 6.758 1 96.44 103 PHE B O 1
ATOM 3328 N N . ASP B 1 104 ? -2.678 5.941 8.102 1 96.38 104 ASP B N 1
ATOM 3329 C CA . ASP B 1 104 ? -2.975 4.516 8.188 1 96.38 104 ASP B CA 1
ATOM 3330 C C . ASP B 1 104 ? -3.578 4.16 9.547 1 96.38 104 ASP B C 1
ATOM 3332 O O . ASP B 1 104 ? -2.898 4.238 10.57 1 96.38 104 ASP B O 1
ATOM 3336 N N . ALA B 1 105 ? -4.828 3.697 9.516 1 94.25 105 ALA B N 1
ATOM 3337 C CA . ALA B 1 105 ? -5.469 3.275 10.758 1 94.25 105 ALA B CA 1
ATOM 3338 C C . ALA B 1 105 ? -5 1.881 11.164 1 94.25 105 ALA B C 1
ATOM 3340 O O . ALA B 1 105 ? -5.215 1.459 12.305 1 94.25 105 ALA B O 1
ATOM 3341 N N . ASN B 1 106 ? -4.391 1.147 10.25 1 90.94 106 ASN B N 1
ATOM 3342 C CA . ASN B 1 106 ? -3.818 -0.17 10.508 1 90.94 106 ASN B CA 1
ATOM 3343 C C . ASN B 1 106 ? -4.848 -1.12 11.117 1 90.94 106 ASN B C 1
ATOM 3345 O O . ASN B 1 106 ? -4.547 -1.843 12.07 1 90.94 106 ASN B O 1
ATOM 3349 N N . ALA B 1 107 ? -6.074 -0.977 10.711 1 87.5 107 ALA B N 1
ATOM 3350 C CA . ALA B 1 107 ? -7.199 -1.812 11.125 1 87.5 107 ALA B CA 1
ATOM 3351 C C . ALA B 1 107 ? -7.41 -1.746 12.633 1 87.5 107 ALA B C 1
ATOM 3353 O O . ALA B 1 107 ? -7.777 -2.742 13.258 1 87.5 107 ALA B O 1
ATOM 3354 N N . ASP B 1 108 ? -7.152 -0.584 13.211 1 90.38 108 ASP B N 1
ATOM 3355 C CA . ASP B 1 108 ? -7.277 -0.364 14.648 1 90.38 108 ASP B CA 1
ATOM 3356 C C . ASP B 1 108 ? -8.141 0.856 14.945 1 90.38 108 ASP B C 1
ATOM 3358 O O . ASP B 1 108 ? -7.73 1.992 14.703 1 90.38 108 ASP B O 1
ATOM 3362 N N . ILE B 1 109 ? -9.273 0.583 15.586 1 91.06 109 ILE B N 1
ATOM 3363 C CA . ILE B 1 109 ? -10.258 1.637 15.812 1 91.06 109 ILE B CA 1
ATOM 3364 C C . ILE B 1 109 ? -9.68 2.684 16.766 1 91.06 109 ILE B C 1
ATOM 3366 O O . ILE B 1 109 ? -9.953 3.877 16.625 1 91.06 109 ILE B O 1
ATOM 3370 N N . GLU B 1 110 ? -8.891 2.291 17.719 1 92.19 110 GLU B N 1
ATOM 3371 C CA . GLU B 1 110 ? -8.289 3.24 18.656 1 92.19 110 GLU B CA 1
ATOM 3372 C C . GLU B 1 110 ? -7.25 4.113 17.953 1 92.19 110 GLU B C 1
ATOM 3374 O O . GLU B 1 110 ? -7.145 5.309 18.25 1 92.19 110 GLU B O 1
ATOM 3379 N N . ARG B 1 111 ? -6.547 3.51 17.078 1 92.19 111 ARG B N 1
ATOM 3380 C CA . ARG B 1 111 ? -5.609 4.293 16.281 1 92.19 111 ARG B CA 1
ATOM 3381 C C . ARG B 1 111 ? -6.344 5.297 15.398 1 92.19 111 ARG B C 1
ATOM 3383 O O . ARG B 1 111 ? -5.922 6.445 15.273 1 92.19 111 ARG B O 1
ATOM 3390 N N . GLU B 1 112 ? -7.422 4.848 14.82 1 94.62 112 GLU B N 1
ATOM 3391 C CA . GLU B 1 112 ? -8.227 5.754 14.016 1 94.62 112 GLU B CA 1
ATOM 3392 C C . GLU B 1 112 ? -8.664 6.977 14.82 1 94.62 112 GLU B C 1
ATOM 3394 O O . GLU B 1 112 ? -8.562 8.109 14.336 1 94.62 112 GLU B O 1
ATOM 3399 N N . LYS B 1 113 ? -9.086 6.766 16.016 1 93.31 113 LYS B N 1
ATOM 3400 C CA . LYS B 1 113 ? -9.523 7.859 16.875 1 93.31 113 LYS B CA 1
ATOM 3401 C C . LYS B 1 113 ? -8.375 8.812 17.172 1 93.31 113 LYS B C 1
ATOM 3403 O O . LYS B 1 113 ? -8.555 10.031 17.188 1 93.31 113 LYS B O 1
ATOM 3408 N N . THR B 1 114 ? -7.266 8.227 17.406 1 91.38 114 THR B N 1
ATOM 3409 C CA . THR B 1 114 ? -6.074 9.031 17.656 1 91.38 114 THR B CA 1
ATOM 3410 C C . THR B 1 114 ? -5.758 9.914 16.453 1 91.38 114 THR B C 1
ATOM 3412 O O . THR B 1 114 ? -5.465 11.102 16.609 1 91.38 114 THR B O 1
ATOM 3415 N N . LEU B 1 115 ? -5.855 9.352 15.312 1 93.44 115 LEU B N 1
ATOM 3416 C CA . LEU B 1 115 ? -5.598 10.102 14.086 1 93.44 115 LEU B CA 1
ATOM 3417 C C . LEU B 1 115 ? -6.637 11.203 13.898 1 93.44 115 LEU B C 1
ATOM 3419 O O . LEU B 1 115 ? -6.293 12.32 13.516 1 93.44 115 LEU B O 1
ATOM 3423 N N . LEU B 1 116 ? -7.855 10.898 14.211 1 92.56 116 LEU B N 1
ATOM 3424 C CA . LEU B 1 116 ? -8.93 11.883 14.094 1 92.56 116 LEU B CA 1
ATOM 3425 C C . LEU B 1 116 ? -8.672 13.078 15 1 92.56 116 LEU B C 1
ATOM 3427 O O . LEU B 1 116 ? -8.852 14.227 14.586 1 92.56 116 LEU B O 1
ATOM 3431 N N . ARG B 1 117 ? -8.234 12.844 16.156 1 88.56 117 ARG B N 1
ATOM 3432 C CA . ARG B 1 117 ? -7.918 13.914 17.094 1 88.56 117 ARG B CA 1
ATOM 3433 C C . ARG B 1 117 ? -6.777 14.789 16.578 1 88.56 117 ARG B C 1
ATOM 3435 O O . ARG B 1 117 ? -6.844 16.016 16.656 1 88.56 117 ARG B O 1
ATOM 3442 N N . ALA B 1 118 ? -5.828 14.133 16.031 1 85.31 118 ALA B N 1
ATOM 3443 C CA . ALA B 1 118 ? -4.68 14.859 15.5 1 85.31 118 ALA B CA 1
ATOM 3444 C C . ALA B 1 118 ? -5.086 15.727 14.312 1 85.31 118 ALA B C 1
ATOM 3446 O O . ALA B 1 118 ? -4.652 16.875 14.203 1 85.31 118 ALA B O 1
ATOM 3447 N N . ILE B 1 119 ? -5.863 15.258 13.438 1 87.75 119 ILE B N 1
ATOM 3448 C CA . ILE B 1 119 ? -6.309 15.945 12.234 1 87.75 119 ILE B CA 1
ATOM 3449 C C . ILE B 1 119 ? -7.172 17.141 12.617 1 87.75 119 ILE B C 1
ATOM 3451 O O . ILE B 1 119 ? -7.055 18.219 12.016 1 87.75 119 ILE B O 1
ATOM 3455 N N . GLY B 1 120 ? -7.949 16.984 13.57 1 82.31 120 GLY B N 1
ATOM 3456 C CA . GLY B 1 120 ? -8.836 18.047 14.023 1 82.31 120 GLY B CA 1
ATOM 3457 C C . GLY B 1 120 ? -8.094 19.234 14.594 1 82.31 120 GLY B C 1
ATOM 3458 O O . GLY B 1 120 ? -8.586 20.359 14.539 1 82.31 120 GLY B O 1
ATOM 3459 N N . SER B 1 121 ? -6.875 19.031 14.969 1 72.81 121 SER B N 1
ATOM 3460 C CA . SER B 1 121 ? -6.121 20.062 15.664 1 72.81 121 SER B CA 1
ATOM 3461 C C . SER B 1 121 ? -5.066 20.688 14.75 1 72.81 121 SER B C 1
ATOM 3463 O O . SER B 1 121 ? -4.387 21.641 15.133 1 72.81 121 SER B O 1
ATOM 3465 N N . ARG B 1 122 ? -4.848 20.156 13.477 1 70.62 122 ARG B N 1
ATOM 3466 C CA . ARG B 1 122 ? -3.621 20.484 12.758 1 70.62 122 ARG B CA 1
ATOM 3467 C C . ARG B 1 122 ? -3.932 21.156 11.422 1 70.62 122 ARG B C 1
ATOM 3469 O O . ARG B 1 122 ? -3.09 21.172 10.523 1 70.62 122 ARG B O 1
ATOM 3476 N N . GLY B 1 123 ? -4.977 21.75 11.195 1 75.31 123 GLY B N 1
ATOM 3477 C CA . GLY B 1 123 ? -5.227 22.672 10.094 1 75.31 123 GLY B CA 1
ATOM 3478 C C . GLY B 1 123 ? -5.477 21.969 8.773 1 75.31 123 GLY B C 1
ATOM 3479 O O . GLY B 1 123 ? -4.977 22.391 7.73 1 75.31 123 GLY B O 1
ATOM 3480 N N . PHE B 1 124 ? -6.055 20.922 8.586 1 88.44 124 PHE B N 1
ATOM 3481 C CA . PHE B 1 124 ? -6.516 20.312 7.34 1 88.44 124 PHE B CA 1
ATOM 3482 C C . PHE B 1 124 ? -7.809 20.969 6.867 1 88.44 124 PHE B C 1
ATOM 3484 O O . PHE B 1 124 ? -8.656 21.328 7.68 1 88.44 124 PHE B O 1
ATOM 3491 N N . ASP B 1 125 ? -7.91 21.078 5.531 1 91.31 125 ASP B N 1
ATOM 3492 C CA . ASP B 1 125 ? -9.094 21.719 4.961 1 91.31 125 ASP B CA 1
ATOM 3493 C C . ASP B 1 125 ? -10.266 20.75 4.895 1 91.31 125 ASP B C 1
ATOM 3495 O O . ASP B 1 125 ? -11.422 21.172 4.777 1 91.31 125 ASP B O 1
ATOM 3499 N N . GLY B 1 126 ? -10.023 19.469 4.922 1 94.94 126 GLY B N 1
ATOM 3500 C CA . GLY B 1 126 ? -11.055 18.453 4.82 1 94.94 126 GLY B CA 1
ATOM 3501 C C . GLY B 1 126 ? -10.555 17.047 5.137 1 94.94 126 GLY B C 1
ATOM 3502 O O . GLY B 1 126 ? -9.352 16.844 5.324 1 94.94 126 GLY B O 1
ATOM 3503 N N . LEU B 1 127 ? -11.594 16.062 5.246 1 96.31 127 LEU B N 1
ATOM 3504 C CA . LEU B 1 127 ? -11.289 14.68 5.594 1 96.31 127 LEU B CA 1
ATOM 3505 C C . LEU B 1 127 ? -12.055 13.719 4.695 1 96.31 127 LEU B C 1
ATOM 3507 O O . LEU B 1 127 ? -13.266 13.828 4.539 1 96.31 127 LEU B O 1
ATOM 3511 N N . ILE B 1 128 ? -11.297 12.852 4.062 1 98.06 128 ILE B N 1
ATOM 3512 C CA . ILE B 1 128 ? -11.875 11.672 3.426 1 98.06 128 ILE B CA 1
ATOM 3513 C C . ILE B 1 128 ? -11.562 10.43 4.258 1 98.06 128 ILE B C 1
ATOM 3515 O O . ILE B 1 128 ? -10.398 10.133 4.527 1 98.06 128 ILE B O 1
ATOM 3519 N N . LEU B 1 129 ? -12.633 9.641 4.613 1 96.88 129 LEU B N 1
ATOM 3520 C CA . LEU B 1 129 ? -12.477 8.664 5.691 1 96.88 129 LEU B CA 1
ATOM 3521 C C . LEU B 1 129 ? -13.008 7.301 5.273 1 96.88 129 LEU B C 1
ATOM 3523 O O . LEU B 1 129 ? -14.18 7.172 4.91 1 96.88 129 LEU B O 1
ATOM 3527 N N . GLN B 1 130 ? -12.078 6.305 5.262 1 95.44 130 GLN B N 1
ATOM 3528 C CA . GLN B 1 130 ? -12.469 4.898 5.23 1 95.44 130 GLN B CA 1
ATOM 3529 C C . GLN B 1 130 ? -12.711 4.363 6.641 1 95.44 130 GLN B C 1
ATOM 3531 O O . GLN B 1 130 ? -11.828 3.729 7.227 1 95.44 130 GLN B O 1
ATOM 3536 N N . SER B 1 131 ? -13.875 4.422 7.262 1 85.69 131 SER B N 1
ATOM 3537 C CA . SER B 1 131 ? -14.109 4.48 8.703 1 85.69 131 SER B CA 1
ATOM 3538 C C . SER B 1 131 ? -14.422 3.098 9.266 1 85.69 131 SER B C 1
ATOM 3540 O O . SER B 1 131 ? -15.086 2.289 8.617 1 85.69 131 SER B O 1
ATOM 3542 N N . PHE B 1 132 ? -13.945 2.943 10.492 1 81.75 132 PHE B N 1
ATOM 3543 C CA . PHE B 1 132 ? -14.438 1.91 11.398 1 81.75 132 PHE B CA 1
ATOM 3544 C C . PHE B 1 132 ? -15.43 2.492 12.398 1 81.75 132 PHE B C 1
ATOM 3546 O O . PHE B 1 132 ? -16.328 1.788 12.875 1 81.75 132 PHE B O 1
ATOM 3553 N N . SER B 1 133 ? -15.336 3.764 12.695 1 81.31 133 SER B N 1
ATOM 3554 C CA . SER B 1 133 ? -16.125 4.449 13.719 1 81.31 133 SER B CA 1
ATOM 3555 C C . SER B 1 133 ? -17.516 4.801 13.195 1 81.31 133 SER B C 1
ATOM 3557 O O . SER B 1 133 ? -17.703 5.004 11.992 1 81.31 133 SER B O 1
ATOM 3559 N N . ASN B 1 134 ? -18.406 4.879 14.141 1 86.25 134 ASN B N 1
ATOM 3560 C CA . ASN B 1 134 ? -19.734 5.383 13.789 1 86.25 134 ASN B CA 1
ATOM 3561 C C . ASN B 1 134 ? -19.734 6.898 13.617 1 86.25 134 ASN B C 1
ATOM 3563 O O . ASN B 1 134 ? -18.797 7.574 14.062 1 86.25 134 ASN B O 1
ATOM 3567 N N . PRO B 1 135 ? -20.734 7.375 12.984 1 88.12 135 PRO B N 1
ATOM 3568 C CA . PRO B 1 135 ? -20.781 8.812 12.695 1 88.12 135 PRO B CA 1
ATOM 3569 C C . PRO B 1 135 ? -20.734 9.664 13.961 1 88.12 135 PRO B C 1
ATOM 3571 O O . PRO B 1 135 ? -20.094 10.727 13.977 1 88.12 135 PRO B O 1
ATOM 3574 N N . GLN B 1 136 ? -21.297 9.258 14.984 1 86.69 136 GLN B N 1
ATOM 3575 C CA . GLN B 1 136 ? -21.344 10.023 16.234 1 86.69 136 GLN B CA 1
ATOM 3576 C C . GLN B 1 136 ? -19.938 10.219 16.797 1 86.69 136 GLN B C 1
ATOM 3578 O O . GLN B 1 136 ? -19.578 11.32 17.203 1 86.69 136 GLN B O 1
ATOM 3583 N N . THR B 1 137 ? -19.203 9.188 16.75 1 87.38 137 THR B N 1
ATOM 3584 C CA . THR B 1 137 ? -17.844 9.242 17.266 1 87.38 137 THR B CA 1
ATOM 3585 C C . THR B 1 137 ? -17 10.211 16.438 1 87.38 137 THR B C 1
ATOM 3587 O O . THR B 1 137 ? -16.25 11.023 16.984 1 87.38 137 THR B O 1
ATOM 3590 N N . VAL B 1 138 ? -17.156 10.156 15.133 1 90.06 138 VAL B N 1
ATOM 3591 C CA . VAL B 1 138 ? -16.406 11.023 14.227 1 90.06 138 VAL B CA 1
ATOM 3592 C C . VAL B 1 138 ? -16.781 12.484 14.484 1 90.06 138 VAL B C 1
ATOM 3594 O O . VAL B 1 138 ? -15.898 13.344 14.602 1 90.06 138 VAL B O 1
ATOM 3597 N N . GLN B 1 139 ? -18 12.781 14.695 1 87 139 GLN B N 1
ATOM 3598 C CA . GLN B 1 139 ? -18.484 14.141 14.93 1 87 139 GLN B CA 1
ATOM 3599 C C . GLN B 1 139 ? -17.984 14.68 16.266 1 87 139 GLN B C 1
ATOM 3601 O O . GLN B 1 139 ? -17.609 15.859 16.359 1 87 139 GLN B O 1
ATOM 3606 N N . GLU B 1 140 ? -18 13.875 17.172 1 83.94 140 GLU B N 1
ATOM 3607 C CA . GLU B 1 140 ? -17.562 14.289 18.5 1 83.94 140 GLU B CA 1
ATOM 3608 C C . GLU B 1 140 ? -16.094 14.68 18.516 1 83.94 140 GLU B C 1
ATOM 3610 O O . GLU B 1 140 ? -15.695 15.617 19.203 1 83.94 140 GLU B O 1
ATOM 3615 N N . ILE B 1 141 ? -15.383 13.969 17.781 1 83.94 141 ILE B N 1
ATOM 3616 C CA . ILE B 1 141 ? -13.938 14.18 17.812 1 83.94 141 ILE B CA 1
ATOM 3617 C C . ILE B 1 141 ? -13.578 15.391 16.953 1 83.94 141 ILE B C 1
ATOM 3619 O O . ILE B 1 141 ? -12.742 16.219 17.344 1 83.94 141 ILE B O 1
ATOM 3623 N N . LEU B 1 142 ? -14.148 15.562 15.734 1 80.94 142 LEU B N 1
ATOM 3624 C CA . LEU B 1 142 ? -13.766 16.609 14.797 1 80.94 142 LEU B CA 1
ATOM 3625 C C . LEU B 1 142 ? -14.477 17.922 15.125 1 80.94 142 LEU B C 1
ATOM 3627 O O . LEU B 1 142 ? -14.078 18.984 14.648 1 80.94 142 LEU B O 1
ATOM 3631 N N . HIS B 1 143 ? -15.055 18.125 16.438 1 61.59 143 HIS B N 1
ATOM 3632 C CA . HIS B 1 143 ? -15.766 19.266 17.031 1 61.59 143 HIS B CA 1
ATOM 3633 C C . HIS B 1 143 ? -16.438 20.109 15.961 1 61.59 143 HIS B C 1
ATOM 3635 O O . HIS B 1 143 ? -17.062 21.125 16.266 1 61.59 143 HIS B O 1
ATOM 3641 N N . GLN B 1 144 ? -16.547 20.047 14.633 1 61.03 144 GLN B N 1
ATOM 3642 C CA . GLN B 1 144 ? -17.531 20.891 13.953 1 61.03 144 GLN B CA 1
ATOM 3643 C C . GLN B 1 144 ? -17.328 20.875 12.445 1 61.03 144 GLN B C 1
ATOM 3645 O O . GLN B 1 144 ? -17.391 19.812 11.82 1 61.03 144 GLN B O 1
ATOM 3650 N N . GLN B 1 145 ? -16.656 22 11.875 1 67.25 145 GLN B N 1
ATOM 3651 C CA . GLN B 1 145 ? -16.969 22.578 10.57 1 67.25 145 GLN B CA 1
ATOM 3652 C C . GLN B 1 145 ? -16.078 22 9.477 1 67.25 145 GLN B C 1
ATOM 3654 O O . GLN B 1 145 ? -16.172 22.406 8.32 1 67.25 145 GLN B O 1
ATOM 3659 N N . MET B 1 146 ? -15.469 20.875 9.742 1 86.12 146 MET B N 1
ATOM 3660 C CA . MET B 1 146 ? -14.609 20.391 8.664 1 86.12 146 MET B CA 1
ATOM 3661 C C . MET B 1 146 ? -15.398 19.516 7.695 1 86.12 146 MET B C 1
ATOM 3663 O O . MET B 1 146 ? -16.125 18.625 8.117 1 86.12 146 MET B O 1
ATOM 3667 N N . PRO B 1 147 ? -15.281 19.844 6.391 1 93.44 147 PRO B N 1
ATOM 3668 C CA . PRO B 1 147 ? -15.922 18.969 5.406 1 93.44 147 PRO B CA 1
ATOM 3669 C C . PRO B 1 147 ? -15.43 17.531 5.488 1 93.44 147 PRO B C 1
ATOM 3671 O O . PRO B 1 147 ? -14.227 17.297 5.625 1 93.44 147 PRO B O 1
ATOM 3674 N N . VAL B 1 148 ? -16.438 16.547 5.473 1 94.94 148 VAL B N 1
ATOM 3675 C CA . VAL B 1 148 ? -16.109 15.133 5.559 1 94.94 148 VAL B CA 1
ATOM 3676 C C . VAL B 1 148 ? -16.797 14.375 4.422 1 94.94 148 VAL B C 1
ATOM 3678 O O . VAL B 1 148 ? -17.938 14.688 4.059 1 94.94 148 VAL B O 1
ATOM 3681 N N . VAL B 1 149 ? -16.094 13.414 3.82 1 97.12 149 VAL B N 1
ATOM 3682 C CA . VAL B 1 149 ? -16.641 12.422 2.904 1 97.12 149 VAL B CA 1
ATOM 3683 C C . VAL B 1 149 ? -16.281 11.023 3.375 1 97.12 149 VAL B C 1
ATOM 3685 O O . VAL B 1 149 ? -15.109 10.734 3.635 1 97.12 149 VAL B O 1
ATOM 3688 N N . SER B 1 150 ? -17.281 10.172 3.582 1 96.75 150 SER B N 1
ATOM 3689 C CA . SER B 1 150 ? -17.016 8.773 3.895 1 96.75 150 SER B CA 1
ATOM 3690 C C . SER B 1 150 ? -16.938 7.93 2.627 1 96.75 150 SER B C 1
ATOM 3692 O O . SER B 1 150 ? -17.688 8.156 1.679 1 96.75 150 SER B O 1
ATOM 3694 N N . VAL B 1 151 ? -16.047 6.898 2.65 1 97.62 151 VAL B N 1
ATOM 3695 C CA . VAL B 1 151 ? -15.844 6.109 1.44 1 97.62 151 VAL B CA 1
ATOM 3696 C C . VAL B 1 151 ? -15.75 4.629 1.801 1 97.62 151 VAL B C 1
ATOM 3698 O O . VAL B 1 151 ? -15.273 4.277 2.883 1 97.62 151 VAL B O 1
ATOM 3701 N N . ASP B 1 152 ? -16.203 3.652 0.958 1 95.62 152 ASP B N 1
ATOM 3702 C CA . ASP B 1 152 ? -16.047 2.201 1 1 95.62 152 ASP B CA 1
ATOM 3703 C C . ASP B 1 152 ? -17.031 1.573 1.985 1 95.62 152 ASP B C 1
ATOM 3705 O O . ASP B 1 152 ? -17.938 0.841 1.584 1 95.62 152 ASP B O 1
ATOM 3709 N N . ARG B 1 153 ? -17 2.057 3.262 1 91 153 ARG B N 1
ATOM 3710 C CA . ARG B 1 153 ? -17.828 1.475 4.309 1 91 153 ARG B CA 1
ATOM 3711 C C . ARG B 1 153 ? -19.078 2.322 4.551 1 91 153 ARG B C 1
ATOM 3713 O O . ARG B 1 153 ? -18.984 3.449 5.047 1 91 153 ARG B O 1
ATOM 3720 N N . GLU B 1 154 ? -20.172 1.707 4.355 1 90.56 154 GLU B N 1
ATOM 3721 C CA . GLU B 1 154 ? -21.438 2.428 4.504 1 90.56 154 GLU B CA 1
ATOM 3722 C C . GLU B 1 154 ? -21.797 2.6 5.973 1 90.56 154 GLU B C 1
ATOM 3724 O O . GLU B 1 154 ? -21.656 1.669 6.77 1 90.56 154 GLU B O 1
ATOM 3729 N N . MET B 1 155 ? -22.203 3.799 6.242 1 87.88 155 MET B N 1
ATOM 3730 C CA . MET B 1 155 ? -22.688 4.109 7.586 1 87.88 155 MET B CA 1
ATOM 3731 C C . MET B 1 155 ? -24.156 4.492 7.551 1 87.88 155 MET B C 1
ATOM 3733 O O . MET B 1 155 ? -24.594 5.25 6.684 1 87.88 155 MET B O 1
ATOM 3737 N N . ASP B 1 156 ? -24.828 4.043 8.539 1 86.81 156 ASP B N 1
ATOM 3738 C CA . ASP B 1 156 ? -26.234 4.41 8.656 1 86.81 156 ASP B CA 1
ATOM 3739 C C . ASP B 1 156 ? -26.391 5.824 9.211 1 86.81 156 ASP B C 1
ATOM 3741 O O . ASP B 1 156 ? -25.656 6.227 10.117 1 86.81 156 ASP B O 1
ATOM 3745 N N . ALA B 1 157 ? -27.359 6.539 8.727 1 87.75 157 ALA B N 1
ATOM 3746 C CA . ALA B 1 157 ? -27.672 7.887 9.195 1 87.75 157 ALA B CA 1
ATOM 3747 C C . ALA B 1 157 ? -26.438 8.781 9.172 1 87.75 157 ALA B C 1
ATOM 3749 O O . ALA B 1 157 ? -26.172 9.508 10.125 1 87.75 157 ALA B O 1
ATOM 3750 N N . CYS B 1 158 ? -25.656 8.617 8.164 1 89.75 158 CYS B N 1
ATOM 3751 C CA . CYS B 1 158 ? -24.438 9.406 8.023 1 89.75 158 CYS B CA 1
ATOM 3752 C C . CYS B 1 158 ? -24.766 10.859 7.715 1 89.75 158 CYS B C 1
ATOM 3754 O O . CYS B 1 158 ? -25.5 11.156 6.773 1 89.75 158 CYS B O 1
ATOM 3756 N N . PRO B 1 159 ? -24.203 11.805 8.477 1 90.69 159 PRO B N 1
ATOM 3757 C CA . PRO B 1 159 ? -24.531 13.211 8.289 1 90.69 159 PRO B CA 1
ATOM 3758 C C . PRO B 1 159 ? -23.719 13.867 7.172 1 90.69 159 PRO B C 1
ATOM 3760 O O . PRO B 1 159 ? -23.859 15.07 6.922 1 90.69 159 PRO B O 1
ATOM 3763 N N . TRP B 1 160 ? -22.844 13.148 6.496 1 92.75 160 TRP B N 1
ATOM 3764 C CA . TRP B 1 160 ? -22.062 13.648 5.375 1 92.75 160 TRP B CA 1
ATOM 3765 C C . TRP B 1 160 ? -22.125 12.695 4.191 1 92.75 160 TRP B C 1
ATOM 3767 O O . TRP B 1 160 ? -22.625 11.578 4.316 1 92.75 160 TRP B O 1
ATOM 3777 N N . PRO B 1 161 ? -21.688 13.133 2.977 1 96.25 161 PRO B N 1
ATOM 3778 C CA . PRO B 1 161 ? -21.766 12.289 1.783 1 96.25 161 PRO B CA 1
ATOM 3779 C C . PRO B 1 161 ? -20.906 11.031 1.902 1 96.25 161 PRO B C 1
ATOM 3781 O O . PRO B 1 161 ? -19.875 11.039 2.572 1 96.25 161 PRO B O 1
ATOM 3784 N N . GLN B 1 162 ? -21.422 9.977 1.204 1 97.06 162 GLN B N 1
ATOM 3785 C CA . GLN B 1 162 ? -20.703 8.711 1.179 1 97.06 162 GLN B CA 1
ATOM 3786 C C . GLN B 1 162 ? -20.578 8.18 -0.245 1 97.06 162 GLN B C 1
ATOM 3788 O O . GLN B 1 162 ? -21.484 8.352 -1.062 1 97.06 162 GLN B O 1
ATOM 3793 N N . VAL B 1 163 ? -19.453 7.605 -0.548 1 98.19 163 VAL B N 1
ATOM 3794 C CA . VAL B 1 163 ? -19.219 6.887 -1.797 1 98.19 163 VAL B CA 1
ATOM 3795 C C . VAL B 1 163 ? -18.969 5.41 -1.503 1 98.19 163 VAL B C 1
ATOM 3797 O O . VAL B 1 163 ? -18 5.062 -0.821 1 98.19 163 VAL B O 1
ATOM 3800 N N . VAL B 1 164 ? -19.875 4.492 -2.002 1 97.12 164 VAL B N 1
ATOM 3801 C CA . VAL B 1 164 ? -19.812 3.102 -1.566 1 97.12 164 VAL B CA 1
ATOM 3802 C C . VAL B 1 164 ? -20.094 2.178 -2.748 1 97.12 164 VAL B C 1
ATOM 3804 O O . VAL B 1 164 ? -20.359 2.643 -3.859 1 97.12 164 VAL B O 1
ATOM 3807 N N . THR B 1 165 ? -19.922 0.915 -2.504 1 97.19 165 THR B N 1
ATOM 3808 C CA . THR B 1 165 ? -20.344 -0.167 -3.383 1 97.19 165 THR B CA 1
ATOM 3809 C C . THR B 1 165 ? -21.578 -0.875 -2.812 1 97.19 165 THR B C 1
ATOM 3811 O O . THR B 1 165 ? -21.688 -1.052 -1.598 1 97.19 165 THR B O 1
ATOM 3814 N N . ASP B 1 166 ? -22.531 -1.257 -3.674 1 97.44 166 ASP B N 1
ATOM 3815 C CA . ASP B 1 166 ? -23.609 -2.133 -3.236 1 97.44 166 ASP B CA 1
ATOM 3816 C C . ASP B 1 166 ? -23.141 -3.576 -3.107 1 97.44 166 ASP B C 1
ATOM 3818 O O . ASP B 1 166 ? -23.25 -4.359 -4.055 1 97.44 166 ASP B O 1
ATOM 3822 N N . ASN B 1 167 ? -22.703 -3.867 -1.938 1 97.75 167 ASN B N 1
ATOM 3823 C CA . ASN B 1 167 ? -22.062 -5.152 -1.688 1 97.75 167 ASN B CA 1
ATOM 3824 C C . ASN B 1 167 ? -23.047 -6.309 -1.861 1 97.75 167 ASN B C 1
ATOM 3826 O O . ASN B 1 167 ? -22.688 -7.367 -2.381 1 97.75 167 ASN B O 1
ATOM 3830 N N . PHE B 1 168 ? -24.281 -6.117 -1.411 1 98.06 168 PHE B N 1
ATOM 3831 C CA . PHE B 1 168 ? -25.312 -7.145 -1.56 1 98.06 168 PHE B CA 1
ATOM 3832 C C . PHE B 1 168 ? -25.531 -7.469 -3.031 1 98.06 168 PHE B C 1
ATOM 3834 O O . PHE B 1 168 ? -25.422 -8.625 -3.441 1 98.06 168 PHE B O 1
ATOM 3841 N N . GLU B 1 169 ? -25.703 -6.48 -3.812 1 98.31 169 GLU B N 1
ATOM 3842 C CA . GLU B 1 169 ? -26.016 -6.691 -5.223 1 98.31 169 GLU B CA 1
ATOM 3843 C C . GLU B 1 169 ? -24.812 -7.223 -5.984 1 98.31 169 GLU B C 1
ATOM 3845 O O . GLU B 1 169 ? -24.953 -8.055 -6.879 1 98.31 169 GLU B O 1
ATOM 3850 N N . ALA B 1 170 ? -23.625 -6.727 -5.668 1 98.5 170 ALA B N 1
ATOM 3851 C CA . ALA B 1 170 ? -22.406 -7.184 -6.34 1 98.5 170 ALA B CA 1
ATOM 3852 C C . ALA B 1 170 ? -22.203 -8.68 -6.137 1 98.5 170 ALA B C 1
ATOM 3854 O O . ALA B 1 170 ? -21.938 -9.414 -7.094 1 98.5 170 ALA B O 1
ATOM 3855 N N . ALA B 1 171 ? -22.375 -9.117 -4.918 1 98.69 171 ALA B N 1
ATOM 3856 C CA . ALA B 1 171 ? -22.188 -10.531 -4.609 1 98.69 171 ALA B CA 1
ATOM 3857 C C . ALA B 1 171 ? -23.297 -11.391 -5.195 1 98.69 171 ALA B C 1
ATOM 3859 O O . ALA B 1 171 ? -23.062 -12.484 -5.699 1 98.69 171 ALA B O 1
ATOM 3860 N N . LYS B 1 172 ? -24.516 -10.891 -5.145 1 98.75 172 LYS B N 1
ATOM 3861 C CA . LYS B 1 172 ? -25.656 -11.602 -5.703 1 98.75 172 LYS B CA 1
ATOM 3862 C C . LYS B 1 172 ? -25.516 -11.789 -7.207 1 98.75 172 LYS B C 1
ATOM 3864 O O . LYS B 1 172 ? -25.688 -12.898 -7.723 1 98.75 172 LYS B O 1
ATOM 3869 N N . ALA B 1 173 ? -25.141 -10.758 -7.871 1 98.62 173 ALA B N 1
ATOM 3870 C CA . ALA B 1 173 ? -25 -10.797 -9.32 1 98.62 173 ALA B CA 1
ATOM 3871 C C . ALA B 1 173 ? -23.891 -11.766 -9.734 1 98.62 173 ALA B C 1
ATOM 3873 O O . ALA B 1 173 ? -24.062 -12.539 -10.68 1 98.62 173 ALA B O 1
ATOM 3874 N N . ALA B 1 174 ? -22.797 -11.781 -9.031 1 98.69 174 ALA B N 1
ATOM 3875 C CA . ALA B 1 174 ? -21.703 -12.695 -9.32 1 98.69 174 ALA B CA 1
ATOM 3876 C C . ALA B 1 174 ? -22.125 -14.148 -9.117 1 98.69 174 ALA B C 1
ATOM 3878 O O . ALA B 1 174 ? -21.875 -15 -9.977 1 98.69 174 ALA B O 1
ATOM 3879 N N . THR B 1 175 ? -22.766 -14.359 -8.023 1 98.75 175 THR B N 1
ATOM 3880 C CA . THR B 1 175 ? -23.219 -15.711 -7.707 1 98.75 175 THR B CA 1
ATOM 3881 C C . THR B 1 175 ? -24.203 -16.203 -8.758 1 98.75 175 THR B C 1
ATOM 3883 O O . THR B 1 175 ? -24.125 -17.344 -9.219 1 98.75 175 THR B O 1
ATOM 3886 N N . THR B 1 176 ? -25.094 -15.352 -9.156 1 98.69 176 THR B N 1
ATOM 3887 C CA . THR B 1 176 ? -26.078 -15.688 -10.188 1 98.69 176 THR B CA 1
ATOM 3888 C C . THR B 1 176 ? -25.391 -16.062 -11.492 1 98.69 176 THR B C 1
ATOM 3890 O O . THR B 1 176 ? -25.75 -17.062 -12.125 1 98.69 176 THR B O 1
ATOM 3893 N N . ALA B 1 177 ? -24.375 -15.352 -11.891 1 98.5 177 ALA B N 1
ATOM 3894 C CA . ALA B 1 177 ? -23.641 -15.617 -13.125 1 98.5 177 ALA B CA 1
ATOM 3895 C C . ALA B 1 177 ? -23 -17 -13.086 1 98.5 177 ALA B C 1
ATOM 3897 O O . ALA B 1 177 ? -23.047 -17.734 -14.078 1 98.5 177 ALA B O 1
ATOM 3898 N N . PHE B 1 178 ? -22.438 -17.391 -11.977 1 98.31 178 PHE B N 1
ATOM 3899 C CA . PHE B 1 178 ? -21.797 -18.688 -11.867 1 98.31 178 PHE B CA 1
ATOM 3900 C C . PHE B 1 178 ? -22.828 -19.812 -11.828 1 98.31 178 PHE B C 1
ATOM 3902 O O . PHE B 1 178 ? -22.609 -20.875 -12.398 1 98.31 178 PHE B O 1
ATOM 3909 N N . ARG B 1 179 ? -23.969 -19.531 -11.227 1 97.88 179 ARG B N 1
ATOM 3910 C CA . ARG B 1 179 ? -25.047 -20.516 -11.227 1 97.88 179 ARG B CA 1
ATOM 3911 C C . ARG B 1 179 ? -25.531 -20.797 -12.641 1 97.88 179 ARG B C 1
ATOM 3913 O O . ARG B 1 179 ? -25.812 -21.953 -12.992 1 97.88 179 ARG B O 1
ATOM 3920 N N . GLN B 1 180 ? -25.578 -19.781 -13.398 1 97.88 180 GLN B N 1
ATOM 3921 C CA . GLN B 1 180 ? -26.016 -19.922 -14.789 1 97.88 180 GLN B CA 1
ATOM 3922 C C . GLN B 1 180 ? -25.016 -20.734 -15.602 1 97.88 180 GLN B C 1
ATOM 3924 O O . GLN B 1 180 ? -25.375 -21.312 -16.625 1 97.88 180 GLN B O 1
ATOM 3929 N N . GLN B 1 181 ? -23.812 -20.859 -15.133 1 97.12 181 GLN B N 1
ATOM 3930 C CA . GLN B 1 181 ? -22.766 -21.625 -15.797 1 97.12 181 GLN B CA 1
ATOM 3931 C C . GLN B 1 181 ? -22.734 -23.062 -15.281 1 97.12 181 GLN B C 1
ATOM 3933 O O . GLN B 1 181 ? -21.906 -23.875 -15.711 1 97.12 181 GLN B O 1
ATOM 3938 N N . GLY B 1 182 ? -23.578 -23.328 -14.227 1 97.19 182 GLY B N 1
ATOM 3939 C CA . GLY B 1 182 ? -23.719 -24.688 -13.75 1 97.19 182 GLY B CA 1
ATOM 3940 C C . GLY B 1 182 ? -23.094 -24.922 -12.383 1 97.19 182 GLY B C 1
ATOM 3941 O O . GLY B 1 182 ? -23.188 -26.016 -11.828 1 97.19 182 GLY B O 1
ATOM 3942 N N . TYR B 1 183 ? -22.484 -23.906 -11.844 1 97.44 183 TYR B N 1
ATOM 3943 C CA . TYR B 1 183 ? -21.938 -24.031 -10.5 1 97.44 183 TYR B CA 1
ATOM 3944 C C . TYR B 1 183 ? -23.031 -23.953 -9.445 1 97.44 183 TYR B C 1
ATOM 3946 O O . TYR B 1 183 ? -23.703 -22.922 -9.312 1 97.44 183 TYR B O 1
ATOM 3954 N N . GLN B 1 184 ? -23.125 -24.984 -8.648 1 96.56 184 GLN B N 1
ATOM 3955 C CA . GLN B 1 184 ? -24.25 -25.078 -7.734 1 96.56 184 GLN B CA 1
ATOM 3956 C C . GLN B 1 184 ? -23.812 -24.938 -6.281 1 96.56 184 GLN B C 1
ATOM 3958 O O . GLN B 1 184 ? -24.594 -24.562 -5.414 1 96.56 184 GLN B O 1
ATOM 3963 N N . HIS B 1 185 ? -22.562 -25.281 -6.004 1 98.25 185 HIS B N 1
ATOM 3964 C CA . HIS B 1 185 ? -22 -25.219 -4.66 1 98.25 185 HIS B CA 1
ATOM 3965 C C . HIS B 1 185 ? -21.062 -24.031 -4.516 1 98.25 185 HIS B C 1
ATOM 3967 O O . HIS B 1 185 ? -20.234 -23.781 -5.383 1 98.25 185 HIS B O 1
ATOM 3973 N N . VAL B 1 186 ? -21.312 -23.203 -3.396 1 98.56 186 VAL B N 1
ATOM 3974 C CA . VAL B 1 186 ? -20.438 -22.062 -3.119 1 98.56 186 VAL B CA 1
ATOM 3975 C C . VAL B 1 186 ? -19.719 -22.266 -1.789 1 98.56 186 VAL B C 1
ATOM 3977 O O . VAL B 1 186 ? -20.359 -22.531 -0.766 1 98.56 186 VAL B O 1
ATOM 3980 N N . VAL B 1 187 ? -18.375 -22.188 -1.798 1 98.75 187 VAL B N 1
ATOM 3981 C CA . VAL B 1 187 ? -17.562 -22.188 -0.581 1 98.75 187 VAL B CA 1
ATOM 3982 C C . VAL B 1 187 ? -17.031 -20.781 -0.316 1 98.75 187 VAL B C 1
ATOM 3984 O O . VAL B 1 187 ? -16.156 -20.281 -1.037 1 98.75 187 VAL B O 1
ATOM 3987 N N . VAL B 1 188 ? -17.5 -20.172 0.783 1 98.81 188 VAL B N 1
ATOM 3988 C CA . VAL B 1 188 ? -17.156 -18.797 1.117 1 98.81 188 VAL B CA 1
ATOM 3989 C C . VAL B 1 188 ? -15.938 -18.781 2.047 1 98.81 188 VAL B C 1
ATOM 3991 O O . VAL B 1 188 ? -15.945 -19.453 3.088 1 98.81 188 VAL B O 1
ATOM 3994 N N . LEU B 1 189 ? -14.906 -18.094 1.583 1 98.62 189 LEU B N 1
ATOM 3995 C CA . LEU B 1 189 ? -13.727 -17.844 2.406 1 98.62 189 LEU B CA 1
ATOM 3996 C C . LEU B 1 189 ? -13.719 -16.391 2.891 1 98.62 189 LEU B C 1
ATOM 3998 O O . LEU B 1 189 ? -13.625 -15.461 2.086 1 98.62 189 LEU B O 1
ATOM 4002 N N . THR B 1 190 ? -13.766 -16.188 4.32 1 98.12 190 THR B N 1
ATOM 4003 C CA . THR B 1 190 ? -13.969 -14.836 4.824 1 98.12 190 THR B CA 1
ATOM 4004 C C . THR B 1 190 ? -13.359 -14.688 6.219 1 98.12 190 THR B C 1
ATOM 4006 O O . THR B 1 190 ? -13.117 -15.68 6.906 1 98.12 190 THR B O 1
ATOM 4009 N N . SER B 1 191 ? -13.062 -13.391 6.496 1 96.06 191 SER B N 1
ATOM 4010 C CA . SER B 1 191 ? -12.875 -13.078 7.91 1 96.06 191 SER B CA 1
ATOM 4011 C C . SER B 1 191 ? -14.195 -13.188 8.68 1 96.06 191 SER B C 1
ATOM 4013 O O . SER B 1 191 ? -15.242 -13.461 8.086 1 96.06 191 SER B O 1
ATOM 4015 N N . GLU B 1 192 ? -14.133 -12.867 9.977 1 94.62 192 GLU B N 1
ATOM 4016 C CA . GLU B 1 192 ? -15.312 -13 10.828 1 94.62 192 GLU B CA 1
ATOM 4017 C C . GLU B 1 192 ? -16.453 -12.125 10.32 1 94.62 192 GLU B C 1
ATOM 4019 O O . GLU B 1 192 ? -16.328 -10.898 10.25 1 94.62 192 GLU B O 1
ATOM 4024 N N . LEU B 1 193 ? -17.578 -12.711 10.039 1 95.38 193 LEU B N 1
ATOM 4025 C CA . LEU B 1 193 ? -18.719 -12.039 9.438 1 95.38 193 LEU B CA 1
ATOM 4026 C C . LEU B 1 193 ? -19.312 -11.016 10.398 1 95.38 193 LEU B C 1
ATOM 4028 O O . LEU B 1 193 ? -19.703 -9.922 9.992 1 95.38 193 LEU B O 1
ATOM 4032 N N . GLU B 1 194 ? -19.266 -11.273 11.641 1 91.5 194 GLU B N 1
ATOM 4033 C CA . GLU B 1 194 ? -19.984 -10.477 12.633 1 91.5 194 GLU B CA 1
ATOM 4034 C C . GLU B 1 194 ? -19.281 -9.141 12.875 1 91.5 194 GLU B C 1
ATOM 4036 O O . GLU B 1 194 ? -19.875 -8.203 13.406 1 91.5 194 GLU B O 1
ATOM 4041 N N . LEU B 1 195 ? -18.109 -9.008 12.312 1 85.81 195 LEU B N 1
ATOM 4042 C CA . LEU B 1 195 ? -17.297 -7.844 12.664 1 85.81 195 LEU B CA 1
ATOM 4043 C C . LEU B 1 195 ? -17.344 -6.801 11.555 1 85.81 195 LEU B C 1
ATOM 4045 O O . LEU B 1 195 ? -16.75 -5.73 11.68 1 85.81 195 LEU B O 1
ATOM 4049 N N . SER B 1 196 ? -18.094 -7.062 10.484 1 89.12 196 SER B N 1
ATOM 4050 C CA . SER B 1 196 ? -18.078 -6.141 9.352 1 89.12 196 SER B CA 1
ATOM 4051 C C . SER B 1 196 ? -19.406 -6.164 8.602 1 89.12 196 SER B C 1
ATOM 4053 O O . SER B 1 196 ? -19.812 -7.199 8.062 1 89.12 196 SER B O 1
ATOM 4055 N N . ARG B 1 197 ? -19.969 -5.062 8.516 1 89.75 197 ARG B N 1
ATOM 4056 C CA . ARG B 1 197 ? -21.203 -4.93 7.754 1 89.75 197 ARG B CA 1
ATOM 4057 C C . ARG B 1 197 ? -20.984 -5.242 6.277 1 89.75 197 ARG B C 1
ATOM 4059 O O . ARG B 1 197 ? -21.828 -5.871 5.637 1 89.75 197 ARG B O 1
ATOM 4066 N N . THR B 1 198 ? -19.875 -4.816 5.715 1 93.75 198 THR B N 1
ATOM 4067 C CA . THR B 1 198 ? -19.531 -5.074 4.32 1 93.75 198 THR B CA 1
ATOM 4068 C C . THR B 1 198 ? -19.547 -6.57 4.027 1 93.75 198 THR B C 1
ATOM 4070 O O . THR B 1 198 ? -20.188 -7.02 3.076 1 93.75 198 THR B O 1
ATOM 4073 N N . ARG B 1 199 ? -18.953 -7.344 4.844 1 95.44 199 ARG B N 1
ATOM 4074 C CA . ARG B 1 199 ? -18.875 -8.789 4.656 1 95.44 199 ARG B CA 1
ATOM 4075 C C . ARG B 1 199 ? -20.25 -9.43 4.812 1 95.44 199 ARG B C 1
ATOM 4077 O O . ARG B 1 199 ? -20.594 -10.359 4.074 1 95.44 199 ARG B O 1
ATOM 4084 N N . GLN B 1 200 ? -20.984 -8.883 5.77 1 96.75 200 GLN B N 1
ATOM 4085 C CA . GLN B 1 200 ? -22.328 -9.406 5.984 1 96.75 200 GLN B CA 1
ATOM 4086 C C . GLN B 1 200 ? -23.203 -9.203 4.75 1 96.75 200 GLN B C 1
ATOM 4088 O O . GLN B 1 200 ? -23.922 -10.117 4.336 1 96.75 200 GLN B O 1
ATOM 4093 N N . GLU B 1 201 ? -23.094 -8.078 4.191 1 97.31 201 GLU B N 1
ATOM 4094 C CA . GLU B 1 201 ? -23.891 -7.781 3.004 1 97.31 201 GLU B CA 1
ATOM 4095 C C . GLU B 1 201 ? -23.469 -8.648 1.821 1 97.31 201 GLU B C 1
ATOM 4097 O O . GLU B 1 201 ? -24.312 -9.125 1.06 1 97.31 201 GLU B O 1
ATOM 4102 N N . ARG B 1 202 ? -22.188 -8.852 1.624 1 98.38 202 ARG B N 1
ATOM 4103 C CA . ARG B 1 202 ? -21.688 -9.727 0.565 1 98.38 202 ARG B CA 1
ATOM 4104 C C . ARG B 1 202 ? -22.203 -11.156 0.754 1 98.38 202 ARG B C 1
ATOM 4106 O O . ARG B 1 202 ? -22.688 -11.773 -0.193 1 98.38 202 ARG B O 1
ATOM 4113 N N . TYR B 1 203 ? -22.125 -11.594 2.016 1 98.62 203 TYR B N 1
ATOM 4114 C CA . TYR B 1 203 ? -22.578 -12.945 2.328 1 98.62 203 TYR B CA 1
ATOM 4115 C C . TYR B 1 203 ? -24.062 -13.094 2.08 1 98.62 203 TYR B C 1
ATOM 4117 O O . TYR B 1 203 ? -24.516 -14.078 1.487 1 98.62 203 TYR B O 1
ATOM 4125 N N . ARG B 1 204 ? -24.844 -12.117 2.488 1 98.44 204 ARG B N 1
ATOM 4126 C CA . ARG B 1 204 ? -26.281 -12.117 2.252 1 98.44 204 ARG B CA 1
ATOM 4127 C C . ARG B 1 204 ? -26.594 -12.172 0.76 1 98.44 204 ARG B C 1
ATOM 4129 O O . ARG B 1 204 ? -27.547 -12.836 0.342 1 98.44 204 ARG B O 1
ATOM 4136 N N . GLY B 1 205 ? -25.797 -11.477 -0.041 1 98.81 205 GLY B N 1
ATOM 4137 C CA . GLY B 1 205 ? -25.953 -11.523 -1.485 1 98.81 205 GLY B CA 1
ATOM 4138 C C . GLY B 1 205 ? -25.734 -12.898 -2.07 1 98.81 205 GLY B C 1
ATOM 4139 O O . GLY B 1 205 ? -26.469 -13.344 -2.953 1 98.81 205 GLY B O 1
ATOM 4140 N N . ILE B 1 206 ? -24.781 -13.586 -1.519 1 98.88 206 ILE B N 1
ATOM 4141 C CA . ILE B 1 206 ? -24.484 -14.938 -1.961 1 98.88 206 ILE B CA 1
ATOM 4142 C C . ILE B 1 206 ? -25.656 -15.867 -1.604 1 98.88 206 ILE B C 1
ATOM 4144 O O . ILE B 1 206 ? -26.125 -16.641 -2.445 1 98.88 206 ILE B O 1
ATOM 4148 N N . LEU B 1 207 ? -26.188 -15.711 -0.422 1 98.69 207 LEU B N 1
ATOM 4149 C CA . LEU B 1 207 ? -27.266 -16.562 0.059 1 98.69 207 LEU B CA 1
ATOM 4150 C C . LEU B 1 207 ? -28.547 -16.312 -0.731 1 98.69 207 LEU B C 1
ATOM 4152 O O . LEU B 1 207 ? -29.375 -17.219 -0.896 1 98.69 207 LEU B O 1
ATOM 4156 N N . ALA B 1 208 ? -28.688 -15.156 -1.224 1 98.62 208 ALA B N 1
ATOM 4157 C CA . ALA B 1 208 ? -29.875 -14.805 -1.992 1 98.62 208 ALA B CA 1
ATOM 4158 C C . ALA B 1 208 ? -29.875 -15.492 -3.354 1 98.62 208 ALA B C 1
ATOM 4160 O O . ALA B 1 208 ? -30.922 -15.664 -3.971 1 98.62 208 ALA B O 1
ATOM 4161 N N . ALA B 1 209 ? -28.688 -15.93 -3.811 1 98.56 209 ALA B N 1
ATOM 4162 C CA . ALA B 1 209 ? -28.594 -16.453 -5.172 1 98.56 209 ALA B CA 1
ATOM 4163 C C . ALA B 1 209 ? -28.25 -17.938 -5.164 1 98.56 209 ALA B C 1
ATOM 4165 O O . ALA B 1 209 ? -28.297 -18.594 -6.207 1 98.56 209 ALA B O 1
ATOM 4166 N N . ALA B 1 210 ? -27.922 -18.438 -3.977 1 97.88 210 ALA B N 1
ATOM 4167 C CA . ALA B 1 210 ? -27.484 -19.828 -3.914 1 97.88 210 ALA B CA 1
ATOM 4168 C C . ALA B 1 210 ? -28.047 -20.531 -2.674 1 97.88 210 ALA B C 1
ATOM 4170 O O . ALA B 1 210 ? -28.125 -19.922 -1.601 1 97.88 210 ALA B O 1
ATOM 4171 N N . GLN B 1 211 ? -28.266 -21.844 -2.746 1 96.19 211 GLN B N 1
ATOM 4172 C CA . GLN B 1 211 ? -28.828 -22.609 -1.64 1 96.19 211 GLN B CA 1
ATOM 4173 C C . GLN B 1 211 ? -27.75 -23.453 -0.962 1 96.19 211 GLN B C 1
ATOM 4175 O O . GLN B 1 211 ? -27.75 -23.594 0.264 1 96.19 211 GLN B O 1
ATOM 4180 N N . ASP B 1 212 ? -26.828 -24.047 -1.708 1 97.75 212 ASP B N 1
ATOM 4181 C CA . ASP B 1 212 ? -25.766 -24.875 -1.175 1 97.75 212 ASP B CA 1
ATOM 4182 C C . ASP B 1 212 ? -24.5 -24.062 -0.921 1 97.75 212 ASP B C 1
ATOM 4184 O O . ASP B 1 212 ? -23.656 -23.922 -1.812 1 97.75 212 ASP B O 1
ATOM 4188 N N . VAL B 1 213 ? -24.438 -23.547 0.358 1 98.38 213 VAL B N 1
ATOM 4189 C CA . VAL B 1 213 ? -23.344 -22.641 0.702 1 98.38 213 VAL B CA 1
ATOM 4190 C C . VAL B 1 213 ? -22.656 -23.125 1.97 1 98.38 213 VAL B C 1
ATOM 4192 O O . VAL B 1 213 ? -23.297 -23.328 3 1 98.38 213 VAL B O 1
ATOM 4195 N N . ASP B 1 214 ? -21.312 -23.344 1.868 1 98.56 214 ASP B N 1
ATOM 4196 C CA . ASP B 1 214 ? -20.469 -23.562 3.029 1 98.56 214 ASP B CA 1
ATOM 4197 C C . ASP B 1 214 ? -19.594 -22.344 3.316 1 98.56 214 ASP B C 1
ATOM 4199 O O . ASP B 1 214 ? -19.188 -21.625 2.395 1 98.56 214 ASP B O 1
ATOM 4203 N N . VAL B 1 215 ? -19.328 -22.141 4.637 1 98.25 215 VAL B N 1
ATOM 4204 C CA . VAL B 1 215 ? -18.547 -20.969 5.012 1 98.25 215 VAL B CA 1
ATOM 4205 C C . VAL B 1 215 ? -17.344 -21.391 5.855 1 98.25 215 VAL B C 1
ATOM 4207 O O . VAL B 1 215 ? -17.484 -22.188 6.781 1 98.25 215 VAL B O 1
ATOM 4210 N N . LEU B 1 216 ? -16.188 -20.891 5.449 1 98.44 216 LEU B N 1
ATOM 4211 C CA . LEU B 1 216 ? -14.945 -21 6.215 1 98.44 216 LEU B CA 1
ATOM 4212 C C . LEU B 1 216 ? -14.461 -19.641 6.68 1 98.44 216 LEU B C 1
ATOM 4214 O O . LEU B 1 216 ? -14.008 -18.828 5.871 1 98.44 216 LEU B O 1
ATOM 4218 N N . GLU B 1 217 ? -14.5 -19.375 8.023 1 97.75 217 GLU B N 1
ATOM 4219 C CA . GLU B 1 217 ? -14.008 -18.125 8.594 1 97.75 217 GLU B CA 1
ATOM 4220 C C . GLU B 1 217 ? -12.562 -18.25 9.062 1 97.75 217 GLU B C 1
ATOM 4222 O O . GLU B 1 217 ? -12.18 -19.281 9.617 1 97.75 217 GLU B O 1
ATOM 4227 N N . VAL B 1 218 ? -11.812 -17.203 8.75 1 97 218 VAL B N 1
ATOM 4228 C CA . VAL B 1 218 ? -10.406 -17.156 9.141 1 97 218 VAL B CA 1
ATOM 4229 C C . VAL B 1 218 ? -10.141 -15.898 9.961 1 97 218 VAL B C 1
ATOM 4231 O O . VAL B 1 218 ? -10.508 -14.789 9.555 1 97 218 VAL B O 1
ATOM 4234 N N . SER B 1 219 ? -9.453 -16.047 11.023 1 92.56 219 SER B N 1
ATOM 4235 C CA . SER B 1 219 ? -9.094 -14.898 11.852 1 92.56 219 SER B CA 1
ATOM 4236 C C . SER B 1 219 ? -7.953 -14.102 11.227 1 92.56 219 SER B C 1
ATOM 4238 O O . SER B 1 219 ? -6.902 -14.664 10.906 1 92.56 219 SER B O 1
ATOM 4240 N N . GLU B 1 220 ? -8.125 -12.844 11.133 1 85.31 220 GLU B N 1
ATOM 4241 C CA . GLU B 1 220 ? -7.09 -11.992 10.555 1 85.31 220 GLU B CA 1
ATOM 4242 C C . GLU B 1 220 ? -5.898 -11.852 11.492 1 85.31 220 GLU B C 1
ATOM 4244 O O . GLU B 1 220 ? -4.762 -11.68 11.047 1 85.31 220 GLU B O 1
ATOM 4249 N N . SER B 1 221 ? -6.145 -11.93 12.781 1 84.12 221 SER B N 1
ATOM 4250 C CA . SER B 1 221 ? -5.094 -11.711 13.773 1 84.12 221 SER B CA 1
ATOM 4251 C C . SER B 1 221 ? -4.281 -12.977 14 1 84.12 221 SER B C 1
ATOM 4253 O O . SER B 1 221 ? -3.121 -12.914 14.414 1 84.12 221 SER B O 1
ATOM 4255 N N . SER B 1 222 ? -4.961 -14.133 13.789 1 89.31 222 SER B N 1
ATOM 4256 C CA . SER B 1 222 ? -4.258 -15.383 14.055 1 89.31 222 SER B CA 1
ATOM 4257 C C . SER B 1 222 ? -4.926 -16.547 13.336 1 89.31 222 SER B C 1
ATOM 4259 O O . SER B 1 222 ? -6.117 -16.812 13.531 1 89.31 222 SER B O 1
ATOM 4261 N N . TYR B 1 223 ? -4.176 -17.188 12.461 1 92 223 TYR B N 1
ATOM 4262 C CA . TYR B 1 223 ? -4.66 -18.391 11.805 1 92 223 TYR B CA 1
ATOM 4263 C C . TYR B 1 223 ? -3.5 -19.312 11.438 1 92 223 TYR B C 1
ATOM 4265 O O . TYR B 1 223 ? -2.354 -18.875 11.352 1 92 223 TYR B O 1
ATOM 4273 N N . ASN B 1 224 ? -3.807 -20.547 11.391 1 93.94 224 ASN B N 1
ATOM 4274 C CA . ASN B 1 224 ? -2.873 -21.547 10.867 1 93.94 224 ASN B CA 1
ATOM 4275 C C . ASN B 1 224 ? -3.074 -21.766 9.375 1 93.94 224 ASN B C 1
ATOM 4277 O O . ASN B 1 224 ? -4.098 -22.312 8.953 1 93.94 224 ASN B O 1
ATOM 4281 N N . HIS B 1 225 ? -2.1 -21.422 8.609 1 93 225 HIS B N 1
ATOM 4282 C CA . HIS B 1 225 ? -2.207 -21.438 7.156 1 93 225 HIS B CA 1
ATOM 4283 C C . HIS B 1 225 ? -2.5 -22.844 6.645 1 93 225 HIS B C 1
ATOM 4285 O O . HIS B 1 225 ? -3.398 -23.031 5.82 1 93 225 HIS B O 1
ATOM 4291 N N . SER B 1 226 ? -1.779 -23.828 7.16 1 93.44 226 SER B N 1
ATOM 4292 C CA . SER B 1 226 ? -1.928 -25.203 6.715 1 93.44 226 SER B CA 1
ATOM 4293 C C . SER B 1 226 ? -3.318 -25.734 7.035 1 93.44 226 SER B C 1
ATOM 4295 O O . SER B 1 226 ? -3.924 -26.438 6.219 1 93.44 226 SER B O 1
ATOM 4297 N N . GLU B 1 227 ? -3.795 -25.375 8.148 1 96.44 227 GLU B N 1
ATOM 4298 C CA . GLU B 1 227 ? -5.121 -25.828 8.547 1 96.44 227 GLU B CA 1
ATOM 4299 C C . GLU B 1 227 ? -6.203 -25.234 7.652 1 96.44 227 GLU B C 1
ATOM 4301 O O . GLU B 1 227 ? -7.113 -25.938 7.215 1 96.44 227 GLU B O 1
ATOM 4306 N N . VAL B 1 228 ? -6.102 -23.969 7.379 1 97.25 228 VAL B N 1
ATOM 4307 C CA . VAL B 1 228 ? -7.086 -23.297 6.539 1 97.25 228 VAL B CA 1
ATOM 4308 C C . VAL B 1 228 ? -7.043 -23.875 5.125 1 97.25 228 VAL B C 1
ATOM 4310 O O . VAL B 1 228 ? -8.086 -24.141 4.52 1 97.25 228 VAL B O 1
ATOM 4313 N N . HIS B 1 229 ? -5.832 -24.125 4.676 1 95.75 229 HIS B N 1
ATOM 4314 C CA . HIS B 1 229 ? -5.664 -24.703 3.348 1 95.75 229 HIS B CA 1
ATOM 4315 C C . HIS B 1 229 ? -6.32 -26.078 3.26 1 95.75 229 HIS B C 1
ATOM 4317 O O . HIS B 1 229 ? -7.031 -26.375 2.293 1 95.75 229 HIS B O 1
ATOM 4323 N N . GLN B 1 230 ? -6.117 -26.891 4.258 1 96.62 230 GLN B N 1
ATOM 4324 C CA . GLN B 1 230 ? -6.68 -28.234 4.289 1 96.62 230 GLN B CA 1
ATOM 4325 C C . GLN B 1 230 ? -8.203 -28.203 4.332 1 96.62 230 GLN B C 1
ATOM 4327 O O . GLN B 1 230 ? -8.875 -28.906 3.578 1 96.62 230 GLN B O 1
ATOM 4332 N N . ARG B 1 231 ? -8.742 -27.375 5.148 1 97.94 231 ARG B N 1
ATOM 4333 C CA . ARG B 1 231 ? -10.195 -27.266 5.277 1 97.94 231 ARG B CA 1
ATOM 4334 C C . ARG B 1 231 ? -10.82 -26.75 3.986 1 97.94 231 ARG B C 1
ATOM 4336 O O . ARG B 1 231 ? -11.859 -27.234 3.553 1 97.94 231 ARG B O 1
ATOM 4343 N N . LEU B 1 232 ? -10.18 -25.797 3.398 1 98.12 232 LEU B N 1
ATOM 4344 C CA . LEU B 1 232 ? -10.656 -25.234 2.137 1 98.12 232 LEU B CA 1
ATOM 4345 C C . LEU B 1 232 ? -10.656 -26.297 1.041 1 98.12 232 LEU B C 1
ATOM 4347 O O . LEU B 1 232 ? -11.641 -26.438 0.307 1 98.12 232 LEU B O 1
ATOM 4351 N N . THR B 1 233 ? -9.648 -27.078 0.995 1 97.38 233 THR B N 1
ATOM 4352 C CA . THR B 1 233 ? -9.523 -28.156 0.014 1 97.38 233 THR B CA 1
ATOM 4353 C C . THR B 1 233 ? -10.625 -29.188 0.205 1 97.38 233 THR B C 1
ATOM 4355 O O . THR B 1 233 ? -11.266 -29.609 -0.761 1 97.38 233 THR B O 1
ATOM 4358 N N . GLN B 1 234 ? -10.844 -29.531 1.42 1 97.56 234 GLN B N 1
ATOM 4359 C CA . GLN B 1 234 ? -11.891 -30.5 1.739 1 97.56 234 GLN B CA 1
ATOM 4360 C C . GLN B 1 234 ? -13.258 -30 1.294 1 97.56 234 GLN B C 1
ATOM 4362 O O . GLN B 1 234 ? -14.031 -30.734 0.685 1 97.56 234 GLN B O 1
ATOM 4367 N N . LEU B 1 235 ? -13.516 -28.75 1.471 1 97.94 235 LEU B N 1
ATOM 4368 C CA . LEU B 1 235 ? -14.828 -28.188 1.168 1 97.94 235 LEU B CA 1
ATOM 4369 C C . LEU B 1 235 ? -15.047 -28.109 -0.338 1 97.94 235 LEU B C 1
ATOM 4371 O O . LEU B 1 235 ? -16.141 -28.406 -0.823 1 97.94 235 LEU B O 1
ATOM 4375 N N . ILE B 1 236 ? -13.984 -27.75 -1.107 1 96.94 236 ILE B N 1
ATOM 4376 C CA . ILE B 1 236 ? -14.211 -27.5 -2.525 1 96.94 236 ILE B CA 1
ATOM 4377 C C . ILE B 1 236 ? -14.211 -28.812 -3.297 1 96.94 236 ILE B C 1
ATOM 4379 O O . ILE B 1 236 ? -14.609 -28.859 -4.461 1 96.94 236 ILE B O 1
ATOM 4383 N N . THR B 1 237 ? -13.797 -29.969 -2.562 1 94.06 237 THR B N 1
ATOM 4384 C CA . THR B 1 237 ? -13.734 -31.25 -3.252 1 94.06 237 THR B CA 1
ATOM 4385 C C . THR B 1 237 ? -14.688 -32.25 -2.613 1 94.06 237 THR B C 1
ATOM 4387 O O . THR B 1 237 ? -14.633 -33.438 -2.916 1 94.06 237 THR B O 1
ATOM 4390 N N . GLN B 1 238 ? -15.453 -31.812 -1.768 1 91.88 238 GLN B N 1
ATOM 4391 C CA . GLN B 1 238 ? -16.25 -32.719 -0.936 1 91.88 238 GLN B CA 1
ATOM 4392 C C . GLN B 1 238 ? -17.281 -33.469 -1.766 1 91.88 238 GLN B C 1
ATOM 4394 O O . GLN B 1 238 ? -17.719 -34.562 -1.4 1 91.88 238 GLN B O 1
ATOM 4399 N N . ASN B 1 239 ? -17.75 -32.906 -2.85 1 85.25 239 ASN B N 1
ATOM 4400 C CA . ASN B 1 239 ? -18.719 -33.594 -3.699 1 85.25 239 ASN B CA 1
ATOM 4401 C C . ASN B 1 239 ? -18.453 -33.344 -5.18 1 85.25 239 ASN B C 1
ATOM 4403 O O . ASN B 1 239 ? -17.469 -32.688 -5.531 1 85.25 239 ASN B O 1
ATOM 4407 N N . ASP B 1 240 ? -19.312 -33.938 -6.082 1 88.94 240 ASP B N 1
ATOM 4408 C CA . ASP B 1 240 ? -19.078 -33.875 -7.523 1 88.94 240 ASP B CA 1
ATOM 4409 C C . ASP B 1 240 ? -19.766 -32.688 -8.148 1 88.94 240 ASP B C 1
ATOM 4411 O O . ASP B 1 240 ? -19.734 -32.5 -9.367 1 88.94 240 ASP B O 1
ATOM 4415 N N . GLN B 1 241 ? -20.219 -31.844 -7.293 1 94.19 241 GLN B N 1
ATOM 4416 C CA . GLN B 1 241 ? -20.875 -30.656 -7.82 1 94.19 241 GLN B CA 1
ATOM 4417 C C . GLN B 1 241 ? -19.859 -29.625 -8.297 1 94.19 241 GLN B C 1
ATOM 4419 O O . GLN B 1 241 ? -18.797 -29.453 -7.68 1 94.19 241 GLN B O 1
ATOM 4424 N N . LYS B 1 242 ? -20.266 -29 -9.391 1 97.5 242 LYS B N 1
ATOM 4425 C CA . LYS B 1 242 ? -19.469 -27.844 -9.773 1 97.5 242 LYS B CA 1
ATOM 4426 C C . LYS B 1 242 ? -19.453 -26.797 -8.672 1 97.5 242 LYS B C 1
ATOM 4428 O O . LYS B 1 242 ? -20.516 -26.406 -8.164 1 97.5 242 LYS B O 1
ATOM 4433 N N . THR B 1 243 ? -18.234 -26.344 -8.234 1 98.25 243 THR B N 1
ATOM 4434 C CA . THR B 1 243 ? -18.047 -25.531 -7.035 1 98.25 243 THR B CA 1
ATOM 4435 C C . THR B 1 243 ? -17.312 -24.234 -7.363 1 98.25 243 THR B C 1
ATOM 4437 O O . THR B 1 243 ? -16.359 -24.25 -8.148 1 98.25 243 THR B O 1
ATOM 4440 N N . VAL B 1 244 ? -17.797 -23.125 -6.766 1 98.31 244 VAL B N 1
ATOM 4441 C CA . VAL B 1 244 ? -17.078 -21.859 -6.828 1 98.31 244 VAL B CA 1
ATOM 4442 C C . VAL B 1 244 ? -16.531 -21.5 -5.449 1 98.31 244 VAL B C 1
ATOM 4444 O O . VAL B 1 244 ? -17.281 -21.422 -4.473 1 98.31 244 VAL B O 1
ATOM 4447 N N . ALA B 1 245 ? -15.242 -21.375 -5.316 1 98.5 245 ALA B N 1
ATOM 4448 C CA . ALA B 1 245 ? -14.625 -20.781 -4.133 1 98.5 245 ALA B CA 1
ATOM 4449 C C . ALA B 1 245 ? -14.703 -19.25 -4.184 1 98.5 245 ALA B C 1
ATOM 4451 O O . ALA B 1 245 ? -14.164 -18.625 -5.102 1 98.5 245 ALA B O 1
ATOM 4452 N N . PHE B 1 246 ? -15.344 -18.625 -3.166 1 98.81 246 PHE B N 1
ATOM 4453 C CA . PHE B 1 246 ? -15.656 -17.203 -3.176 1 98.81 246 PHE B CA 1
ATOM 4454 C C . PHE B 1 246 ? -14.984 -16.5 -2.008 1 98.81 246 PHE B C 1
ATOM 4456 O O . PHE B 1 246 ? -15.438 -16.594 -0.867 1 98.81 246 PHE B O 1
ATOM 4463 N N . ALA B 1 247 ? -13.938 -15.688 -2.311 1 98.38 247 ALA B N 1
ATOM 4464 C CA . ALA B 1 247 ? -13.258 -14.93 -1.262 1 98.38 247 ALA B CA 1
ATOM 4465 C C . ALA B 1 247 ? -13.891 -13.547 -1.095 1 98.38 247 ALA B C 1
ATOM 4467 O O . ALA B 1 247 ? -14 -12.789 -2.061 1 98.38 247 ALA B O 1
ATOM 4468 N N . LEU B 1 248 ? -14.188 -13.172 0.13 1 98 248 LEU B N 1
ATOM 4469 C CA . LEU B 1 248 ? -14.859 -11.898 0.35 1 98 248 LEU B CA 1
ATOM 4470 C C . LEU B 1 248 ? -13.852 -10.781 0.589 1 98 248 LEU B C 1
ATOM 4472 O O . LEU B 1 248 ? -14.211 -9.602 0.613 1 98 248 LEU B O 1
ATOM 4476 N N . LYS B 1 249 ? -12.594 -11.172 0.742 1 94.88 249 LYS B N 1
ATOM 4477 C CA . LYS B 1 249 ? -11.461 -10.25 0.891 1 94.88 249 LYS B CA 1
ATOM 4478 C C . LYS B 1 249 ? -10.297 -10.672 -0.001 1 94.88 249 LYS B C 1
ATOM 4480 O O . LYS B 1 249 ? -9.945 -11.852 -0.06 1 94.88 249 LYS B O 1
ATOM 4485 N N . GLU B 1 250 ? -9.68 -9.664 -0.599 1 94.44 250 GLU B N 1
ATOM 4486 C CA . GLU B 1 250 ? -8.609 -9.945 -1.548 1 94.44 250 GLU B CA 1
ATOM 4487 C C . GLU B 1 250 ? -7.441 -10.656 -0.866 1 94.44 250 GLU B C 1
ATOM 4489 O O . GLU B 1 250 ? -6.805 -11.531 -1.462 1 94.44 250 GLU B O 1
ATOM 4494 N N . ARG B 1 251 ? -7.195 -10.336 0.328 1 91.31 251 ARG B N 1
ATOM 4495 C CA . ARG B 1 251 ? -6.109 -10.961 1.075 1 91.31 251 ARG B CA 1
ATOM 4496 C C . ARG B 1 251 ? -6.227 -12.484 1.044 1 91.31 251 ARG B C 1
ATOM 4498 O O . ARG B 1 251 ? -5.234 -13.18 0.826 1 91.31 251 ARG B O 1
ATOM 4505 N N . TRP B 1 252 ? -7.406 -12.984 1.226 1 94.81 252 TRP B N 1
ATOM 4506 C CA . TRP B 1 252 ? -7.609 -14.43 1.298 1 94.81 252 TRP B CA 1
ATOM 4507 C C . TRP B 1 252 ? -7.496 -15.07 -0.083 1 94.81 252 TRP B C 1
ATOM 4509 O O . TRP B 1 252 ? -7.004 -16.188 -0.219 1 94.81 252 TRP B O 1
ATOM 4519 N N . LEU B 1 253 ? -7.984 -14.344 -1.082 1 95.25 253 LEU B N 1
ATOM 4520 C CA . LEU B 1 253 ? -7.809 -14.805 -2.455 1 95.25 253 LEU B CA 1
ATOM 4521 C C . LEU B 1 253 ? -6.328 -14.977 -2.785 1 95.25 253 LEU B C 1
ATOM 4523 O O . LEU B 1 253 ? -5.914 -16.047 -3.24 1 95.25 253 LEU B O 1
ATOM 4527 N N . LEU B 1 254 ? -5.516 -14.031 -2.436 1 91.69 254 LEU B N 1
ATOM 4528 C CA . LEU B 1 254 ? -4.09 -14.031 -2.75 1 91.69 254 LEU B CA 1
ATOM 4529 C C . LEU B 1 254 ? -3.354 -15.094 -1.942 1 91.69 254 LEU B C 1
ATOM 4531 O O . LEU B 1 254 ? -2.406 -15.711 -2.436 1 91.69 254 LEU B O 1
ATOM 4535 N N . GLU B 1 255 ? -3.824 -15.328 -0.804 1 91.62 255 GLU B N 1
ATOM 4536 C CA . GLU B 1 255 ? -3.117 -16.219 0.113 1 91.62 255 GLU B CA 1
ATOM 4537 C C . GLU B 1 255 ? -3.359 -17.688 -0.239 1 91.62 255 GLU B C 1
ATOM 4539 O O . GLU B 1 255 ? -2.469 -18.516 -0.087 1 91.62 255 GLU B O 1
ATOM 4544 N N . PHE B 1 256 ? -4.523 -18.016 -0.805 1 94.5 256 PHE B N 1
ATOM 4545 C CA . PHE B 1 256 ? -4.859 -19.422 -0.834 1 94.5 256 PHE B CA 1
ATOM 4546 C C . PHE B 1 256 ? -5.125 -19.891 -2.262 1 94.5 256 PHE B C 1
ATOM 4548 O O . PHE B 1 256 ? -4.848 -21.047 -2.607 1 94.5 256 PHE B O 1
ATOM 4555 N N . PHE B 1 257 ? -5.578 -19.109 -3.162 1 94.19 257 PHE B N 1
ATOM 4556 C CA . PHE B 1 257 ? -6.098 -19.578 -4.441 1 94.19 257 PHE B CA 1
ATOM 4557 C C . PHE B 1 257 ? -4.957 -19.891 -5.402 1 94.19 257 PHE B C 1
ATOM 4559 O O . PHE B 1 257 ? -5.035 -20.844 -6.172 1 94.19 257 PHE B O 1
ATOM 4566 N N . PRO B 1 258 ? -3.842 -19.141 -5.355 1 91.12 258 PRO B N 1
ATOM 4567 C CA . PRO B 1 258 ? -2.75 -19.469 -6.273 1 91.12 258 PRO B CA 1
ATOM 4568 C C . PRO B 1 258 ? -2.254 -20.906 -6.117 1 91.12 258 PRO B C 1
ATOM 4570 O O . PRO B 1 258 ? -2.066 -21.609 -7.113 1 91.12 258 PRO B O 1
ATOM 4573 N N . ASN B 1 259 ? -2.137 -21.375 -4.914 1 90.75 259 ASN B N 1
ATOM 4574 C CA . ASN B 1 259 ? -1.66 -22.734 -4.699 1 90.75 259 ASN B CA 1
ATOM 4575 C C . ASN B 1 259 ? -2.695 -23.766 -5.133 1 90.75 259 ASN B C 1
ATOM 4577 O O . ASN B 1 259 ? -2.34 -24.844 -5.598 1 90.75 259 ASN B O 1
ATOM 4581 N N . LEU B 1 260 ? -3.936 -23.438 -5.055 1 93.75 260 LEU B N 1
ATOM 4582 C CA . LEU B 1 260 ? -4.996 -24.328 -5.508 1 93.75 260 LEU B CA 1
ATOM 4583 C C . LEU B 1 260 ? -5.031 -24.406 -7.031 1 93.75 260 LEU B C 1
ATOM 4585 O O . LEU B 1 260 ? -5.363 -25.453 -7.598 1 93.75 260 LEU B O 1
ATOM 4589 N N . ILE B 1 261 ? -4.625 -23.344 -7.688 1 91.75 261 ILE B N 1
ATOM 4590 C CA . ILE B 1 261 ? -4.516 -23.312 -9.141 1 91.75 261 ILE B CA 1
ATOM 4591 C C . ILE B 1 261 ? -3.312 -24.141 -9.586 1 91.75 261 ILE B C 1
ATOM 4593 O O . ILE B 1 261 ? -3.424 -24.984 -10.484 1 91.75 261 ILE B O 1
ATOM 4597 N N . ILE B 1 262 ? -2.258 -23.984 -8.883 1 87 262 ILE B N 1
ATOM 4598 C CA . ILE B 1 262 ? -1.007 -24.656 -9.211 1 87 262 ILE B CA 1
ATOM 4599 C C . ILE B 1 262 ? -1.176 -26.172 -9.07 1 87 262 ILE B C 1
ATOM 4601 O O . ILE B 1 262 ? -0.677 -26.938 -9.891 1 87 262 ILE B O 1
ATOM 4605 N N . SER B 1 263 ? -1.957 -26.578 -8.109 1 89.56 263 SER B N 1
ATOM 4606 C CA . SER B 1 263 ? -2.137 -28 -7.844 1 89.56 263 SER B CA 1
ATOM 4607 C C . SER B 1 263 ? -3.219 -28.594 -8.734 1 89.56 263 SER B C 1
ATOM 4609 O O . SER B 1 263 ? -3.469 -29.797 -8.695 1 89.56 263 SER B O 1
ATOM 4611 N N . GLY B 1 264 ? -3.902 -27.75 -9.422 1 90.5 264 GLY B N 1
ATOM 4612 C CA . GLY B 1 264 ? -4.91 -28.219 -10.359 1 90.5 264 GLY B CA 1
ATOM 4613 C C . GLY B 1 264 ? -6.277 -28.391 -9.719 1 90.5 264 GLY B C 1
ATOM 4614 O O . GLY B 1 264 ? -7.215 -28.844 -10.375 1 90.5 264 GLY B O 1
ATOM 4615 N N . LEU B 1 265 ? -6.418 -28.016 -8.484 1 93.88 265 LEU B N 1
ATOM 4616 C CA . LEU B 1 265 ? -7.695 -28.156 -7.789 1 93.88 265 LEU B CA 1
ATOM 4617 C C . LEU B 1 265 ? -8.711 -27.141 -8.312 1 93.88 265 LEU B C 1
ATOM 4619 O O . LEU B 1 265 ? -9.906 -27.453 -8.398 1 93.88 265 LEU B O 1
ATOM 4623 N N . ILE B 1 266 ? -8.211 -26 -8.656 1 94.62 266 ILE B N 1
ATOM 4624 C CA . ILE B 1 266 ? -9.008 -25.031 -9.406 1 94.62 266 ILE B CA 1
ATOM 4625 C C . ILE B 1 266 ? -8.688 -25.141 -10.898 1 94.62 266 ILE B C 1
ATOM 4627 O O . ILE B 1 266 ? -7.637 -24.688 -11.344 1 94.62 266 ILE B O 1
ATOM 4631 N N . ASP B 1 267 ? -9.648 -25.734 -11.625 1 92.44 267 ASP B N 1
ATOM 4632 C CA . ASP B 1 267 ? -9.406 -26.047 -13.031 1 92.44 267 ASP B CA 1
ATOM 4633 C C . ASP B 1 267 ? -10.367 -25.281 -13.945 1 92.44 267 ASP B C 1
ATOM 4635 O O . ASP B 1 267 ? -10.32 -25.438 -15.164 1 92.44 267 ASP B O 1
ATOM 4639 N N . ASN B 1 268 ? -11.242 -24.531 -13.352 1 94.25 268 ASN B N 1
ATOM 4640 C CA . ASN B 1 268 ? -12.266 -23.75 -14.039 1 94.25 268 ASN B CA 1
ATOM 4641 C C . ASN B 1 268 ? -13.25 -24.641 -14.781 1 94.25 268 ASN B C 1
ATOM 4643 O O . ASN B 1 268 ? -13.875 -24.203 -15.758 1 94.25 268 ASN B O 1
ATOM 4647 N N . GLN B 1 269 ? -13.312 -25.859 -14.43 1 94.5 269 GLN B N 1
ATOM 4648 C CA . GLN B 1 269 ? -14.281 -26.812 -14.953 1 94.5 269 GLN B CA 1
ATOM 4649 C C . GLN B 1 269 ? -15.18 -27.344 -13.844 1 94.5 269 GLN B C 1
ATOM 4651 O O . GLN B 1 269 ? -16.328 -26.938 -13.719 1 94.5 269 GLN B O 1
ATOM 4656 N N . THR B 1 270 ? -14.547 -28.109 -13.008 1 96.19 270 THR B N 1
ATOM 4657 C CA . THR B 1 270 ? -15.297 -28.641 -11.883 1 96.19 270 THR B CA 1
ATOM 4658 C C . THR B 1 270 ? -15.281 -27.656 -10.711 1 96.19 270 THR B C 1
ATOM 4660 O O . THR B 1 270 ? -16.297 -27.469 -10.031 1 96.19 270 THR B O 1
ATOM 4663 N N . VAL B 1 271 ? -14.109 -27.062 -10.484 1 97.19 271 VAL B N 1
ATOM 4664 C CA . VAL B 1 271 ? -13.938 -26.047 -9.438 1 97.19 271 VAL B CA 1
ATOM 4665 C C . VAL B 1 271 ? -13.391 -24.766 -10.047 1 97.19 271 VAL B C 1
ATOM 4667 O O . VAL B 1 271 ? -12.438 -24.797 -10.828 1 97.19 271 VAL B O 1
ATOM 4670 N N . THR B 1 272 ? -14.031 -23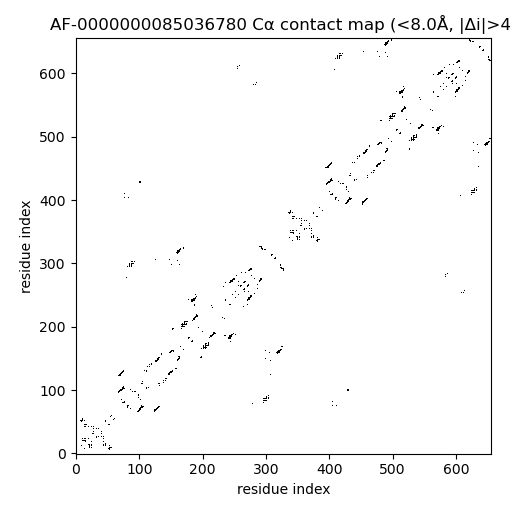.594 -9.75 1 97.19 272 THR B N 1
ATOM 4671 C CA . THR B 1 272 ? -13.492 -22.281 -10.109 1 97.19 272 THR B CA 1
ATOM 4672 C C . THR B 1 272 ? -13.398 -21.391 -8.883 1 97.19 272 THR B C 1
ATOM 4674 O O . THR B 1 272 ? -13.617 -21.828 -7.758 1 97.19 272 THR B O 1
ATOM 4677 N N . ALA B 1 273 ? -12.867 -20.156 -9.086 1 97.56 273 ALA B N 1
ATOM 4678 C CA . ALA B 1 273 ? -12.734 -19.219 -7.98 1 97.56 273 ALA B CA 1
ATOM 4679 C C . ALA B 1 273 ? -13.141 -17.812 -8.414 1 97.56 273 ALA B C 1
ATOM 4681 O O . ALA B 1 273 ? -13.094 -17.469 -9.594 1 97.56 273 ALA B O 1
ATOM 4682 N N . THR B 1 274 ? -13.617 -17.094 -7.406 1 98.25 274 THR B N 1
ATOM 4683 C CA . THR B 1 274 ? -13.945 -15.672 -7.578 1 98.25 274 THR B CA 1
ATOM 4684 C C . THR B 1 274 ? -13.734 -14.906 -6.281 1 98.25 274 THR B C 1
ATOM 4686 O O . THR B 1 274 ? -13.359 -15.492 -5.262 1 98.25 274 THR B O 1
ATOM 4689 N N . GLY B 1 275 ? -13.875 -13.57 -6.387 1 98.19 275 GLY B N 1
ATOM 4690 C CA . GLY B 1 275 ? -13.742 -12.719 -5.219 1 98.19 275 GLY B CA 1
ATOM 4691 C C . GLY B 1 275 ? -13.625 -11.242 -5.566 1 98.19 275 GLY B C 1
ATOM 4692 O O . GLY B 1 275 ? -13.547 -10.883 -6.742 1 98.19 275 GLY B O 1
ATOM 4693 N N . PHE B 1 276 ? -13.688 -10.484 -4.551 1 97.31 276 PHE B N 1
ATOM 4694 C CA . PHE B 1 276 ? -13.422 -9.055 -4.688 1 97.31 276 PHE B CA 1
ATOM 4695 C C . PHE B 1 276 ? -11.922 -8.789 -4.742 1 97.31 276 PHE B C 1
ATOM 4697 O O . PHE B 1 276 ? -11.219 -8.953 -3.742 1 97.31 276 PHE B O 1
ATOM 4704 N N . ALA B 1 277 ? -11.438 -8.453 -5.93 1 94.62 277 ALA B N 1
ATOM 4705 C CA . ALA B 1 277 ? -10 -8.258 -6.109 1 94.62 277 ALA B CA 1
ATOM 4706 C C . ALA B 1 277 ? -9.719 -7.324 -7.289 1 94.62 277 ALA B C 1
ATOM 4708 O O . ALA B 1 277 ? -10.422 -7.367 -8.305 1 94.62 277 ALA B O 1
ATOM 4709 N N . ASP B 1 278 ? -8.617 -6.555 -7.094 1 90.19 278 ASP B N 1
ATOM 4710 C CA . ASP B 1 278 ? -8.273 -5.59 -8.133 1 90.19 278 ASP B CA 1
ATOM 4711 C C . ASP B 1 278 ? -6.785 -5.656 -8.469 1 90.19 278 ASP B C 1
ATOM 4713 O O . ASP B 1 278 ? -6.332 -5.023 -9.43 1 90.19 278 ASP B O 1
ATOM 4717 N N . THR B 1 279 ? -6.008 -6.484 -7.781 1 88.75 279 THR B N 1
ATOM 4718 C CA . THR B 1 279 ? -4.566 -6.535 -7.996 1 88.75 279 THR B CA 1
ATOM 4719 C C . THR B 1 279 ? -4.242 -7.121 -9.367 1 88.75 279 THR B C 1
ATOM 4721 O O . THR B 1 279 ? -4.883 -8.078 -9.805 1 88.75 279 THR B O 1
ATOM 4724 N N . ASP B 1 280 ? -3.213 -6.621 -10 1 81.12 280 ASP B N 1
ATOM 4725 C CA . ASP B 1 280 ? -2.85 -6.996 -11.359 1 81.12 280 ASP B CA 1
ATOM 4726 C C . ASP B 1 280 ? -2.373 -8.445 -11.422 1 81.12 280 ASP B C 1
ATOM 4728 O O . ASP B 1 280 ? -2.721 -9.18 -12.352 1 81.12 280 ASP B O 1
ATOM 4732 N N . PHE B 1 281 ? -1.638 -8.875 -10.469 1 81.25 281 PHE B N 1
ATOM 4733 C CA . PHE B 1 281 ? -1.033 -10.203 -10.5 1 81.25 281 PHE B CA 1
ATOM 4734 C C . PHE B 1 281 ? -2.105 -11.281 -10.578 1 81.25 281 PHE B C 1
ATOM 4736 O O . PHE B 1 281 ? -1.996 -12.219 -11.375 1 81.25 281 PHE B O 1
ATOM 4743 N N . ILE B 1 282 ? -3.17 -11.133 -9.789 1 86 282 ILE B N 1
ATOM 4744 C CA . ILE B 1 282 ? -4.188 -12.18 -9.773 1 86 282 ILE B CA 1
ATOM 4745 C C . ILE B 1 282 ? -4.98 -12.148 -11.078 1 86 282 ILE B C 1
ATOM 4747 O O . ILE B 1 282 ? -5.418 -13.188 -11.578 1 86 282 ILE B O 1
ATOM 4751 N N . ARG B 1 283 ? -5.016 -11.008 -11.648 1 86.81 283 ARG B N 1
ATOM 4752 C CA . ARG B 1 283 ? -5.766 -10.852 -12.891 1 86.81 283 ARG B CA 1
ATOM 4753 C C . ARG B 1 283 ? -4.996 -11.438 -14.07 1 86.81 283 ARG B C 1
ATOM 4755 O O . ARG B 1 283 ? -5.586 -11.773 -15.094 1 86.81 283 ARG B O 1
ATOM 4762 N N . ARG B 1 284 ? -3.721 -11.68 -13.914 1 85.25 284 ARG B N 1
ATOM 4763 C CA . ARG B 1 284 ? -2.895 -12.148 -15.016 1 85.25 284 ARG B CA 1
ATOM 4764 C C . ARG B 1 284 ? -2.564 -13.633 -14.859 1 85.25 284 ARG B C 1
ATOM 4766 O O . ARG B 1 284 ? -1.937 -14.234 -15.734 1 85.25 284 ARG B O 1
ATOM 4773 N N . MET B 1 285 ? -2.98 -14.141 -13.789 1 86.69 285 MET B N 1
ATOM 4774 C CA . MET B 1 285 ? -2.723 -15.562 -13.562 1 86.69 285 MET B CA 1
ATOM 4775 C C . MET B 1 285 ? -3.516 -16.422 -14.539 1 86.69 285 MET B C 1
ATOM 4777 O O . MET B 1 285 ? -4.633 -16.062 -14.922 1 86.69 285 MET B O 1
ATOM 4781 N N . GLU B 1 286 ? -2.801 -17.516 -14.977 1 85.69 286 GLU B N 1
ATOM 4782 C CA . GLU B 1 286 ? -3.467 -18.5 -15.828 1 85.69 286 GLU B CA 1
ATOM 4783 C C . GLU B 1 286 ? -3.646 -19.828 -15.102 1 85.69 286 GLU B C 1
ATOM 4785 O O . GLU B 1 286 ? -2.699 -20.344 -14.508 1 85.69 286 GLU B O 1
ATOM 4790 N N . PRO B 1 287 ? -4.949 -20.375 -15.211 1 88.75 287 PRO B N 1
ATOM 4791 C CA . PRO B 1 287 ? -6.113 -19.922 -15.969 1 88.75 287 PRO B CA 1
ATOM 4792 C C . PRO B 1 287 ? -6.742 -18.656 -15.375 1 88.75 287 PRO B C 1
ATOM 4794 O O . PRO B 1 287 ? -6.684 -18.453 -14.156 1 88.75 287 PRO B O 1
ATOM 4797 N N . LYS B 1 288 ? -7.34 -17.938 -16.203 1 90.69 288 LYS B N 1
ATOM 4798 C CA . LYS B 1 288 ? -7.918 -16.672 -15.781 1 90.69 288 LYS B CA 1
ATOM 4799 C C . LYS B 1 288 ? -9.141 -16.891 -14.891 1 90.69 288 LYS B C 1
ATOM 4801 O O . LYS B 1 288 ? -9.969 -17.75 -15.164 1 90.69 288 LYS B O 1
ATOM 4806 N N . LEU B 1 289 ? -9.203 -16.016 -13.914 1 94.62 289 LEU B N 1
ATOM 4807 C CA . LEU B 1 289 ? -10.367 -16 -13.039 1 94.62 289 LEU B CA 1
ATOM 4808 C C . LEU B 1 289 ? -11.289 -14.828 -13.367 1 94.62 289 LEU B C 1
ATOM 4810 O O . LEU B 1 289 ? -10.828 -13.781 -13.82 1 94.62 289 LEU B O 1
ATOM 4814 N N . THR B 1 290 ? -12.578 -15.039 -13.195 1 96.5 290 THR B N 1
ATOM 4815 C CA . THR B 1 290 ? -13.555 -13.953 -13.242 1 96.5 290 THR B CA 1
ATOM 4816 C C . THR B 1 290 ? -13.734 -13.336 -11.859 1 96.5 290 THR B C 1
ATOM 4818 O O . THR B 1 290 ? -14.234 -13.984 -10.938 1 96.5 290 THR B O 1
ATOM 4821 N N . LEU B 1 291 ? -13.32 -12.062 -11.727 1 97.75 291 LEU B N 1
ATOM 4822 C CA . LEU B 1 291 ? -13.266 -11.414 -10.422 1 97.75 291 LEU B CA 1
ATOM 4823 C C . LEU B 1 291 ? -14.164 -10.18 -10.383 1 97.75 291 LEU B C 1
ATOM 4825 O O . LEU B 1 291 ? -14.617 -9.703 -11.43 1 97.75 291 LEU B O 1
ATOM 4829 N N . ILE B 1 292 ? -14.43 -9.742 -9.188 1 98.31 292 ILE B N 1
ATOM 4830 C CA . ILE B 1 292 ? -15.258 -8.562 -8.977 1 98.31 292 ILE B CA 1
ATOM 4831 C C . ILE B 1 292 ? -14.383 -7.348 -8.695 1 98.31 292 ILE B C 1
ATOM 4833 O O . ILE B 1 292 ? -13.562 -7.363 -7.777 1 98.31 292 ILE B O 1
ATOM 4837 N N . THR B 1 293 ? -14.516 -6.332 -9.5 1 97.38 293 THR B N 1
ATOM 4838 C CA . THR B 1 293 ? -13.828 -5.074 -9.227 1 97.38 293 THR B CA 1
ATOM 4839 C C . THR B 1 293 ? -14.789 -4.051 -8.625 1 97.38 293 THR B C 1
ATOM 4841 O O . THR B 1 293 ? -15.938 -3.943 -9.055 1 97.38 293 THR B O 1
ATOM 4844 N N . GLN B 1 294 ? -14.344 -3.355 -7.641 1 96.88 294 GLN B N 1
ATOM 4845 C CA . GLN B 1 294 ? -15.094 -2.25 -7.059 1 96.88 294 GLN B CA 1
ATOM 4846 C C . GLN B 1 294 ? -14.648 -0.912 -7.641 1 96.88 294 GLN B C 1
ATOM 4848 O O . GLN B 1 294 ? -15.18 0.139 -7.277 1 96.88 294 GLN B O 1
ATOM 4853 N N . ASN B 1 295 ? -13.594 -0.915 -8.445 1 96.31 295 ASN B N 1
ATOM 4854 C CA . ASN B 1 295 ? -13.008 0.276 -9.055 1 96.31 295 ASN B CA 1
ATOM 4855 C C . ASN B 1 295 ? -12.586 1.295 -8 1 96.31 295 ASN B C 1
ATOM 4857 O O . ASN B 1 295 ? -13.109 2.41 -7.965 1 96.31 295 ASN B O 1
ATOM 4861 N N . PRO B 1 296 ? -11.641 0.89 -7.156 1 96.94 296 PRO B N 1
ATOM 4862 C CA . PRO B 1 296 ? -11.266 1.767 -6.047 1 96.94 296 PRO B CA 1
ATOM 4863 C C . PRO B 1 296 ? -10.727 3.115 -6.516 1 96.94 296 PRO B C 1
ATOM 4865 O O . PRO B 1 296 ? -10.914 4.129 -5.84 1 96.94 296 PRO B O 1
ATOM 4868 N N . PHE B 1 297 ? -10.094 3.176 -7.684 1 97.12 297 PHE B N 1
ATOM 4869 C CA . PHE B 1 297 ? -9.602 4.441 -8.219 1 97.12 297 PHE B CA 1
ATOM 4870 C C . PHE B 1 297 ? -10.758 5.398 -8.484 1 97.12 297 PHE B C 1
ATOM 4872 O O . PHE B 1 297 ? -10.719 6.555 -8.062 1 97.12 297 PHE B O 1
ATOM 4879 N N . LEU B 1 298 ? -11.773 4.918 -9.086 1 98.06 298 LEU B N 1
ATOM 4880 C CA . LEU B 1 298 ? -12.938 5.746 -9.383 1 98.06 298 LEU B CA 1
ATOM 4881 C C . LEU B 1 298 ? -13.648 6.156 -8.102 1 98.06 298 LEU B C 1
ATOM 4883 O O . LEU B 1 298 ? -14.125 7.289 -7.984 1 98.06 298 LEU B O 1
ATOM 4887 N N . MET B 1 299 ? -13.742 5.258 -7.203 1 98.12 299 MET B N 1
ATOM 4888 C CA . MET B 1 299 ? -14.344 5.574 -5.906 1 98.12 299 MET B CA 1
ATOM 4889 C C . MET B 1 299 ? -13.594 6.715 -5.227 1 98.12 299 MET B C 1
ATOM 4891 O O . MET B 1 299 ? -14.211 7.648 -4.715 1 98.12 299 MET B O 1
ATOM 4895 N N . GLY B 1 300 ? -12.273 6.633 -5.25 1 98.5 300 GLY B N 1
ATOM 4896 C CA . GLY B 1 300 ? -11.445 7.699 -4.699 1 98.5 300 GLY B CA 1
ATOM 4897 C C . GLY B 1 300 ? -11.609 9.016 -5.43 1 98.5 300 GLY B C 1
ATOM 4898 O O . GLY B 1 300 ? -11.797 10.062 -4.797 1 98.5 300 GLY B O 1
ATOM 4899 N N . ALA B 1 301 ? -11.57 8.953 -6.754 1 98.5 301 ALA B N 1
ATOM 4900 C CA . ALA B 1 301 ? -11.727 10.156 -7.574 1 98.5 301 ALA B CA 1
ATOM 4901 C C . ALA B 1 301 ? -13.07 10.828 -7.305 1 98.5 301 ALA B C 1
ATOM 4903 O O . ALA B 1 301 ? -13.133 12.047 -7.137 1 98.5 301 ALA B O 1
ATOM 4904 N N . SER B 1 302 ? -14.109 10.039 -7.184 1 98.56 302 SER B N 1
ATOM 4905 C CA . SER B 1 302 ? -15.445 10.555 -6.922 1 98.56 302 SER B CA 1
ATOM 4906 C C . SER B 1 302 ? -15.531 11.211 -5.547 1 98.56 302 SER B C 1
ATOM 4908 O O . SER B 1 302 ? -16.141 12.273 -5.395 1 98.56 302 SER B O 1
ATOM 4910 N N . SER B 1 303 ? -14.898 10.633 -4.582 1 98.56 303 SER B N 1
ATOM 4911 C CA . SER B 1 303 ? -14.875 11.188 -3.23 1 98.56 303 SER B CA 1
ATOM 4912 C C . SER B 1 303 ? -14.18 12.539 -3.199 1 98.56 303 SER B C 1
ATOM 4914 O O . SER B 1 303 ? -14.633 13.469 -2.529 1 98.56 303 SER B O 1
ATOM 4916 N N . ALA B 1 304 ? -13.102 12.648 -3.943 1 98.56 304 ALA B N 1
ATOM 4917 C CA . ALA B 1 304 ? -12.344 13.898 -4.012 1 98.56 304 ALA B CA 1
ATOM 4918 C C . ALA B 1 304 ? -13.156 14.992 -4.695 1 98.56 304 ALA B C 1
ATOM 4920 O O . ALA B 1 304 ? -13.102 16.156 -4.297 1 98.56 304 ALA B O 1
ATOM 4921 N N . GLU B 1 305 ? -13.891 14.617 -5.723 1 98.31 305 GLU B N 1
ATOM 4922 C CA . GLU B 1 305 ? -14.75 15.586 -6.402 1 98.31 305 GLU B CA 1
ATOM 4923 C C . GLU B 1 305 ? -15.781 16.172 -5.453 1 98.31 305 GLU B C 1
ATOM 4925 O O . GLU B 1 305 ? -16 17.391 -5.438 1 98.31 305 GLU B O 1
ATOM 4930 N N . ILE B 1 306 ? -16.359 15.328 -4.68 1 98.25 306 ILE B N 1
ATOM 4931 C CA . ILE B 1 306 ? -17.344 15.773 -3.699 1 98.25 306 ILE B CA 1
ATOM 4932 C C . ILE B 1 306 ? -16.672 16.703 -2.686 1 98.25 306 ILE B C 1
ATOM 4934 O O . ILE B 1 306 ? -17.219 17.75 -2.344 1 98.25 306 ILE B O 1
ATOM 4938 N N . MET B 1 307 ? -15.484 16.359 -2.221 1 97.94 307 MET B N 1
ATOM 4939 C CA . MET B 1 307 ? -14.727 17.172 -1.275 1 97.94 307 MET B CA 1
ATOM 4940 C C . MET B 1 307 ? -14.469 18.562 -1.84 1 97.94 307 MET B C 1
ATOM 4942 O O . MET B 1 307 ? -14.688 19.562 -1.157 1 97.94 307 MET B O 1
ATOM 4946 N N . LEU B 1 308 ? -14.062 18.625 -3.1 1 97.31 308 LEU B N 1
ATOM 4947 C CA . LEU B 1 308 ? -13.734 19.891 -3.729 1 97.31 308 LEU B CA 1
ATOM 4948 C C . LEU B 1 308 ? -14.977 20.766 -3.865 1 97.31 308 LEU B C 1
ATOM 4950 O O . LEU B 1 308 ? -14.906 22 -3.713 1 97.31 308 LEU B O 1
ATOM 4954 N N . ARG B 1 309 ? -16.109 20.156 -4.141 1 96.81 309 ARG B N 1
ATOM 4955 C CA . ARG B 1 309 ? -17.359 20.891 -4.191 1 96.81 309 ARG B CA 1
ATOM 4956 C C . ARG B 1 309 ? -17.688 21.516 -2.836 1 96.81 309 ARG B C 1
ATOM 4958 O O . ARG B 1 309 ? -18.062 22.688 -2.76 1 96.81 309 ARG B O 1
ATOM 4965 N N . GLN B 1 310 ? -17.5 20.766 -1.78 1 94.94 310 GLN B N 1
ATOM 4966 C CA . GLN B 1 310 ? -17.734 21.281 -0.435 1 94.94 310 GLN B CA 1
ATOM 4967 C C . GLN B 1 310 ? -16.797 22.438 -0.114 1 94.94 310 GLN B C 1
ATOM 4969 O O . GLN B 1 310 ? -17.219 23.453 0.451 1 94.94 310 GLN B O 1
ATOM 4974 N N . LEU B 1 311 ? -15.594 22.312 -0.499 1 93.31 311 LEU B N 1
ATOM 4975 C CA . LEU B 1 311 ? -14.586 23.328 -0.208 1 93.31 311 LEU B CA 1
ATOM 4976 C C . LEU B 1 311 ? -14.859 24.609 -0.988 1 93.31 311 LEU B C 1
ATOM 4978 O O . LEU B 1 311 ? -14.469 25.703 -0.562 1 93.31 311 LEU B O 1
ATOM 4982 N N . ALA B 1 312 ? -15.508 24.438 -2.078 1 93.06 312 ALA B N 1
ATOM 4983 C CA . ALA B 1 312 ? -15.867 25.578 -2.9 1 93.06 312 ALA B CA 1
ATOM 4984 C C . ALA B 1 312 ? -17.125 26.266 -2.361 1 93.06 312 ALA B C 1
ATOM 4986 O O . ALA B 1 312 ? -17.594 27.266 -2.928 1 93.06 312 ALA B O 1
ATOM 4987 N N . GLY B 1 313 ? -17.734 25.703 -1.371 1 91.69 313 GLY B N 1
ATOM 4988 C CA . GLY B 1 313 ? -18.859 26.344 -0.716 1 91.69 313 GLY B CA 1
ATOM 4989 C C . GLY B 1 313 ? -20.203 25.75 -1.131 1 91.69 313 GLY B C 1
ATOM 4990 O O . GLY B 1 313 ? -21.25 26.234 -0.713 1 91.69 313 GLY B O 1
ATOM 4991 N N . GLU B 1 314 ? -20.141 24.703 -1.926 1 92.19 314 GLU B N 1
ATOM 4992 C CA . GLU B 1 314 ? -21.375 24.047 -2.326 1 92.19 314 GLU B CA 1
ATOM 4993 C C . GLU B 1 314 ? -21.953 23.219 -1.183 1 92.19 314 GLU B C 1
ATOM 4995 O O . GLU B 1 314 ? -21.219 22.531 -0.467 1 92.19 314 GLU B O 1
ATOM 5000 N N . LYS B 1 315 ? -23.219 23.375 -1.008 1 89.56 315 LYS B N 1
ATOM 5001 C CA . LYS B 1 315 ? -23.906 22.5 -0.052 1 89.56 315 LYS B CA 1
ATOM 5002 C C . LYS B 1 315 ? -24.188 21.125 -0.661 1 89.56 315 LYS B C 1
ATOM 5004 O O . LYS B 1 315 ? -25.078 20.984 -1.491 1 89.56 315 LYS B O 1
ATOM 5009 N N . VAL B 1 316 ? -23.438 20.188 -0.254 1 89.31 316 VAL B N 1
ATOM 5010 C CA . VAL B 1 316 ? -23.625 18.828 -0.761 1 89.31 316 VAL B CA 1
ATOM 5011 C C . VAL B 1 316 ? -24.453 18.016 0.221 1 89.31 316 VAL B C 1
ATOM 5013 O O . VAL B 1 316 ? -24.125 17.938 1.405 1 89.31 316 VAL B O 1
ATOM 5016 N N . ALA B 1 317 ? -25.547 17.438 -0.222 1 89.25 317 ALA B N 1
ATOM 5017 C CA . ALA B 1 317 ? -26.438 16.625 0.608 1 89.25 317 ALA B CA 1
ATOM 5018 C C . ALA B 1 317 ? -25.719 15.367 1.089 1 89.25 317 ALA B C 1
ATOM 5020 O O . ALA B 1 317 ? -24.844 14.836 0.398 1 89.25 317 ALA B O 1
ATOM 5021 N N . PRO B 1 318 ? -26.031 14.914 2.273 1 91.75 318 PRO B N 1
ATOM 5022 C CA . PRO B 1 318 ? -25.453 13.664 2.775 1 91.75 318 PRO B CA 1
ATOM 5023 C C . PRO B 1 318 ? -26.016 12.43 2.082 1 91.75 318 PRO B C 1
ATOM 5025 O O . PRO B 1 318 ? -26.547 11.531 2.746 1 91.75 318 PRO B O 1
ATOM 5028 N N . GLU B 1 319 ? -25.766 12.359 0.809 1 92.25 319 GLU B N 1
ATOM 5029 C CA . GLU B 1 319 ? -26.297 11.258 0.002 1 92.25 319 GLU B CA 1
ATOM 5030 C C . GLU B 1 319 ? -25.219 10.211 -0.259 1 92.25 319 GLU B C 1
ATOM 5032 O O . GLU B 1 319 ? -24.016 10.484 -0.11 1 92.25 319 GLU B O 1
ATOM 5037 N N . LYS B 1 320 ? -25.844 9.164 -0.602 1 94.38 320 LYS B N 1
ATOM 5038 C CA . LYS B 1 320 ? -24.984 8.023 -0.937 1 94.38 320 LYS B CA 1
ATOM 5039 C C . LYS B 1 320 ? -24.797 7.91 -2.445 1 94.38 320 LYS B C 1
ATOM 5041 O O . LYS B 1 320 ? -25.766 7.863 -3.203 1 94.38 320 LYS B O 1
ATOM 5046 N N . MET B 1 321 ? -23.531 7.973 -2.906 1 97.25 321 MET B N 1
ATOM 5047 C CA . MET B 1 321 ? -23.188 7.656 -4.285 1 97.25 321 MET B CA 1
ATOM 5048 C C . MET B 1 321 ? -22.672 6.223 -4.406 1 97.25 321 MET B C 1
ATOM 5050 O O . MET B 1 321 ? -21.734 5.832 -3.695 1 97.25 321 MET B O 1
ATOM 5054 N N . VAL B 1 322 ? -23.234 5.453 -5.336 1 97.75 322 VAL B N 1
ATOM 5055 C CA . VAL B 1 322 ? -22.859 4.051 -5.492 1 97.75 322 VAL B CA 1
ATOM 5056 C C . VAL B 1 322 ? -22.016 3.883 -6.754 1 97.75 322 VAL B C 1
ATOM 5058 O O . VAL B 1 322 ? -22.453 4.238 -7.852 1 97.75 322 VAL B O 1
ATOM 5061 N N . ILE B 1 323 ? -20.781 3.391 -6.605 1 97.88 323 ILE B N 1
ATOM 5062 C CA . ILE B 1 323 ? -19.938 3 -7.727 1 97.88 323 ILE B CA 1
ATOM 5063 C C . ILE B 1 323 ? -20.25 1.559 -8.125 1 97.88 323 ILE B C 1
ATOM 5065 O O . ILE B 1 323 ? -20.125 0.643 -7.309 1 97.88 323 ILE B O 1
ATOM 5069 N N . PRO B 1 324 ? -20.625 1.358 -9.32 1 96.19 324 PRO B N 1
ATOM 5070 C CA . PRO B 1 324 ? -20.969 -0.001 -9.734 1 96.19 324 PRO B CA 1
ATOM 5071 C C . PRO B 1 324 ? -19.781 -0.955 -9.711 1 96.19 324 PRO B C 1
ATOM 5073 O O . PRO B 1 324 ? -18.719 -0.633 -10.25 1 96.19 324 PRO B O 1
ATOM 5076 N N . ALA B 1 325 ? -19.984 -2.072 -9.039 1 96.69 325 ALA B N 1
ATOM 5077 C CA . ALA B 1 325 ? -19.031 -3.168 -9.156 1 96.69 325 ALA B CA 1
ATOM 5078 C C . ALA B 1 325 ? -19.234 -3.951 -10.445 1 96.69 325 ALA B C 1
ATOM 5080 O O . ALA B 1 325 ? -20.344 -3.992 -10.984 1 96.69 325 ALA B O 1
ATOM 5081 N N . LYS B 1 326 ? -18.125 -4.547 -10.961 1 96.5 326 LYS B N 1
ATOM 5082 C CA . LYS B 1 326 ? -18.219 -5.297 -12.203 1 96.5 326 LYS B CA 1
ATOM 5083 C C . LYS B 1 326 ? -17.562 -6.672 -12.07 1 96.5 326 LYS B C 1
ATOM 5085 O O . LYS B 1 326 ? -16.5 -6.805 -11.461 1 96.5 326 LYS B O 1
ATOM 5090 N N . LEU B 1 327 ? -18.281 -7.625 -12.609 1 96.69 327 LEU B N 1
ATOM 5091 C CA . LEU B 1 327 ? -17.703 -8.953 -12.766 1 96.69 327 LEU B CA 1
ATOM 5092 C C . LEU B 1 327 ? -16.953 -9.062 -14.094 1 96.69 327 LEU B C 1
ATOM 5094 O O . LEU B 1 327 ? -17.547 -8.867 -15.156 1 96.69 327 LEU B O 1
ATOM 5098 N N . GLN B 1 328 ? -15.641 -9.297 -14 1 92.56 328 GLN B N 1
ATOM 5099 C CA . GLN B 1 328 ? -14.859 -9.305 -15.234 1 92.56 328 GLN B CA 1
ATOM 5100 C C . GLN B 1 328 ? -13.664 -10.242 -15.117 1 92.56 328 GLN B C 1
ATOM 5102 O O . GLN B 1 328 ? -13.227 -10.562 -14.016 1 92.56 328 GLN B O 1
#

Foldseek 3Di:
DPPDDLDQQALVNLCVQLVHDSVLLVCLVVVVCVPPDPSSNVSSVVSCVVSVHDHCVLVVCVPPDAPLEEEEEDAAPVAPLRVLLVLLQQVQSVVVPHHYDYDYCPNPQVSVLVVLLVVLSPRHQAYEYQHPDAQVSSCVRNVPDHAYEYEAADHPPHQAAYEYAQLLQLLLVVLQVVVVVFAQAEEEEEADCVSGPSSVSSVNSNVVNHPHYHYDHDHPVDDDLVVSQVVVLCRQPVDQGQYEYEYAGVVVCVSHVVVCVVVCVDVVPRYHYEYEDDDDVLCPDPPGHWYKYQSSSVRSNVRNVSSVCVSVPHDDGHDYHHRYIDTD/DPPDDLDQQALVNLCVQLVHDSVLLVCLVVVVCVPPDPSSNVSSVVSCVVSVHDYCVLVVVPPPPAPLEEEEEDAAPVAPLRVLLVLLQQVQSVVVPHHYDYDYCPNPQVSVLVVLLVVLRPRHQAYEYQHPDAQVSSCVRSVDDHAYEYEAADHPPHQAAYEYAQLLQLLLVVLQVVVVVFAQAEEEEEADCVSGPSSVSSVNSNVVNHPHYHYDHDHPVDDDLVVSQVVSLCRLPVDQGQYEYEYAGVVVCVSHVVVCVVVCVDVVPRYHYEYEDDDPVLCPDPPGHWYKYQSSSVRSNVRSVSSVCVSVPDDDGHDYHHRYIDTD

Solvent-accessible surface area (backbone atoms only — not comparable to full-atom values): 35110 Å² total; per-residue (Å²): 132,83,80,74,77,85,68,82,49,48,68,63,49,34,11,61,67,37,72,48,51,54,67,56,47,49,27,53,76,68,65,55,47,88,87,52,52,71,70,57,51,51,36,42,52,50,26,28,61,75,50,65,42,66,68,42,59,73,46,48,69,46,38,85,68,71,62,42,31,31,41,31,40,33,42,34,61,86,35,66,58,43,40,38,19,48,50,18,23,36,60,49,31,46,75,75,69,30,44,62,36,39,39,70,25,65,77,32,67,67,50,38,51,54,50,43,47,51,51,57,73,64,64,52,58,30,38,40,34,40,58,83,68,55,61,67,59,53,48,65,54,46,70,73,81,61,52,54,34,37,32,66,53,84,63,81,89,38,86,39,28,33,35,27,54,59,40,32,59,47,30,20,52,52,41,38,55,42,40,76,74,58,32,59,34,37,39,36,39,32,55,62,50,90,79,33,68,65,53,40,34,27,51,51,12,34,55,74,50,44,83,48,68,47,78,48,72,44,51,89,90,61,72,56,65,70,60,51,52,51,52,50,51,48,64,63,58,65,58,91,56,24,20,34,39,36,17,74,36,44,69,57,40,57,65,50,46,58,53,34,42,56,70,51,63,40,63,69,69,54,19,36,54,35,32,44,47,78,60,64,50,67,66,66,34,71,80,72,58,56,26,29,33,62,50,38,34,58,49,18,28,53,46,33,51,53,50,52,40,45,73,72,66,47,89,72,68,49,44,79,43,73,41,78,56,43,80,80,131,81,78,75,77,82,70,82,45,47,68,63,49,34,11,61,67,38,72,47,53,56,67,57,48,48,29,55,76,68,66,56,48,87,87,54,53,72,70,55,54,50,36,43,54,49,25,29,60,75,51,65,42,65,67,42,70,71,44,54,68,42,45,80,68,72,62,42,31,30,41,32,40,34,43,34,60,84,35,66,59,44,40,38,19,48,50,18,25,35,61,50,32,46,75,74,66,29,44,63,37,41,37,72,25,65,76,31,67,68,50,37,51,52,51,44,46,50,51,57,73,64,64,50,59,29,38,39,36,40,59,84,68,53,62,67,60,53,49,64,55,48,70,62,90,59,51,56,33,39,31,65,55,86,63,81,89,38,85,41,27,32,37,30,55,59,39,32,58,49,31,20,53,51,42,41,56,42,40,75,73,59,34,58,36,37,39,36,41,32,56,65,49,90,79,34,70,66,52,40,33,27,50,52,13,36,54,75,53,44,82,50,70,47,78,47,73,44,51,89,89,61,72,58,68,69,59,52,52,51,53,51,50,49,64,63,58,66,58,92,56,26,22,34,38,37,18,75,38,42,69,57,40,58,65,50,47,58,53,35,41,56,71,53,64,40,63,70,70,54,20,35,54,38,33,44,46,77,60,64,51,68,65,67,34,74,79,72,56,56,28,31,32,62,49,39,36,57,49,17,28,52,46,32,52,54,50,52,42,45,75,70,66,45,89,72,69,51,45,79,44,72,43,77,57,43,80,82

Nearest PDB structures (foldseek):
  3jy6-assembly1_B  TM=9.880E-01  e=3.365E-43  Levilactobacillus brevis ATCC 367
  3jy6-assembly2_D  TM=9.885E-01  e=7.883E-43  Levilactobacillus brevis ATCC 367
  3jvd-assembly1_B  TM=8.464E-01  e=4.174E-13  Corynebacterium glutamicum
  1dbq-assembly1_B  TM=7.773E-01  e=3.408E-12  Escherichia coli
  1jhz-assembly1_B  TM=7.827E-01  e=5.679E-12  Escherichia coli

Organism: Levilactobacillus brevis (strain ATCC 367 / BCRC 12310 / CIP 105137 / JCM 1170 / LMG 11437 / NCIMB 947 / NCTC 947) (NCBI:txid387344)

InterPro domains:
  IPR000843 LacI-type HTH domain [PF00356] (10-56)
  IPR000843 LacI-type HTH domain [PR00036] (10-20)
  IPR000843 LacI-type HTH domain [PR00036] (20-30)
  IPR000843 LacI-type HTH domain [PS50932] (9-64)
  IPR000843 LacI-type HTH domain [SM00354] (8-79)
  IPR000843 LacI-type HTH domain [cd01392] (12-64)
  IPR010982 Lambda repressor-like, DNA-binding domain superfamily [G3DSA:1.10.260.40] (1-66)
  IPR010982 Lambda repressor-like, DNA-binding domain superfamily [SSF47413] (7-67)
  IPR025997 Periplasmic binding protein [PF13407] (70-315)
  IPR028082 Periplasmic binding protein-like I [SSF53822] (67-327)

Secondary structure (DSSP, 8-state):
----------HHHHHHHHTS-HHHHHHHHTT--TTS-HHHHHHHHHHHHHHT---HHHHHTTSS----EEEEEES-TTSHHHHHHHHHHHHHHHTTT-EEEEEE-TT-HHHHHHHHHHHHHTT-SEEEE--SS-HHHHHHHH-S-S-EEEEES--TT-SS-EEE--HHHHHHHHHHHHHHTT--EEEEEES-GGG-HHHHHHHHHHHHH-SEEEEEE--SSS--HHHHHHHHHHHHTSSSS-EEEEESSHHHHHHHHHHHHHTTS--SSSEEEEEB---HHHHH-SSPP--EE--HHHHHHHHHHHHHHHHTT----SPEEEPPPEE-/----------HHHHHHHHTS-HHHHHHHHTT--TTS-HHHHHHHHHHHHHHT---HHHHHTTSS----EEEEEES-TTSHHHHHHHHHHHHHHHTTT-EEEEEE-TT-HHHHHHHHHHHHHTT-SEEEE--SS-HHHHHHHH-S---EEEEES--TT-SS-EEE--HHHHHHHHHHHHHHTT--EEEEEES-GGG-HHHHHHHHHHHHH-SEEEEEE--SS---HHHHHHHHHHHHTSSSS-EEEEESSHHHHHHHHHHHHHTTS--SSSEEEEEB---HHHHH-SS----EE--HHHHHHHHHHHHHHHHTT-----PEEEPPPEE-

Sequence (656 aa):
MARKANKNANIKDVAALAGVSIATVSRFLNGNLGRMSAATATKVQEAITKLNYVPNSVARQMITQSSKLIAVIVANIDDYFSTELFKGISSILESRGYIGVLFDANADIEREKTLLRAIGSRGFDGLILQSFSNPQTVQEILHQQMPVVSVDREMDACPWPQVVTDNFEAAKAATTAFRQQGYQHVVVLTSELELSRTRQERYRGILAAAQDVDVLEVSESSYNHSEVHQRLTQLITQNDQKTVAFALKERWLLEFFPNLIISGLIDNQTVTATGFADTDFIRRMEPKLTLITQNPFLMGASSAEIMLRQLAGEKVAPEKMVIPAKLQMARKANKNANIKDVAALAGVSIATVSRFLNGNLGRMSAATATKVQEAITKLNYVPNSVARQMITQSSKLIAVIVANIDDYFSTELFKGISSILESRGYIGVLFDANADIEREKTLLRAIGSRGFDGLILQSFSNPQTVQEILHQQMPVVSVDREMDACPWPQVVTDNFEAAKAATTAFRQQGYQHVVVLTSELELSRTRQERYRGILAAAQDVDVLEVSESSYNHSEVHQRLTQLITQNDQKTVAFALKERWLLEFFPNLIISGLIDNQTVTATGFADTDFIRRMEPKLTLITQNPFLMGASSAEIMLRQLAGEKVAPEKMVIPAKLQ